Protein AF-A0A2M6WT64-F1 (afdb_monomer_lite)

pLDDT: mean 73.51, std 19.77, range [21.73, 95.94]

Secondary structure (DSSP, 8-state):
-----PPPPPHHHHHHHHHHHHHHHHHHHHHS-HHHHHHHHHHHHHHHHHHHHHHHHHHHHHHHSSPPTT--SS-EEEEPTT--HHHHHHTTPBP-HHHHGGGSS-SS----TT---SSEEEEEEEE-TT--EEEE-TT-STT---BTTSSS------TT-SSSB-SSSSBS--PPTT-EE-TTS-EESS--PPP--HHHHHHHTT-SSEEEEE-TTS-EEEEE---PPTT-EETTTSSTT-EE-----TT-SSSB-SSSSBS--PPTTEEE-TTS-EEE--SPP-TTSPTT-EETTEEEEEEEETTEEEEEEEEPPTT--S----SS---------------SS-----SS-------TT--------SS-TT-TTHHHHHHHT--BTTB---BPPPHHHHHHHHHTSTT--TT--SSSSS---GGGSSSSS-TT--SS----SSEEEEEEESSSSEEEEEETTT--EEEEETTS--B---EEE-

Radius of gyration: 34.27 Å; chains: 1; bounding box: 75×94×86 Å

Structure (mmCIF, N/CA/C/O backbone):
data_AF-A0A2M6WT64-F1
#
_entry.id   AF-A0A2M6WT64-F1
#
loop_
_atom_site.group_PDB
_atom_site.id
_atom_site.type_symbol
_atom_site.label_atom_id
_atom_site.label_alt_id
_atom_site.label_comp_id
_atom_site.label_asym_id
_atom_site.label_entity_id
_atom_site.label_seq_id
_atom_site.pdbx_PDB_ins_code
_atom_site.Cartn_x
_atom_site.Cartn_y
_atom_site.Cartn_z
_atom_site.occupancy
_atom_site.B_iso_or_equiv
_atom_site.auth_seq_id
_atom_site.auth_comp_id
_atom_site.auth_asym_id
_atom_site.auth_atom_id
_atom_site.pdbx_PDB_model_num
ATOM 1 N N . MET A 1 1 ? -11.940 56.552 -13.738 1.00 48.53 1 MET A N 1
ATOM 2 C CA . MET A 1 1 ? -11.957 55.655 -12.557 1.00 48.53 1 MET A CA 1
ATOM 3 C C . MET A 1 1 ? -11.321 56.403 -11.393 1.00 48.53 1 MET A C 1
ATOM 5 O O . MET A 1 1 ? -10.317 57.062 -11.630 1.00 48.53 1 MET A O 1
ATOM 9 N N . LYS A 1 2 ? -11.900 56.378 -10.184 1.00 53.56 2 LYS A N 1
ATOM 10 C CA . LYS A 1 2 ? -11.267 56.973 -8.988 1.00 53.56 2 LYS A CA 1
ATOM 11 C C . LYS A 1 2 ? -10.333 55.929 -8.351 1.00 53.56 2 LYS A C 1
ATOM 13 O O . LYS A 1 2 ? -10.794 54.803 -8.172 1.00 53.56 2 LYS A O 1
ATOM 18 N N . PRO A 1 3 ? -9.072 56.254 -8.014 1.00 52.47 3 PRO A N 1
ATOM 19 C CA . PRO A 1 3 ? -8.187 55.310 -7.339 1.00 52.47 3 PRO A CA 1
ATOM 20 C C . PRO A 1 3 ? -8.625 55.105 -5.882 1.00 52.47 3 PRO A C 1
ATOM 22 O O . PRO A 1 3 ? -8.807 56.066 -5.135 1.00 52.47 3 PRO A O 1
ATOM 25 N N . LEU A 1 4 ? -8.782 53.844 -5.479 1.00 51.66 4 LEU A N 1
ATOM 26 C CA . LEU A 1 4 ? -9.006 53.446 -4.090 1.00 51.66 4 LEU A CA 1
ATOM 27 C C . LEU A 1 4 ? -7.657 53.379 -3.363 1.00 51.66 4 LEU A C 1
ATOM 29 O O . LEU A 1 4 ? -6.893 52.435 -3.546 1.00 51.66 4 LEU A O 1
ATOM 33 N N . PHE A 1 5 ? -7.369 54.380 -2.530 1.00 57.47 5 PHE A N 1
ATOM 34 C CA . PHE A 1 5 ? -6.247 54.322 -1.593 1.00 57.47 5 PHE A CA 1
ATOM 35 C C . PHE A 1 5 ? -6.585 53.359 -0.449 1.00 57.47 5 PHE A C 1
ATOM 37 O O . PHE A 1 5 ? -7.358 53.693 0.451 1.00 57.47 5 PHE A O 1
ATOM 44 N N . ILE A 1 6 ? -5.984 52.170 -0.469 1.00 60.97 6 ILE A N 1
ATOM 45 C CA . ILE A 1 6 ? -5.983 51.266 0.683 1.00 60.97 6 ILE A CA 1
ATOM 46 C C . ILE A 1 6 ? -5.027 51.864 1.721 1.00 60.97 6 ILE A C 1
ATOM 48 O O . ILE A 1 6 ? -3.839 52.033 1.449 1.00 60.97 6 ILE A O 1
ATOM 52 N N . LYS A 1 7 ? -5.538 52.215 2.907 1.00 69.62 7 LYS A N 1
ATOM 53 C CA . LYS A 1 7 ? -4.689 52.639 4.028 1.00 69.62 7 LYS A CA 1
ATOM 54 C C . LYS A 1 7 ? -3.858 51.440 4.488 1.00 69.62 7 LYS A C 1
ATOM 56 O O . LYS A 1 7 ? -4.423 50.450 4.941 1.00 69.62 7 LYS A O 1
ATOM 61 N N . ALA A 1 8 ? -2.537 51.531 4.365 1.00 67.75 8 ALA A N 1
ATOM 62 C CA . ALA A 1 8 ? -1.631 50.551 4.950 1.00 67.75 8 ALA A CA 1
ATOM 63 C C . ALA A 1 8 ? -1.666 50.648 6.487 1.00 67.75 8 ALA A C 1
ATOM 65 O O . ALA A 1 8 ? -1.780 51.748 7.032 1.00 67.75 8 ALA A O 1
ATOM 66 N N . PHE A 1 9 ? -1.569 49.503 7.165 1.00 70.38 9 PHE A N 1
ATOM 67 C CA . PHE A 1 9 ? -1.545 49.424 8.627 1.00 70.38 9 PHE A CA 1
ATOM 68 C C . PHE A 1 9 ? -0.332 50.149 9.216 1.00 70.38 9 PHE A C 1
ATOM 70 O O . PHE A 1 9 ? 0.762 50.130 8.645 1.00 70.38 9 PHE A O 1
ATOM 77 N N . SER A 1 10 ? -0.514 50.766 10.381 1.00 88.94 10 SER A N 1
ATOM 78 C CA . SER A 1 10 ? 0.580 51.387 11.118 1.00 88.94 10 SER A CA 1
ATOM 79 C C . SER A 1 10 ? 1.428 50.341 11.845 1.00 88.94 10 SER A C 1
ATOM 81 O O . SER A 1 10 ? 0.944 49.301 12.296 1.00 88.94 10 SER A O 1
ATOM 83 N N . LEU A 1 11 ? 2.714 50.652 12.028 1.00 85.38 11 LEU A N 1
ATOM 84 C CA . LEU A 1 11 ? 3.635 49.812 12.799 1.00 85.38 11 LEU A CA 1
ATOM 85 C C . LEU A 1 11 ? 3.149 49.595 14.248 1.00 85.38 11 LEU A C 1
ATOM 87 O O . LEU A 1 11 ? 3.358 48.526 14.817 1.00 85.38 11 LEU A O 1
ATOM 91 N N . ALA A 1 12 ? 2.470 50.590 14.828 1.00 88.38 12 ALA A N 1
ATOM 92 C CA . ALA A 1 12 ? 1.941 50.530 16.188 1.00 88.38 12 ALA A CA 1
ATOM 93 C C . ALA A 1 12 ? 0.832 49.473 16.347 1.00 88.38 12 ALA A C 1
ATOM 95 O O . ALA A 1 12 ? 0.837 48.734 17.329 1.00 88.38 12 ALA A O 1
ATOM 96 N N . GLU A 1 13 ? -0.078 49.355 15.374 1.00 87.19 13 GLU A N 1
ATOM 97 C CA . GLU A 1 13 ? -1.158 48.357 15.404 1.00 87.19 13 GLU A CA 1
ATOM 98 C C . GLU A 1 13 ? -0.597 46.927 15.395 1.00 87.19 13 GLU A C 1
ATOM 100 O O . GLU A 1 13 ? -1.017 46.092 16.195 1.00 87.19 13 GLU A O 1
ATOM 105 N N . ILE A 1 14 ? 0.415 46.659 14.561 1.00 90.81 14 ILE A N 1
ATOM 106 C CA . ILE A 1 14 ? 1.064 45.340 14.482 1.00 90.81 14 ILE A CA 1
ATOM 107 C C . ILE A 1 14 ? 1.792 45.002 15.794 1.00 90.81 14 ILE A C 1
ATOM 109 O O . ILE A 1 14 ? 1.663 43.886 16.299 1.00 90.81 14 ILE A O 1
ATOM 113 N N . LEU A 1 15 ? 2.518 45.959 16.383 1.00 90.81 15 LEU A N 1
ATOM 114 C CA . LEU A 1 15 ? 3.238 45.744 17.645 1.00 90.81 15 LEU A CA 1
ATOM 115 C C . LEU A 1 15 ? 2.294 45.456 18.825 1.00 90.81 15 LEU A C 1
ATOM 117 O O . LEU A 1 15 ? 2.589 44.577 19.637 1.00 90.81 15 LEU A O 1
ATOM 121 N N . ILE A 1 16 ? 1.146 46.137 18.900 1.00 93.69 16 ILE A N 1
ATOM 122 C CA . ILE A 1 16 ? 0.133 45.890 19.941 1.00 93.69 16 ILE A CA 1
ATOM 123 C C . ILE A 1 16 ? -0.475 44.489 19.787 1.00 93.69 16 ILE A C 1
ATOM 125 O O . ILE A 1 16 ? -0.590 43.762 20.776 1.00 93.69 16 ILE A O 1
ATOM 129 N N . VAL A 1 17 ? -0.808 44.071 18.560 1.00 94.31 17 VAL A N 1
ATOM 130 C CA . VAL A 1 17 ? -1.350 42.725 18.294 1.00 94.31 17 VAL A CA 1
ATOM 131 C C . VAL A 1 17 ? -0.356 41.634 18.701 1.00 94.31 17 VAL A C 1
ATOM 133 O O . VAL A 1 17 ? -0.747 40.681 19.374 1.00 94.31 17 VAL A O 1
ATOM 136 N N . LEU A 1 18 ? 0.931 41.784 18.369 1.00 92.62 18 LEU A N 1
ATOM 137 C CA . LEU A 1 18 ? 1.968 40.815 18.747 1.00 92.62 18 LEU A CA 1
ATOM 138 C C . LEU A 1 18 ? 2.173 40.733 20.270 1.00 92.62 18 LEU A C 1
ATOM 140 O O . LEU A 1 18 ? 2.324 39.632 20.803 1.00 92.62 18 LEU A O 1
ATOM 144 N N . ALA A 1 19 ? 2.123 41.864 20.981 1.00 95.19 19 ALA A N 1
ATOM 145 C CA . ALA A 1 19 ? 2.227 41.889 22.440 1.00 95.19 19 ALA A CA 1
ATOM 146 C C . ALA A 1 19 ? 1.053 41.157 23.121 1.00 95.19 19 ALA A C 1
ATOM 148 O O . ALA A 1 19 ? 1.266 40.335 24.016 1.00 95.19 19 ALA A O 1
ATOM 149 N N . ILE A 1 20 ? -0.181 41.404 22.663 1.00 95.81 20 ILE A N 1
ATOM 150 C CA . ILE A 1 20 ? -1.387 40.731 23.176 1.00 95.81 20 ILE A CA 1
ATOM 151 C C . ILE A 1 20 ? -1.342 39.229 22.858 1.00 95.81 20 ILE A C 1
ATOM 153 O O . ILE A 1 20 ? -1.605 38.404 23.734 1.00 95.81 20 ILE A O 1
ATOM 157 N N . PHE A 1 21 ? -0.957 38.858 21.632 1.00 94.06 21 PHE A N 1
ATOM 158 C CA . PHE A 1 21 ? -0.863 37.458 21.211 1.00 94.06 21 PHE A CA 1
ATOM 159 C C . PHE A 1 21 ? 0.168 36.669 22.034 1.00 94.06 21 PHE A C 1
ATOM 161 O O . PHE A 1 21 ? -0.110 35.542 22.454 1.00 94.06 21 PHE A O 1
ATOM 168 N N . GLY A 1 22 ? 1.327 37.269 22.330 1.00 94.12 22 GLY A N 1
ATOM 169 C CA . GLY A 1 22 ? 2.344 36.669 23.198 1.00 94.12 22 GLY A CA 1
ATOM 170 C C . GLY A 1 22 ? 1.844 36.434 24.628 1.00 94.12 22 GLY A C 1
ATOM 171 O O . GLY A 1 22 ? 2.009 35.337 25.164 1.00 94.12 22 GLY A O 1
ATOM 172 N N . ALA A 1 23 ? 1.170 37.426 25.221 1.00 92.56 23 ALA A N 1
ATOM 173 C CA . ALA A 1 23 ? 0.621 37.319 26.574 1.00 92.56 23 ALA A CA 1
ATOM 174 C C . ALA A 1 23 ? -0.467 36.233 26.686 1.00 92.56 23 ALA A C 1
ATOM 176 O O . ALA A 1 23 ? -0.426 35.411 27.602 1.00 92.56 23 ALA A O 1
ATOM 177 N N . LEU A 1 24 ? -1.404 36.182 25.731 1.00 92.75 24 LEU A N 1
ATOM 178 C CA . LEU A 1 24 ? -2.457 35.159 25.701 1.00 92.75 24 LEU A CA 1
ATOM 179 C C . LEU A 1 24 ? -1.881 33.748 25.505 1.00 92.75 24 LEU A C 1
ATOM 181 O O . LEU A 1 24 ? -2.286 32.817 26.202 1.00 92.75 24 LEU A O 1
ATOM 185 N N . SER A 1 25 ? -0.893 33.597 24.617 1.00 87.31 25 SER A N 1
ATOM 186 C CA . SER A 1 25 ? -0.238 32.307 24.357 1.00 87.31 25 SER A CA 1
ATOM 187 C C . SER A 1 25 ? 0.428 31.732 25.612 1.00 87.31 25 SER A C 1
ATOM 189 O O . SER A 1 25 ? 0.291 30.541 25.891 1.00 87.31 25 SER A O 1
ATOM 191 N N . ALA A 1 26 ? 1.094 32.572 26.412 1.00 86.12 26 ALA A N 1
ATOM 192 C CA . ALA A 1 26 ? 1.753 32.141 27.646 1.00 86.12 26 ALA A CA 1
ATOM 193 C C . ALA A 1 26 ? 0.763 31.594 28.696 1.00 86.12 26 ALA A C 1
ATOM 195 O O . ALA A 1 26 ? 1.026 30.561 29.313 1.00 86.12 26 ALA A O 1
ATOM 196 N N . VAL A 1 27 ? -0.398 32.240 28.869 1.00 86.12 27 VAL A N 1
ATOM 197 C CA . VAL A 1 27 ? -1.430 31.813 29.837 1.00 86.12 27 VAL A CA 1
ATOM 198 C C . VAL A 1 27 ? -2.102 30.500 29.413 1.00 86.12 27 VAL A C 1
ATOM 200 O O . VAL A 1 27 ? -2.367 29.633 30.250 1.00 86.12 27 VAL A O 1
ATOM 203 N N . ILE A 1 28 ? -2.337 30.310 28.111 1.00 80.94 28 ILE A N 1
ATOM 204 C CA . ILE A 1 28 ? -2.919 29.069 27.574 1.00 80.94 28 ILE A CA 1
ATOM 205 C C . ILE A 1 28 ? -1.958 27.885 27.780 1.00 80.94 28 ILE A C 1
ATOM 207 O O . ILE A 1 28 ? -2.375 26.824 28.245 1.00 80.94 28 ILE A O 1
ATOM 211 N N . ILE A 1 29 ? -0.659 28.071 27.523 1.00 75.50 29 ILE A N 1
ATOM 212 C CA . ILE A 1 29 ? 0.357 27.026 27.742 1.00 75.50 29 ILE A CA 1
ATOM 213 C C . ILE A 1 29 ? 0.510 26.691 29.237 1.00 75.50 29 ILE A C 1
ATOM 215 O O . ILE A 1 29 ? 0.689 25.528 29.587 1.00 75.50 29 ILE A O 1
ATOM 219 N N . ALA A 1 30 ? 0.395 27.678 30.132 1.00 69.62 30 ALA A N 1
ATOM 220 C CA . ALA A 1 30 ? 0.480 27.450 31.578 1.00 69.62 30 ALA A CA 1
ATOM 221 C C . ALA A 1 30 ? -0.719 26.671 32.160 1.00 69.62 30 ALA A C 1
ATOM 223 O O . ALA A 1 30 ? -0.584 26.025 33.198 1.00 69.62 30 ALA A O 1
ATOM 224 N N . THR A 1 31 ? -1.889 26.727 31.513 1.00 67.25 31 THR A N 1
ATOM 225 C CA . THR A 1 31 ? -3.123 26.068 31.987 1.00 67.25 31 THR A CA 1
ATOM 226 C C . THR A 1 31 ? -3.356 24.694 31.355 1.00 67.25 31 THR A C 1
ATOM 228 O O . THR A 1 31 ? -3.899 23.797 32.005 1.00 67.25 31 THR A O 1
ATOM 231 N N 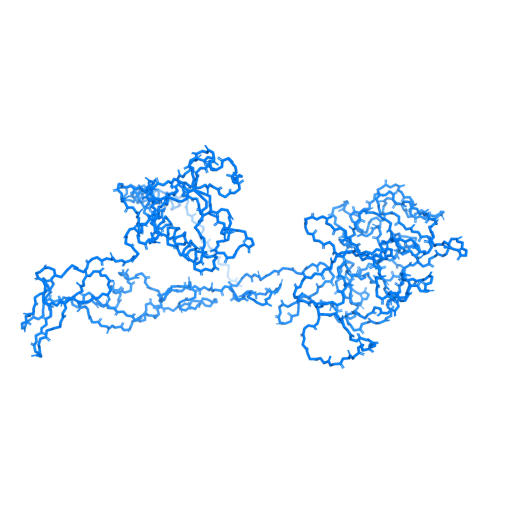. ILE A 1 32 ? -2.900 24.475 30.120 1.00 73.75 32 ILE A N 1
ATOM 232 C CA . ILE A 1 32 ? -2.914 23.159 29.474 1.00 73.75 32 ILE A CA 1
ATOM 233 C C . ILE A 1 32 ? -1.629 22.418 29.848 1.00 73.75 32 ILE A C 1
ATOM 235 O O . ILE A 1 32 ? -0.618 22.600 29.186 1.00 73.75 32 ILE A O 1
ATOM 239 N N . ASN A 1 33 ? -1.661 21.532 30.854 1.00 71.06 33 ASN A N 1
ATOM 240 C CA . ASN A 1 33 ? -0.557 20.591 31.102 1.00 71.06 33 ASN A CA 1
ATOM 241 C C . ASN A 1 33 ? -0.413 19.651 29.882 1.00 71.06 33 ASN A C 1
ATOM 243 O O . ASN A 1 33 ? -1.210 18.711 29.744 1.00 71.06 33 ASN A O 1
ATOM 247 N N . PRO A 1 34 ? 0.568 19.874 28.984 1.00 74.06 34 PRO A N 1
ATOM 248 C CA . PRO A 1 34 ? 0.582 19.203 27.691 1.00 74.06 34 PRO A CA 1
ATOM 249 C C . PRO A 1 34 ? 1.071 17.763 27.851 1.00 74.06 34 PRO A C 1
ATOM 251 O O . PRO A 1 34 ? 0.575 16.855 27.189 1.00 74.06 34 PRO A O 1
ATOM 254 N N . ASN A 1 35 ? 1.970 17.534 28.812 1.00 74.25 35 ASN A N 1
ATOM 255 C CA . ASN A 1 35 ? 2.520 16.226 29.140 1.00 74.25 35 ASN A CA 1
ATOM 256 C C . ASN A 1 35 ? 1.422 15.275 29.626 1.00 74.25 35 ASN A C 1
ATOM 258 O O . ASN A 1 35 ? 1.363 14.141 29.161 1.00 74.25 35 ASN A O 1
ATOM 262 N N . ALA A 1 36 ? 0.505 15.747 30.480 1.00 77.06 36 ALA A N 1
ATOM 263 C CA . ALA A 1 36 ? -0.637 14.948 30.923 1.00 77.06 36 ALA A CA 1
ATOM 264 C C . ALA A 1 36 ? -1.582 14.585 29.763 1.00 77.06 36 ALA A C 1
ATOM 266 O O . ALA A 1 36 ? -2.010 13.439 29.664 1.00 77.06 36 ALA A O 1
ATOM 267 N N . ARG A 1 37 ? -1.872 15.525 28.850 1.00 75.94 37 ARG A N 1
ATOM 268 C CA . ARG A 1 37 ? -2.733 15.265 27.678 1.00 75.94 37 ARG A CA 1
ATOM 269 C C . ARG A 1 37 ? -2.094 14.283 26.691 1.00 75.94 37 ARG A C 1
ATOM 271 O O . ARG A 1 37 ? -2.7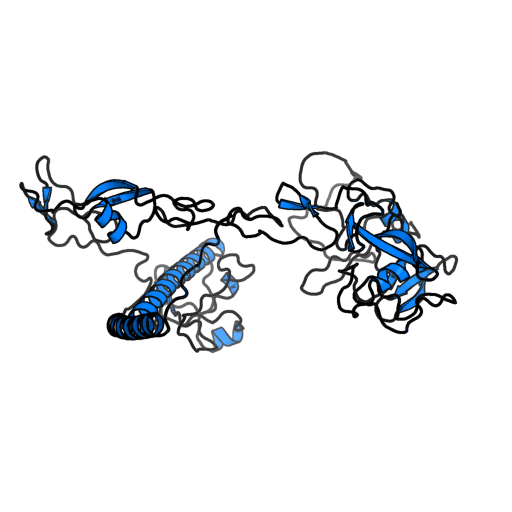68 13.367 26.226 1.00 75.94 37 ARG A O 1
ATOM 278 N N . LEU A 1 38 ? -0.795 14.424 26.427 1.00 81.25 38 LEU A N 1
ATOM 279 C CA . LEU A 1 38 ? -0.036 13.497 25.583 1.00 81.25 38 LEU A CA 1
ATOM 280 C C . LEU A 1 38 ? 0.083 12.101 26.219 1.00 81.25 38 LEU A C 1
ATOM 282 O O . LEU A 1 38 ? -0.028 11.105 25.507 1.00 81.25 38 LEU A O 1
ATOM 286 N N . ALA A 1 39 ? 0.242 12.017 27.543 1.00 79.75 39 ALA A N 1
ATOM 287 C CA . ALA A 1 39 ? 0.235 10.757 28.285 1.00 79.75 39 ALA A CA 1
ATOM 288 C C . ALA A 1 39 ? -1.127 10.044 28.201 1.00 79.75 39 ALA A C 1
ATOM 290 O O . ALA A 1 39 ? -1.174 8.842 27.946 1.00 79.75 39 ALA A O 1
ATOM 291 N N . THR A 1 40 ? -2.247 10.773 28.325 1.00 80.44 40 THR A N 1
ATOM 292 C CA . THR A 1 40 ? -3.588 10.203 28.088 1.00 80.44 40 THR A CA 1
ATOM 293 C C . THR A 1 40 ? -3.734 9.684 26.653 1.00 80.44 40 THR A C 1
ATOM 295 O O . THR A 1 40 ? -4.239 8.582 26.458 1.00 80.44 40 THR A O 1
ATOM 298 N N . GLY A 1 41 ? -3.236 10.426 25.654 1.00 78.12 41 GLY A N 1
ATOM 299 C CA . GLY A 1 41 ? -3.233 9.988 24.253 1.00 78.12 41 GLY A CA 1
ATOM 300 C C . GLY A 1 41 ? -2.435 8.698 24.024 1.00 78.12 41 GLY A C 1
ATOM 301 O O . GLY A 1 41 ? -2.944 7.761 23.413 1.00 78.12 41 GLY A O 1
ATOM 302 N N . ARG A 1 42 ? -1.217 8.595 24.578 1.00 87.75 42 ARG A N 1
ATOM 303 C CA . ARG A 1 42 ? -0.410 7.361 24.511 1.00 87.75 42 ARG A CA 1
ATOM 304 C C . ARG A 1 42 ? -1.062 6.195 25.258 1.00 87.75 42 ARG A C 1
ATOM 306 O O . ARG A 1 42 ? -1.032 5.075 24.761 1.00 87.75 42 ARG A O 1
ATOM 313 N N . ASN A 1 43 ? -1.711 6.442 26.396 1.00 84.81 43 ASN A N 1
ATOM 314 C CA . ASN A 1 43 ? -2.474 5.415 27.112 1.00 84.81 43 ASN A CA 1
ATOM 315 C C . ASN A 1 43 ? -3.690 4.903 26.313 1.00 84.81 43 ASN A C 1
ATOM 317 O O . ASN A 1 43 ? -4.004 3.718 26.398 1.00 84.81 43 ASN A O 1
ATOM 321 N N . ALA A 1 44 ? -4.331 5.741 25.489 1.00 81.31 44 ALA A N 1
ATOM 322 C CA . ALA A 1 44 ? -5.380 5.290 24.570 1.00 81.31 44 ALA A CA 1
ATOM 323 C C . ALA A 1 44 ? -4.827 4.393 23.443 1.00 81.31 44 ALA A C 1
ATOM 325 O O . ALA A 1 44 ? -5.445 3.380 23.116 1.00 81.31 44 ALA A O 1
ATOM 326 N N . VAL A 1 45 ? -3.638 4.707 22.907 1.00 87.81 45 VAL A N 1
ATOM 327 C CA . VAL A 1 45 ? -2.928 3.830 21.952 1.00 87.81 45 VAL A CA 1
ATOM 328 C C . VAL A 1 45 ? -2.599 2.484 22.601 1.00 87.81 45 VAL A C 1
ATOM 330 O O . VAL A 1 45 ? -2.957 1.451 22.046 1.00 87.81 45 VAL A O 1
ATOM 333 N N . ARG A 1 46 ? -2.034 2.484 23.820 1.00 91.75 46 ARG A N 1
ATOM 334 C CA . ARG A 1 46 ? -1.766 1.255 24.592 1.00 91.75 46 ARG A CA 1
ATOM 335 C C . ARG A 1 46 ? -3.009 0.381 24.729 1.00 91.75 46 ARG A C 1
ATOM 337 O O . ARG A 1 46 ? -2.937 -0.813 24.470 1.00 91.75 46 ARG A O 1
ATOM 344 N N . LEU A 1 47 ? -4.152 0.962 25.101 1.00 85.75 47 LEU A N 1
ATOM 345 C CA . LEU A 1 47 ? -5.409 0.220 25.244 1.00 85.75 47 LEU A CA 1
ATOM 346 C C . LEU A 1 47 ? -5.836 -0.464 23.932 1.00 85.75 47 LEU A C 1
ATOM 348 O O . LEU A 1 47 ? -6.235 -1.626 23.961 1.00 85.75 47 LEU A O 1
ATOM 352 N N . ASN A 1 48 ? -5.715 0.228 22.796 1.00 87.56 48 ASN A N 1
ATOM 353 C CA . ASN A 1 48 ? -6.001 -0.340 21.477 1.00 87.56 48 ASN A CA 1
ATOM 354 C C . ASN A 1 48 ? -4.988 -1.429 21.071 1.00 87.56 48 ASN A C 1
ATOM 356 O O . ASN A 1 48 ? -5.371 -2.462 20.530 1.00 87.56 48 ASN A O 1
ATOM 360 N N . ASP A 1 49 ? -3.702 -1.238 21.361 1.00 92.31 49 ASP A N 1
ATOM 361 C CA . ASP A 1 49 ? -2.671 -2.237 21.063 1.00 92.31 49 ASP A CA 1
ATOM 362 C C . ASP A 1 49 ? -2.905 -3.537 21.848 1.00 92.31 49 ASP A C 1
ATOM 364 O O . ASP A 1 49 ? -2.773 -4.627 21.288 1.00 92.31 49 ASP A O 1
ATOM 368 N N . LEU A 1 50 ? -3.317 -3.446 23.120 1.00 91.69 50 LEU A N 1
ATOM 369 C CA . LEU A 1 50 ? -3.641 -4.624 23.929 1.00 91.69 50 LEU A CA 1
ATOM 370 C C . LEU A 1 50 ? -4.819 -5.428 23.358 1.00 91.69 50 LEU A C 1
ATOM 372 O O . LEU A 1 50 ? -4.738 -6.657 23.320 1.00 91.69 50 LEU A O 1
ATOM 376 N N . THR A 1 51 ? -5.891 -4.771 22.897 1.00 87.25 51 THR A N 1
ATOM 377 C CA . THR A 1 51 ? -7.048 -5.475 22.311 1.00 87.25 51 THR A CA 1
ATOM 378 C C . THR A 1 51 ? -6.705 -6.105 20.961 1.00 87.25 51 THR A C 1
ATOM 380 O O . THR A 1 51 ? -7.132 -7.227 20.687 1.00 87.25 51 THR A O 1
ATOM 383 N N . VAL A 1 52 ? -5.873 -5.442 20.149 1.00 89.62 52 VAL A N 1
ATOM 384 C CA . VAL A 1 52 ? -5.347 -5.989 18.888 1.00 89.62 52 VAL A CA 1
ATOM 385 C C . VAL A 1 52 ? -4.463 -7.218 19.140 1.00 89.62 52 VAL A C 1
ATOM 387 O O . VAL A 1 52 ? -4.665 -8.249 18.496 1.00 89.62 52 VAL A O 1
ATOM 390 N N . ILE A 1 53 ? -3.532 -7.153 20.100 1.00 92.62 53 ILE A N 1
ATOM 391 C CA . ILE A 1 53 ? -2.667 -8.288 20.471 1.00 92.62 53 ILE A CA 1
ATOM 392 C C . ILE A 1 53 ? -3.509 -9.460 20.989 1.00 92.62 53 ILE A C 1
ATOM 394 O O . ILE A 1 53 ? -3.331 -10.585 20.520 1.00 92.62 53 ILE A O 1
ATOM 398 N N . GLN A 1 54 ? -4.446 -9.210 21.911 1.00 90.81 54 GLN A N 1
ATOM 399 C CA . GLN A 1 54 ? -5.317 -10.250 22.464 1.00 90.81 54 GLN A CA 1
ATOM 400 C C . GLN A 1 54 ? -6.106 -10.962 21.356 1.00 90.81 54 GLN A C 1
ATOM 402 O O . GLN A 1 54 ? -5.994 -12.180 21.203 1.00 90.81 54 GLN A O 1
ATOM 407 N N . ALA A 1 55 ? -6.853 -10.203 20.549 1.00 86.00 55 ALA A N 1
ATOM 408 C CA . ALA A 1 55 ? -7.718 -10.761 19.514 1.00 86.00 55 ALA A CA 1
ATOM 409 C C . ALA A 1 55 ? -6.929 -11.522 18.433 1.00 86.00 55 ALA A C 1
ATOM 411 O O . ALA A 1 55 ? -7.423 -12.508 17.882 1.00 86.00 55 ALA A O 1
ATOM 412 N N . ALA A 1 56 ? -5.702 -11.096 18.122 1.00 89.50 56 ALA A N 1
ATOM 413 C CA . ALA A 1 56 ? -4.838 -11.796 17.178 1.00 89.50 56 ALA A CA 1
ATOM 414 C C . ALA A 1 56 ? -4.333 -13.140 17.726 1.00 89.50 56 ALA A C 1
ATOM 416 O O . ALA A 1 56 ? -4.341 -14.132 16.995 1.00 89.50 56 ALA A O 1
ATOM 417 N N . VAL A 1 57 ? -3.946 -13.201 19.008 1.00 90.94 57 VAL A N 1
ATOM 418 C CA . VAL A 1 57 ? -3.524 -14.454 19.659 1.00 90.94 57 VAL A CA 1
ATOM 419 C C . VAL A 1 57 ? -4.699 -15.424 19.788 1.00 90.94 57 VAL A C 1
ATOM 421 O O . VAL A 1 57 ? -4.550 -16.598 19.458 1.00 90.94 57 VAL A O 1
ATOM 424 N N . GLU A 1 58 ? -5.884 -14.947 20.172 1.00 89.00 58 GLU A N 1
ATOM 425 C CA . GLU A 1 58 ? -7.101 -15.770 20.222 1.00 89.00 58 GLU A CA 1
ATOM 426 C C . GLU A 1 58 ? -7.441 -16.368 18.846 1.00 89.00 58 GLU A C 1
ATOM 428 O O . GLU A 1 58 ? -7.688 -17.570 18.730 1.00 89.00 58 GLU A O 1
ATOM 433 N N . ARG A 1 59 ? -7.386 -15.568 17.770 1.00 84.62 59 ARG A N 1
ATOM 434 C CA . ARG A 1 59 ? -7.597 -16.054 16.390 1.00 84.62 59 ARG A CA 1
ATOM 435 C C . ARG A 1 59 ? -6.535 -17.060 15.949 1.00 84.62 59 ARG A C 1
ATOM 437 O O . ARG A 1 59 ? -6.881 -18.045 15.298 1.00 84.62 59 ARG A O 1
ATOM 444 N N . PHE A 1 60 ? -5.269 -16.825 16.293 1.00 87.88 60 PHE A N 1
ATOM 445 C CA . PHE A 1 60 ? -4.174 -17.748 15.995 1.00 87.88 60 PHE A CA 1
ATOM 446 C C . PHE A 1 60 ? -4.408 -19.109 16.657 1.00 87.88 60 PHE A C 1
ATOM 448 O O . PHE A 1 60 ? -4.417 -20.122 15.961 1.00 87.88 60 PHE A O 1
ATOM 455 N N . VAL A 1 61 ? -4.693 -19.129 17.963 1.00 88.25 61 VAL A N 1
ATOM 456 C CA . VAL A 1 61 ? -4.949 -20.364 18.725 1.00 88.25 61 VAL A CA 1
ATOM 457 C C . VAL A 1 61 ? -6.170 -21.105 18.176 1.00 88.25 61 VAL A C 1
ATOM 459 O O . VAL A 1 61 ? -6.097 -22.310 17.946 1.00 88.25 61 VAL A O 1
ATOM 462 N N . ASN A 1 62 ? -7.259 -20.391 17.872 1.00 86.69 62 ASN A N 1
ATOM 463 C CA . ASN A 1 62 ? -8.478 -20.988 17.315 1.00 86.69 62 ASN A CA 1
ATOM 464 C C . ASN A 1 62 ? -8.283 -21.590 15.908 1.00 86.69 62 ASN A C 1
ATOM 466 O O . ASN A 1 62 ? -8.930 -22.582 15.582 1.00 86.69 62 ASN A O 1
ATOM 470 N N . ASN A 1 63 ? -7.406 -21.026 15.067 1.00 84.56 63 ASN A N 1
ATOM 471 C CA . ASN A 1 63 ? -7.123 -21.565 13.728 1.00 84.56 63 ASN A CA 1
ATOM 472 C C . ASN A 1 63 ? -6.029 -22.647 13.742 1.00 84.56 63 ASN A C 1
ATOM 474 O O . ASN A 1 63 ? -6.067 -23.556 12.918 1.00 84.56 63 ASN A O 1
ATOM 478 N N . ALA A 1 64 ? -4.994 -22.503 14.571 1.00 82.12 64 ALA A N 1
ATOM 479 C CA . ALA A 1 64 ? -3.798 -23.350 14.532 1.00 82.12 64 ALA A CA 1
ATOM 480 C C . ALA A 1 64 ? -3.811 -24.480 15.577 1.00 82.12 64 ALA A C 1
ATOM 482 O O . ALA A 1 64 ? -3.032 -25.421 15.459 1.00 82.12 64 ALA A O 1
ATOM 483 N N . GLY A 1 65 ? -4.664 -24.395 16.604 1.00 85.56 65 GLY A N 1
ATOM 484 C CA . GLY A 1 65 ? -4.735 -25.370 17.700 1.00 85.56 65 GLY A CA 1
ATOM 485 C C . GLY A 1 65 ? -3.521 -25.367 18.639 1.00 85.56 65 GLY A C 1
ATOM 486 O O . GLY A 1 65 ? -3.427 -26.222 19.518 1.00 85.56 65 GLY A O 1
ATOM 487 N N . VAL A 1 66 ? -2.593 -24.420 18.467 1.00 88.38 66 VAL A N 1
ATOM 488 C CA . VAL A 1 66 ? -1.332 -24.310 19.214 1.00 88.38 66 VAL A CA 1
ATOM 489 C C . VAL A 1 66 ? -1.177 -22.924 19.838 1.00 88.38 66 VAL A C 1
ATOM 491 O O . VAL A 1 66 ? -1.727 -21.940 19.347 1.00 88.38 66 VAL A O 1
ATOM 494 N N . TRP A 1 67 ? -0.421 -22.846 20.934 1.00 91.19 67 TRP A N 1
ATOM 495 C CA . TRP A 1 67 ? -0.099 -21.587 21.613 1.00 91.19 67 TRP A CA 1
ATOM 496 C C . TRP A 1 67 ? 1.217 -21.000 21.080 1.00 91.19 67 TRP A C 1
ATOM 498 O O . TRP A 1 67 ? 2.126 -21.778 20.785 1.00 91.19 67 TRP A O 1
ATOM 508 N N . PRO A 1 68 ? 1.366 -19.662 21.019 1.00 91.31 68 PRO A N 1
ATOM 509 C CA . PRO A 1 68 ? 2.625 -19.026 20.634 1.00 91.31 68 PRO A CA 1
ATOM 510 C C . PRO A 1 68 ? 3.803 -19.426 21.532 1.00 91.31 68 PRO A C 1
ATOM 512 O O . PRO A 1 68 ? 3.646 -19.649 22.740 1.00 91.31 68 PRO A O 1
ATOM 515 N N . ALA A 1 69 ? 5.000 -19.490 20.950 1.00 87.94 69 ALA A N 1
ATOM 516 C CA . ALA A 1 69 ? 6.189 -19.973 21.638 1.00 87.94 69 ALA A CA 1
ATOM 517 C C . ALA A 1 69 ? 6.573 -19.090 22.844 1.00 87.94 69 ALA A C 1
ATOM 519 O O . ALA A 1 69 ? 6.617 -17.862 22.775 1.00 87.94 69 ALA A O 1
ATOM 520 N N . GLY A 1 70 ? 6.861 -19.736 23.977 1.00 86.69 70 GLY A N 1
ATOM 521 C CA . GLY A 1 70 ? 7.244 -19.076 25.232 1.00 86.69 70 GLY A CA 1
ATOM 522 C C . GLY A 1 70 ? 6.080 -18.606 26.120 1.00 86.69 70 GLY A C 1
ATOM 523 O O . GLY A 1 70 ? 6.325 -18.302 27.296 1.00 86.69 70 GLY A O 1
ATOM 524 N N . LEU A 1 71 ? 4.838 -18.596 25.611 1.00 92.81 71 LEU A N 1
ATOM 525 C CA . LEU A 1 71 ? 3.645 -18.154 26.343 1.00 92.81 71 LEU A CA 1
ATOM 526 C C . LEU A 1 71 ? 3.372 -19.035 27.575 1.00 92.81 71 LEU A C 1
ATOM 528 O O . LEU A 1 71 ? 3.221 -20.253 27.477 1.00 92.81 71 LEU A O 1
ATOM 532 N N . ALA A 1 72 ? 3.275 -18.400 28.743 1.00 91.44 72 ALA A N 1
ATOM 533 C CA . ALA A 1 72 ? 3.133 -19.054 30.042 1.00 91.44 72 ALA A CA 1
ATOM 534 C C . ALA A 1 72 ? 1.925 -18.514 30.827 1.00 91.44 72 ALA A C 1
ATOM 536 O O . ALA A 1 72 ? 1.212 -17.621 30.368 1.00 91.44 72 ALA A O 1
ATOM 537 N N . THR A 1 73 ? 1.689 -19.064 32.019 1.00 88.12 73 THR A N 1
ATOM 538 C CA . THR A 1 73 ? 0.672 -18.562 32.961 1.00 88.12 73 THR A CA 1
ATOM 539 C C . THR A 1 73 ? 1.106 -17.320 33.738 1.00 88.12 73 THR A C 1
ATOM 541 O O . THR A 1 73 ? 0.278 -16.661 34.358 1.00 88.12 73 THR A O 1
ATOM 544 N N . GLU A 1 74 ? 2.394 -16.989 33.689 1.00 90.25 74 GLU A N 1
ATOM 545 C CA . GLU A 1 74 ? 2.967 -15.759 34.231 1.00 90.25 74 GLU A CA 1
ATOM 546 C C . GLU A 1 74 ? 3.163 -14.731 33.113 1.00 90.25 74 GLU A C 1
ATOM 548 O O . GLU A 1 74 ? 3.419 -15.098 31.963 1.00 90.25 74 GLU A O 1
ATOM 553 N N . TYR A 1 75 ? 3.066 -13.443 33.456 1.00 92.88 75 TYR A N 1
ATOM 554 C CA . TYR A 1 75 ? 3.319 -12.355 32.513 1.00 92.88 75 TYR A CA 1
ATOM 555 C C . TYR A 1 75 ? 4.775 -12.341 32.065 1.00 92.88 75 TYR A C 1
ATOM 557 O O . TYR A 1 75 ? 5.692 -12.246 32.879 1.00 92.88 75 TYR A O 1
ATOM 565 N N . LYS A 1 76 ? 4.963 -12.378 30.748 1.00 94.19 76 LYS A N 1
ATOM 566 C CA . LYS A 1 76 ? 6.257 -12.260 30.082 1.00 94.19 76 LYS A CA 1
ATOM 567 C C . LYS A 1 76 ? 6.190 -11.183 29.012 1.00 94.19 76 LYS A C 1
ATOM 569 O O . LYS A 1 76 ? 5.177 -11.047 28.327 1.00 94.19 76 LYS A O 1
ATOM 574 N N . ALA A 1 77 ? 7.275 -10.440 28.836 1.00 95.25 77 ALA A N 1
ATOM 575 C CA . ALA A 1 77 ? 7.370 -9.444 27.777 1.00 95.25 77 ALA A CA 1
ATOM 576 C C . ALA A 1 77 ? 7.267 -10.080 26.378 1.00 95.25 77 ALA A C 1
ATOM 578 O O . ALA A 1 77 ? 7.818 -11.152 26.119 1.00 95.25 77 ALA A O 1
ATOM 579 N N . ILE A 1 78 ? 6.552 -9.405 25.480 1.00 95.94 78 ILE A N 1
ATOM 580 C CA . ILE A 1 78 ? 6.394 -9.787 24.074 1.00 95.94 78 ILE A CA 1
ATOM 581 C C . ILE A 1 78 ? 7.600 -9.267 23.288 1.00 95.94 78 ILE A C 1
ATOM 583 O O . ILE A 1 78 ? 7.952 -8.088 23.411 1.00 95.94 78 ILE A O 1
ATOM 587 N N . CYS A 1 79 ? 8.198 -10.104 22.443 1.00 95.44 79 CYS A N 1
ATOM 588 C CA . CYS A 1 79 ? 9.299 -9.691 21.575 1.00 95.44 79 CYS A CA 1
ATOM 589 C C . CYS A 1 79 ? 8.903 -8.631 20.547 1.00 95.44 79 CYS A C 1
ATOM 591 O O . CYS A 1 79 ? 7.817 -8.648 19.971 1.00 95.44 79 CYS A O 1
ATOM 593 N N . LYS A 1 80 ? 9.827 -7.705 20.298 1.00 93.75 80 LYS A N 1
ATOM 594 C CA . LYS A 1 80 ? 9.679 -6.654 19.293 1.00 93.75 80 LYS A CA 1
ATOM 595 C C . LYS A 1 80 ? 9.688 -7.254 17.883 1.00 93.75 80 LYS A C 1
ATOM 597 O O . LYS A 1 80 ? 10.456 -8.173 17.597 1.00 93.75 80 LYS A O 1
ATOM 602 N N . GLY A 1 81 ? 8.866 -6.706 16.987 1.00 89.19 81 GLY A N 1
ATOM 603 C CA . GLY A 1 81 ? 8.859 -7.110 15.579 1.00 89.19 81 GLY A CA 1
ATOM 604 C C . GLY A 1 81 ? 10.253 -6.999 14.948 1.00 89.19 81 GLY A C 1
ATOM 605 O O . GLY A 1 81 ? 10.936 -5.992 15.124 1.00 89.19 81 GLY A O 1
ATOM 606 N N . GLY A 1 82 ? 10.676 -8.044 14.231 1.00 84.94 82 GLY A N 1
ATOM 607 C CA . GLY A 1 82 ? 12.002 -8.137 13.607 1.00 84.94 82 GLY A CA 1
ATOM 608 C C . GLY A 1 82 ? 13.101 -8.774 14.472 1.00 84.94 82 GLY A C 1
ATOM 609 O O . GLY A 1 82 ? 14.186 -9.035 13.956 1.00 84.94 82 GLY A O 1
ATOM 610 N N . VAL A 1 83 ? 12.845 -9.077 15.750 1.00 90.25 83 VAL A N 1
ATOM 611 C CA . VAL A 1 83 ? 13.761 -9.883 16.580 1.00 90.25 83 VAL A CA 1
ATOM 612 C C . VAL A 1 83 ? 13.667 -11.357 16.170 1.00 90.25 83 VAL A C 1
ATOM 614 O O . VAL A 1 83 ? 12.575 -11.896 16.008 1.00 90.25 83 VAL A O 1
ATOM 617 N N . ALA A 1 84 ? 14.809 -12.030 16.012 1.00 89.94 84 ALA A N 1
ATOM 618 C CA . ALA A 1 84 ? 14.846 -13.449 15.660 1.00 89.94 84 ALA A CA 1
ATOM 619 C C . ALA A 1 84 ? 14.321 -14.341 16.804 1.00 89.94 84 ALA A C 1
ATOM 621 O O . ALA A 1 84 ? 14.721 -14.172 17.958 1.00 89.94 84 ALA A O 1
ATOM 622 N N . SER A 1 85 ? 13.500 -15.341 16.465 1.00 89.94 85 SER A N 1
ATOM 623 C CA . SER A 1 85 ? 12.847 -16.263 17.414 1.00 89.94 85 SER A CA 1
ATOM 624 C C . SER A 1 85 ? 13.807 -16.895 18.437 1.00 89.94 85 SER A C 1
ATOM 626 O O . SER A 1 85 ? 13.542 -16.912 19.638 1.00 89.94 85 SER A O 1
ATOM 628 N N . SER A 1 86 ? 14.995 -17.323 17.998 1.00 90.31 86 SER A N 1
ATOM 629 C CA . SER A 1 86 ? 16.023 -17.899 18.875 1.00 90.31 86 SER A CA 1
ATOM 630 C C . SER A 1 86 ? 16.539 -16.918 19.937 1.00 90.31 86 SER A C 1
ATOM 632 O O . SER A 1 86 ? 16.747 -17.306 21.087 1.00 90.31 86 SER A O 1
ATOM 634 N N . VAL A 1 87 ? 16.710 -15.639 19.587 1.00 92.50 87 VAL A N 1
ATOM 635 C CA . VAL A 1 87 ? 17.116 -14.570 20.519 1.00 92.50 87 VAL A CA 1
ATOM 636 C C . VAL A 1 87 ? 15.964 -14.224 21.462 1.00 92.50 87 VAL A C 1
ATOM 638 O O . VAL A 1 87 ? 16.171 -14.067 22.664 1.00 92.50 87 VAL A O 1
ATOM 641 N N . CYS A 1 88 ? 14.745 -14.165 20.924 1.00 93.12 88 CYS A N 1
ATOM 642 C CA . CYS A 1 88 ? 13.526 -13.911 21.681 1.00 93.12 88 CYS A CA 1
ATOM 643 C C . CYS A 1 88 ? 13.334 -14.926 22.824 1.00 93.12 88 CYS A C 1
ATOM 645 O O . CYS A 1 88 ? 13.289 -14.556 24.001 1.00 93.12 88 CYS A O 1
ATOM 647 N N . LEU A 1 89 ? 13.305 -16.217 22.479 1.00 92.62 89 LEU A N 1
ATOM 648 C CA . LEU A 1 89 ? 13.031 -17.303 23.418 1.00 92.62 89 LEU A CA 1
ATOM 649 C C . LEU A 1 89 ? 14.183 -17.526 24.409 1.00 92.62 89 LEU A C 1
ATOM 651 O O . LEU A 1 89 ? 13.930 -17.765 25.589 1.00 92.62 89 LEU A O 1
ATOM 655 N N . SER A 1 90 ? 15.444 -17.381 23.976 1.00 92.56 90 SER A N 1
ATOM 656 C CA . SER A 1 90 ? 16.606 -17.459 24.883 1.00 92.56 90 SER A CA 1
ATOM 657 C C . SER A 1 90 ? 16.667 -16.312 25.897 1.00 92.56 90 SER A C 1
ATOM 659 O O . SER A 1 90 ? 17.228 -16.488 26.976 1.00 92.56 90 SER A O 1
ATOM 661 N N . SER A 1 91 ? 16.035 -15.173 25.595 1.00 91.12 91 SER A N 1
ATOM 662 C CA . SER A 1 91 ? 15.887 -14.042 26.522 1.00 91.12 91 SER A CA 1
ATOM 663 C C . SER A 1 91 ? 14.691 -14.186 27.479 1.00 91.12 91 SER A C 1
ATOM 665 O O . SER A 1 91 ? 14.461 -13.303 28.303 1.00 91.12 91 SER A O 1
ATOM 667 N N . GLY A 1 92 ? 13.914 -15.274 27.384 1.00 90.69 92 GLY A N 1
ATOM 668 C CA . GLY A 1 92 ? 12.755 -15.543 28.245 1.00 90.69 92 GLY A CA 1
ATOM 669 C C . GLY A 1 92 ? 11.462 -14.812 27.859 1.00 90.69 92 GLY A C 1
ATOM 670 O O . GLY A 1 92 ? 10.488 -14.876 28.612 1.00 90.69 92 GLY A O 1
ATOM 671 N N . LEU A 1 93 ? 11.437 -14.138 26.705 1.00 94.50 93 LEU A N 1
ATOM 672 C CA . LEU A 1 93 ? 10.274 -13.418 26.181 1.00 94.50 93 LEU A CA 1
ATOM 673 C C . LEU A 1 93 ? 9.329 -14.351 25.395 1.00 94.50 93 LEU A C 1
ATOM 675 O O . LEU A 1 93 ? 9.660 -15.501 25.102 1.00 94.50 93 LEU A O 1
ATOM 679 N N . VAL A 1 94 ? 8.135 -13.849 25.064 1.00 95.44 94 VAL A N 1
ATOM 680 C CA . VAL A 1 94 ? 7.149 -14.541 24.213 1.00 95.44 94 VAL A CA 1
ATOM 681 C C . VAL A 1 94 ? 7.327 -14.117 22.762 1.00 95.44 94 VAL A C 1
ATOM 683 O O . VAL A 1 94 ? 7.340 -12.921 22.454 1.00 95.44 94 VAL A O 1
ATOM 686 N N . ASP A 1 95 ? 7.421 -15.102 21.872 1.00 93.88 95 ASP A N 1
ATOM 687 C CA . ASP A 1 95 ? 7.523 -14.877 20.436 1.00 93.88 95 ASP A CA 1
ATOM 688 C C . ASP A 1 95 ? 6.133 -14.887 19.789 1.00 93.88 95 ASP A C 1
ATOM 690 O O . ASP A 1 95 ? 5.421 -15.890 19.828 1.00 93.88 95 ASP A O 1
ATOM 694 N N . LEU A 1 96 ? 5.754 -13.757 19.187 1.00 93.12 96 LEU A N 1
ATOM 695 C CA . LEU A 1 96 ? 4.526 -13.604 18.400 1.00 93.12 96 LEU A CA 1
ATOM 696 C C . LEU A 1 96 ? 4.813 -13.399 16.899 1.00 93.12 96 LEU A C 1
ATOM 698 O O . LEU A 1 96 ? 3.917 -13.004 16.152 1.00 93.12 96 LEU A O 1
ATOM 702 N N . SER A 1 97 ? 6.043 -13.646 16.433 1.00 88.12 97 SER A N 1
ATOM 703 C CA . SER A 1 97 ? 6.434 -13.432 15.031 1.00 88.12 97 SER A CA 1
ATOM 704 C C . SER A 1 97 ? 5.579 -14.236 14.042 1.00 88.12 97 SER A C 1
ATOM 706 O O . SER A 1 97 ? 5.198 -13.699 12.998 1.00 88.12 97 SER A O 1
ATOM 708 N N . GLU A 1 98 ? 5.161 -15.451 14.412 1.00 86.00 98 GLU A N 1
ATOM 709 C CA . GLU A 1 98 ? 4.235 -16.293 13.637 1.00 86.00 98 GLU A CA 1
ATOM 710 C C . GLU A 1 98 ? 2.886 -15.611 13.348 1.00 86.00 98 GLU A C 1
ATOM 712 O O . GLU A 1 98 ? 2.306 -15.820 12.283 1.00 86.00 98 GLU A O 1
ATOM 717 N N . LEU A 1 99 ? 2.396 -14.744 14.242 1.00 86.06 99 LEU A N 1
ATOM 718 C CA . LEU A 1 99 ? 1.128 -14.031 14.045 1.00 86.06 99 LEU A CA 1
ATOM 719 C C . LEU A 1 99 ? 1.252 -12.918 12.994 1.00 86.06 99 LEU A C 1
ATOM 721 O O . LEU A 1 99 ? 0.264 -12.568 12.341 1.00 86.06 99 LEU A O 1
ATOM 725 N N . SER A 1 100 ? 2.466 -12.380 12.835 1.00 81.44 100 SER A N 1
ATOM 726 C CA . SER A 1 100 ? 2.814 -11.388 11.812 1.00 81.44 100 SER A CA 1
ATOM 727 C C . SER A 1 100 ? 3.250 -11.997 10.474 1.00 81.44 100 SER A C 1
ATOM 729 O O . SER A 1 100 ? 3.369 -11.284 9.475 1.00 81.44 100 SER A O 1
ATOM 731 N N . PHE A 1 101 ? 3.456 -13.317 10.414 1.00 77.75 101 PHE A N 1
ATOM 732 C CA . PHE A 1 101 ? 3.833 -14.006 9.183 1.00 77.75 101 PHE A CA 1
ATOM 733 C C . PHE A 1 101 ? 2.703 -13.920 8.144 1.00 77.75 101 PHE A C 1
ATOM 735 O O . PHE A 1 101 ? 1.539 -14.204 8.436 1.00 77.75 101 PHE A O 1
ATOM 742 N N . ASN A 1 102 ? 3.041 -13.475 6.928 1.00 68.12 102 ASN A N 1
ATOM 743 C CA . ASN A 1 102 ? 2.090 -13.150 5.853 1.00 68.12 102 ASN A CA 1
ATOM 744 C C . ASN A 1 102 ? 0.933 -12.213 6.275 1.00 68.12 102 ASN A C 1
ATOM 746 O O . ASN A 1 102 ? -0.118 -12.217 5.640 1.00 68.12 102 ASN A O 1
ATOM 750 N N . GLN A 1 103 ? 1.111 -11.430 7.347 1.00 75.38 103 GLN A N 1
ATOM 751 C CA . GLN A 1 103 ? 0.119 -10.500 7.902 1.00 75.38 103 GLN A CA 1
ATOM 752 C C . GLN A 1 103 ? -1.250 -11.126 8.255 1.00 75.38 103 GLN A C 1
ATOM 754 O O . GLN A 1 103 ? -2.260 -10.425 8.310 1.00 75.38 103 GLN A O 1
ATOM 759 N N . LYS A 1 104 ? -1.311 -12.447 8.507 1.00 76.00 104 LYS A N 1
ATOM 760 C CA . LYS A 1 104 ? -2.587 -13.180 8.648 1.00 76.00 104 LYS A CA 1
ATOM 761 C C . LYS A 1 104 ? -3.394 -12.797 9.898 1.00 76.00 104 LYS A C 1
ATOM 763 O O . LYS A 1 104 ? -4.623 -12.768 9.831 1.00 76.00 104 LYS A O 1
ATOM 768 N N . TYR A 1 105 ? -2.732 -12.542 11.030 1.00 79.38 105 TYR A N 1
ATOM 769 C CA . TYR A 1 105 ? -3.402 -12.205 12.299 1.00 79.38 105 TYR A CA 1
ATOM 770 C C . TYR A 1 105 ? -3.014 -10.819 12.830 1.00 79.38 105 TYR A C 1
ATOM 772 O O . TYR A 1 105 ? -3.832 -10.165 13.472 1.00 79.38 105 TYR A O 1
ATOM 780 N N . LEU A 1 106 ? -1.796 -10.361 12.529 1.00 86.88 106 LEU A N 1
ATOM 781 C CA . LEU A 1 106 ? -1.258 -9.031 12.827 1.00 86.88 106 LEU A CA 1
ATOM 782 C C . LEU A 1 106 ? -0.485 -8.516 11.606 1.00 86.88 106 LEU A C 1
ATOM 784 O O . LEU A 1 106 ? 0.269 -9.272 11.003 1.00 86.88 106 LEU A O 1
ATOM 788 N N . ALA A 1 107 ? -0.599 -7.229 11.269 1.00 85.56 107 ALA A N 1
ATOM 789 C CA . ALA A 1 107 ? 0.237 -6.625 10.222 1.00 85.56 107 ALA A CA 1
ATOM 790 C C . ALA A 1 107 ? 1.706 -6.464 10.671 1.00 85.56 107 ALA A C 1
ATOM 792 O O . ALA A 1 107 ? 2.632 -6.615 9.873 1.00 85.56 107 ALA A O 1
ATOM 793 N N . SER A 1 108 ? 1.902 -6.173 11.958 1.00 89.62 108 SER A N 1
ATOM 794 C CA . SER A 1 108 ? 3.173 -6.121 12.685 1.00 89.62 108 SER A CA 1
ATOM 795 C C . SER A 1 108 ? 2.885 -6.228 14.189 1.00 89.62 108 SER A C 1
ATOM 797 O O . SER A 1 108 ? 1.750 -6.018 14.613 1.00 89.62 108 SER A O 1
ATOM 799 N N . ILE A 1 109 ? 3.887 -6.569 15.007 1.00 92.12 109 ILE A N 1
ATOM 800 C CA . ILE A 1 109 ? 3.744 -6.569 16.474 1.00 92.12 109 ILE A CA 1
ATOM 801 C C . ILE A 1 109 ? 3.777 -5.107 16.967 1.00 92.12 109 ILE A C 1
ATOM 803 O O . ILE A 1 109 ? 4.787 -4.438 16.716 1.00 92.12 109 ILE A O 1
ATOM 807 N N . PRO A 1 110 ? 2.738 -4.598 17.666 1.00 94.00 110 PRO A N 1
ATOM 808 C CA . PRO A 1 110 ? 2.747 -3.249 18.226 1.00 94.00 110 PRO A CA 1
ATOM 809 C C . PRO A 1 11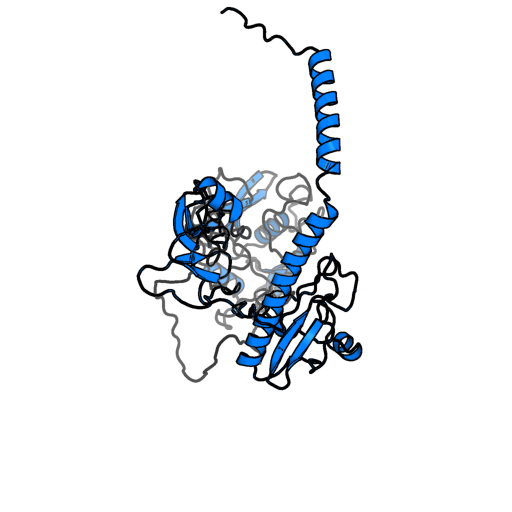0 ? 3.898 -3.053 19.216 1.00 94.00 110 PRO A C 1
ATOM 811 O O . PRO A 1 110 ? 4.310 -3.987 19.902 1.00 94.00 110 PRO A O 1
ATOM 814 N N . SER A 1 111 ? 4.406 -1.827 19.312 1.00 93.44 111 SER A N 1
ATOM 815 C CA . SER A 1 111 ? 5.422 -1.439 20.293 1.00 93.44 111 SER A CA 1
ATOM 816 C C . SER A 1 111 ? 4.905 -0.251 21.084 1.00 93.44 111 SER A C 1
ATOM 818 O O . SER A 1 111 ? 4.437 0.719 20.494 1.00 93.44 111 SER A O 1
ATOM 820 N N . ASP A 1 112 ? 5.041 -0.311 22.406 1.00 95.38 112 ASP A N 1
ATOM 821 C CA . ASP A 1 112 ? 4.600 0.744 23.310 1.00 95.38 112 ASP A CA 1
ATOM 822 C C . ASP A 1 112 ? 5.251 2.094 22.928 1.00 95.38 112 ASP A C 1
ATOM 824 O O . ASP A 1 112 ? 6.470 2.135 22.713 1.00 95.38 112 ASP A O 1
ATOM 828 N N . PRO A 1 113 ? 4.488 3.206 22.852 1.00 91.31 113 PRO A N 1
ATOM 829 C CA . PRO A 1 113 ? 5.003 4.513 22.428 1.00 91.31 113 PRO A CA 1
ATOM 830 C C . PRO A 1 113 ? 6.141 5.099 23.281 1.00 91.31 113 PRO A C 1
ATOM 832 O O . PRO A 1 113 ? 6.776 6.068 22.865 1.00 91.31 113 PRO A O 1
ATOM 835 N N . SER A 1 114 ? 6.384 4.563 24.479 1.00 90.12 114 SER A N 1
ATOM 836 C CA . SER A 1 114 ? 7.463 4.970 25.391 1.00 90.12 114 SER A CA 1
ATOM 837 C C . SER A 1 114 ? 8.542 3.893 25.567 1.00 90.12 114 SER A C 1
ATOM 839 O O . SER A 1 114 ? 9.462 4.072 26.366 1.00 90.12 114 SER A O 1
ATOM 841 N N . ASN A 1 115 ? 8.469 2.782 24.828 1.00 90.88 115 ASN A N 1
ATOM 842 C CA . ASN A 1 115 ? 9.441 1.697 24.913 1.00 90.88 115 ASN A CA 1
ATOM 843 C C . ASN A 1 115 ? 10.752 2.010 24.170 1.00 90.88 115 ASN A C 1
ATOM 845 O O . ASN A 1 115 ? 10.791 2.144 22.947 1.00 90.88 115 ASN A O 1
ATOM 849 N N . SER A 1 116 ? 11.855 2.019 24.921 1.00 86.88 116 SER A N 1
ATOM 850 C CA . SER A 1 116 ? 13.227 2.158 24.417 1.00 86.88 116 SER A CA 1
ATOM 851 C C . SER A 1 116 ? 13.957 0.822 24.202 1.00 86.88 116 SER A C 1
ATOM 853 O O . SER A 1 116 ? 15.099 0.816 23.743 1.00 86.88 116 SER A O 1
ATOM 855 N N . SER A 1 117 ? 13.331 -0.320 24.511 1.00 88.75 117 SER A N 1
ATOM 856 C CA . SER A 1 117 ? 13.955 -1.639 24.373 1.00 88.75 117 SER A CA 1
ATOM 857 C C . SER A 1 117 ? 14.189 -2.025 22.910 1.00 88.75 117 SER A C 1
ATOM 859 O O . SER A 1 117 ? 13.355 -1.795 22.025 1.00 88.75 117 SER A O 1
ATOM 861 N N . ALA A 1 118 ? 15.328 -2.673 22.665 1.00 87.88 118 ALA A N 1
ATOM 862 C CA . ALA A 1 118 ? 15.641 -3.319 21.394 1.00 87.88 118 ALA A CA 1
ATOM 863 C C . ALA A 1 118 ? 15.009 -4.720 21.265 1.00 87.88 118 ALA A C 1
ATOM 865 O O . ALA A 1 118 ? 14.790 -5.176 20.148 1.00 87.88 118 ALA A O 1
ATOM 866 N N . LEU A 1 119 ? 14.713 -5.391 22.388 1.00 91.00 119 LEU A N 1
ATOM 867 C CA . LEU A 1 119 ? 14.239 -6.784 22.417 1.00 91.00 119 LEU A CA 1
ATOM 868 C C . LEU A 1 119 ? 12.745 -6.903 22.737 1.00 91.00 119 LEU A C 1
ATOM 870 O O . LEU A 1 119 ? 12.047 -7.699 22.115 1.00 91.00 119 LEU A O 1
ATOM 874 N N . SER A 1 120 ? 12.251 -6.107 23.687 1.00 93.06 120 SER A N 1
ATOM 875 C CA . SER A 1 120 ? 10.838 -6.087 24.073 1.00 93.06 120 SER A CA 1
ATOM 876 C C . SER A 1 120 ? 10.049 -5.091 23.225 1.00 93.06 120 SER A C 1
ATOM 878 O O . SER A 1 120 ? 10.562 -4.036 22.848 1.00 93.06 120 SER A O 1
ATOM 880 N N . SER A 1 121 ? 8.782 -5.402 22.967 1.00 94.06 121 SER A N 1
ATOM 881 C CA . SER A 1 121 ? 7.768 -4.465 22.465 1.00 94.06 121 SER A CA 1
ATOM 882 C C . SER A 1 121 ? 7.347 -3.416 23.505 1.00 94.06 121 SER A C 1
ATOM 884 O O . SER A 1 121 ? 6.839 -2.363 23.133 1.00 94.06 121 SER A O 1
ATOM 886 N N . GLY A 1 122 ? 7.570 -3.672 24.797 1.00 93.62 122 GLY A N 1
ATOM 887 C CA . GLY A 1 122 ? 7.040 -2.878 25.911 1.00 93.62 122 GLY A CA 1
ATOM 888 C C . GLY A 1 122 ? 5.700 -3.383 26.459 1.00 93.62 122 GLY A C 1
ATOM 889 O O . GLY A 1 122 ? 5.285 -2.928 27.520 1.00 93.62 122 GLY A O 1
ATOM 890 N N . TYR A 1 123 ? 5.068 -4.353 25.789 1.00 95.38 123 TYR A N 1
ATOM 891 C CA . TYR A 1 123 ? 3.865 -5.049 26.249 1.00 95.38 123 TYR A CA 1
ATOM 892 C C . TYR A 1 123 ? 4.207 -6.428 26.828 1.00 95.38 123 TYR A C 1
ATOM 894 O O . TYR A 1 123 ? 5.203 -7.051 26.450 1.00 95.38 123 TYR A O 1
ATOM 902 N N . GLU A 1 124 ? 3.368 -6.927 27.735 1.00 95.06 124 GLU A N 1
ATOM 903 C CA . GLU A 1 124 ? 3.517 -8.248 28.358 1.00 95.06 124 GLU A CA 1
ATOM 904 C C . GLU A 1 124 ? 2.265 -9.100 28.156 1.00 95.06 124 GLU A C 1
ATOM 906 O O . GLU A 1 124 ? 1.154 -8.575 28.160 1.00 95.06 124 GLU A O 1
ATOM 911 N N . ILE A 1 125 ? 2.440 -10.416 28.023 1.00 95.50 125 ILE A N 1
ATOM 912 C CA . ILE A 1 125 ? 1.370 -11.389 27.786 1.00 95.50 125 ILE A CA 1
ATOM 913 C C . ILE A 1 125 ? 1.484 -12.603 28.721 1.00 95.50 125 ILE A C 1
ATOM 915 O O . ILE A 1 125 ? 2.581 -13.019 29.098 1.00 95.50 125 ILE A O 1
ATOM 919 N N . ALA A 1 126 ? 0.337 -13.173 29.078 1.00 92.69 126 ALA A N 1
ATOM 920 C CA . ALA A 1 126 ? 0.158 -14.435 29.789 1.00 92.69 126 ALA A CA 1
ATOM 921 C C . ALA A 1 126 ? -1.107 -15.149 29.277 1.00 92.69 126 ALA A C 1
ATOM 923 O O . ALA A 1 126 ? -1.882 -14.596 28.491 1.00 92.69 126 ALA A O 1
ATOM 924 N N . LYS A 1 127 ? -1.356 -16.368 29.759 1.00 90.25 127 LYS A N 1
ATOM 925 C CA . LYS A 1 127 ? -2.647 -17.059 29.607 1.00 90.25 127 LYS A CA 1
ATOM 926 C C . LYS A 1 127 ? -3.151 -17.600 30.941 1.00 90.25 127 LYS A C 1
ATOM 928 O O . LYS A 1 127 ? -2.356 -18.048 31.762 1.00 90.25 127 LYS A O 1
ATOM 933 N N . THR A 1 128 ? -4.460 -17.625 31.173 1.00 87.31 128 THR A N 1
ATOM 934 C CA . THR A 1 128 ? -5.006 -18.299 32.364 1.00 87.31 128 THR A CA 1
ATOM 935 C C . THR A 1 128 ? -4.851 -19.822 32.254 1.00 87.31 128 THR A C 1
ATOM 937 O O . THR A 1 128 ? -4.618 -20.371 31.173 1.00 87.31 128 THR A O 1
ATOM 940 N N . ALA A 1 129 ? -5.041 -20.538 33.367 1.00 82.00 129 ALA A N 1
ATOM 941 C CA . ALA A 1 129 ? -5.165 -21.999 33.342 1.00 82.00 129 ALA A CA 1
ATOM 942 C C . ALA A 1 129 ? -6.334 -22.474 32.448 1.00 82.00 129 ALA A C 1
ATOM 944 O O . ALA A 1 129 ? -6.244 -23.538 31.845 1.00 82.00 129 ALA A O 1
ATOM 945 N N . GLY A 1 130 ? -7.388 -21.657 32.313 1.00 78.75 130 GLY A N 1
ATOM 946 C CA . GLY A 1 130 ? -8.520 -21.887 31.408 1.00 78.75 130 GLY A CA 1
ATOM 947 C C . GLY A 1 130 ? -8.288 -21.472 29.948 1.00 78.75 130 GLY A C 1
ATOM 948 O O . GLY A 1 130 ? -9.200 -21.611 29.145 1.00 78.75 130 GLY A O 1
ATOM 949 N N . GLY A 1 131 ? -7.101 -20.964 29.590 1.00 78.94 131 GLY A N 1
ATOM 950 C CA . GLY A 1 131 ? -6.751 -20.597 28.211 1.00 78.94 131 GLY A CA 1
ATOM 951 C C . GLY A 1 131 ? -7.092 -19.163 27.782 1.00 78.94 131 GLY A C 1
ATOM 952 O O . GLY A 1 131 ? -6.793 -18.796 26.653 1.00 78.94 131 GLY A O 1
ATOM 953 N N . ASN A 1 132 ? -7.648 -18.318 28.652 1.00 83.38 132 ASN A N 1
ATOM 954 C CA . ASN A 1 132 ? -7.931 -16.922 28.291 1.00 83.38 132 ASN A CA 1
ATOM 955 C C . ASN A 1 132 ? -6.622 -16.129 28.157 1.00 83.38 132 ASN A C 1
ATOM 957 O O . ASN A 1 132 ? -5.746 -16.251 29.018 1.00 83.38 132 ASN A O 1
ATOM 961 N N . ILE A 1 133 ? -6.497 -15.306 27.113 1.00 90.00 133 ILE A N 1
ATOM 962 C CA . ILE A 1 133 ? -5.311 -14.474 26.869 1.00 90.00 133 ILE A CA 1
ATOM 963 C C . ILE A 1 133 ? -5.350 -13.203 27.716 1.00 90.00 133 ILE A C 1
ATOM 965 O O . ILE A 1 133 ? -6.350 -12.491 27.762 1.00 90.00 133 ILE A O 1
ATOM 969 N N . LEU A 1 134 ? -4.224 -12.913 28.365 1.00 88.94 134 LEU A N 1
ATOM 970 C CA . LEU A 1 134 ? -4.023 -11.760 29.231 1.00 88.94 134 LEU A CA 1
ATOM 971 C C . LEU A 1 134 ? -2.880 -10.912 28.676 1.00 88.94 134 LEU A C 1
ATOM 973 O O . LEU A 1 134 ? -1.766 -11.410 28.568 1.00 88.94 134 LEU A O 1
ATOM 977 N N . VAL A 1 135 ? -3.113 -9.642 28.366 1.00 93.31 135 VAL A N 1
ATOM 978 C CA . VAL A 1 135 ? -2.093 -8.706 27.864 1.00 93.31 135 VAL A CA 1
ATOM 979 C C . VAL A 1 135 ? -2.067 -7.467 28.760 1.00 93.31 135 VAL A C 1
ATOM 981 O O . VAL A 1 135 ? -3.114 -7.058 29.258 1.00 93.31 135 VAL A O 1
ATOM 984 N N . ARG A 1 136 ? -0.908 -6.847 29.002 1.00 92.88 136 ARG A N 1
ATOM 985 C CA . ARG A 1 136 ? -0.805 -5.604 29.793 1.00 92.88 136 ARG A CA 1
ATOM 986 C C . ARG A 1 136 ? 0.283 -4.655 29.299 1.00 92.88 136 ARG A C 1
ATOM 988 O O . ARG A 1 136 ? 1.268 -5.083 28.699 1.00 92.88 136 ARG A O 1
ATOM 995 N N . ALA A 1 137 ? 0.105 -3.368 29.595 1.00 94.44 137 ALA A N 1
ATOM 996 C CA . ALA A 1 137 ? 1.047 -2.297 29.280 1.00 94.44 137 ALA A CA 1
ATOM 997 C C . ALA A 1 137 ? 1.727 -1.784 30.571 1.00 94.44 137 ALA A C 1
ATOM 999 O O . ALA A 1 137 ? 1.195 -0.881 31.219 1.00 94.44 137 ALA A O 1
ATOM 1000 N N . PRO A 1 138 ? 2.882 -2.344 30.984 1.00 91.19 138 PRO A N 1
ATOM 1001 C CA . PRO A 1 138 ? 3.587 -1.919 32.200 1.00 91.19 138 PRO A CA 1
ATOM 1002 C C . PRO A 1 138 ? 4.148 -0.489 32.129 1.00 91.19 138 PRO A C 1
ATOM 1004 O O . PRO A 1 138 ? 4.421 0.104 33.168 1.00 91.19 138 PRO A O 1
ATOM 1007 N N . LEU A 1 139 ? 4.307 0.078 30.926 1.00 90.75 139 LEU A N 1
ATOM 1008 C CA . LEU A 1 139 ? 4.777 1.453 30.702 1.00 90.75 139 LEU A CA 1
ATOM 1009 C C . LEU A 1 139 ? 3.633 2.487 30.647 1.00 90.75 139 LEU A C 1
ATOM 1011 O O . LEU A 1 139 ? 3.829 3.606 30.173 1.00 90.75 139 LEU A O 1
ATOM 1015 N N . ALA A 1 140 ? 2.432 2.124 31.106 1.00 87.62 140 ALA A N 1
ATOM 1016 C CA . ALA A 1 140 ? 1.298 3.034 31.175 1.00 87.62 140 ALA A CA 1
ATOM 1017 C C . ALA A 1 140 ? 1.587 4.240 32.090 1.00 87.62 140 ALA A C 1
ATOM 1019 O O . ALA A 1 140 ? 2.075 4.123 33.214 1.00 87.62 140 ALA A O 1
ATOM 1020 N N . GLU A 1 141 ? 1.290 5.434 31.583 1.00 87.00 141 GLU A N 1
ATOM 1021 C CA . GLU A 1 141 ? 1.651 6.692 32.236 1.00 87.00 141 GLU A CA 1
ATOM 1022 C C . GLU A 1 141 ? 0.578 7.150 33.236 1.00 87.00 141 GLU A C 1
ATOM 1024 O O . GLU A 1 141 ? -0.554 6.664 33.227 1.00 87.00 141 GLU A O 1
ATOM 1029 N N . LEU A 1 142 ? 0.921 8.135 34.076 1.00 84.06 142 LEU A N 1
ATOM 1030 C CA . LEU A 1 142 ? 0.038 8.722 35.099 1.00 84.06 142 LEU A CA 1
ATOM 1031 C C . LEU A 1 142 ? -0.412 7.733 36.199 1.00 84.06 142 LEU A C 1
ATOM 1033 O O . LEU A 1 142 ? -1.435 7.956 36.839 1.00 84.06 142 LEU A O 1
ATOM 1037 N N . ASN A 1 143 ? 0.365 6.669 36.442 1.00 80.00 143 ASN A N 1
ATOM 1038 C CA . ASN A 1 143 ? 0.071 5.590 37.402 1.00 80.00 143 ASN A CA 1
ATOM 1039 C C . ASN A 1 143 ? -1.228 4.809 37.104 1.00 80.00 143 ASN A C 1
ATOM 1041 O O . ASN A 1 143 ? -1.826 4.227 38.007 1.00 80.00 143 ASN A O 1
ATOM 1045 N N . VAL A 1 144 ? -1.670 4.790 35.843 1.00 76.19 144 VAL A N 1
ATOM 1046 C CA . VAL A 1 144 ? -2.817 3.990 35.390 1.00 76.19 144 VAL A CA 1
ATOM 1047 C C . VAL A 1 144 ? -2.352 2.567 35.076 1.00 76.19 144 VAL A C 1
ATOM 1049 O O . VAL A 1 144 ? -1.349 2.391 34.393 1.00 76.19 144 VAL A O 1
ATOM 1052 N N . SER A 1 145 ? -3.087 1.545 35.515 1.00 79.75 145 SER A N 1
ATOM 1053 C CA . SER A 1 145 ? -2.891 0.164 35.057 1.00 79.75 145 SER A CA 1
ATOM 1054 C C . SER A 1 145 ? -3.768 -0.128 33.835 1.00 79.75 145 SER A C 1
ATOM 1056 O O . SER A 1 145 ? -4.957 0.181 33.823 1.00 79.75 145 SER A O 1
ATOM 1058 N N . ILE A 1 146 ? -3.183 -0.725 32.793 1.00 82.75 146 ILE A N 1
ATOM 1059 C CA . ILE A 1 146 ? -3.892 -1.094 31.558 1.00 82.75 146 ILE A CA 1
ATOM 1060 C C . ILE A 1 146 ? -3.603 -2.572 31.264 1.00 82.75 146 ILE A C 1
ATOM 1062 O O . ILE A 1 146 ? -2.454 -2.941 31.001 1.00 82.75 146 ILE A O 1
ATOM 1066 N N . SER A 1 147 ? -4.629 -3.424 31.342 1.00 84.25 147 SER A N 1
ATOM 1067 C CA . SER A 1 147 ? -4.522 -4.873 31.122 1.00 84.25 147 SER A CA 1
ATOM 1068 C C . SER A 1 147 ? -5.840 -5.516 30.683 1.00 84.25 147 SER A C 1
ATOM 1070 O O . SER A 1 147 ? -6.912 -5.050 31.060 1.00 84.25 147 SER A O 1
ATOM 1072 N N . THR A 1 148 ? -5.764 -6.636 29.961 1.00 74.31 148 THR A N 1
ATOM 1073 C CA . THR A 1 148 ? -6.914 -7.385 29.421 1.00 74.31 148 THR A CA 1
ATOM 1074 C C . THR A 1 1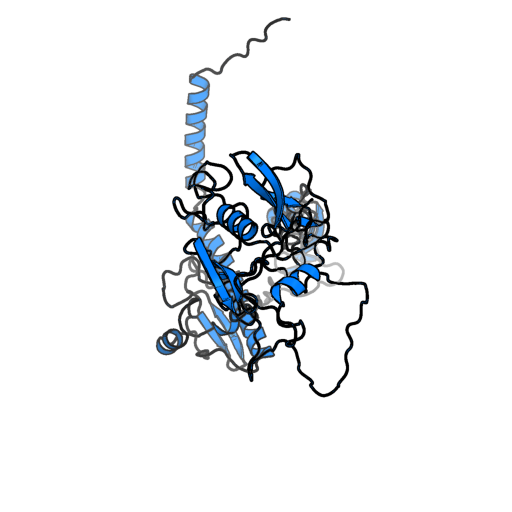48 ? -7.375 -8.555 30.297 1.00 74.31 148 THR A C 1
ATOM 1076 O O . THR A 1 148 ? -8.119 -9.419 29.842 1.00 74.31 148 THR A O 1
ATOM 1079 N N . THR A 1 149 ? -6.989 -8.587 31.579 1.00 55.59 149 THR A N 1
ATOM 1080 C CA . THR A 1 149 ? -7.581 -9.508 32.576 1.00 55.59 149 THR A CA 1
ATOM 1081 C C . THR A 1 149 ? -9.089 -9.401 32.686 1.00 55.59 149 THR A C 1
ATOM 1083 O O . THR A 1 149 ? -9.722 -10.383 33.054 1.00 55.59 149 THR A O 1
ATOM 1086 N N . ASN A 1 150 ? -9.642 -8.267 32.260 1.00 43.78 150 ASN A N 1
ATOM 1087 C CA . ASN A 1 150 ? -10.999 -8.195 31.764 1.00 43.78 150 ASN A CA 1
ATOM 1088 C C . ASN A 1 150 ? -10.936 -7.923 30.259 1.00 43.78 150 ASN A C 1
ATOM 1090 O O . ASN A 1 150 ? -10.556 -6.830 29.836 1.00 43.78 150 ASN A O 1
ATOM 1094 N N . GLY A 1 151 ? -11.365 -8.892 29.450 1.00 40.91 151 GLY A N 1
ATOM 1095 C CA . GLY A 1 151 ? -11.844 -8.599 28.105 1.00 40.91 151 GLY A CA 1
ATOM 1096 C C . GLY A 1 151 ? -13.131 -7.796 28.249 1.00 40.91 151 GLY A C 1
ATOM 1097 O O . GLY A 1 151 ? -14.198 -8.379 28.382 1.00 40.91 151 GLY A O 1
ATOM 1098 N N . GLY A 1 152 ? -13.017 -6.471 28.344 1.00 43.75 152 GLY A N 1
ATOM 1099 C CA . GLY A 1 152 ? -14.145 -5.541 28.384 1.00 43.75 152 GLY A CA 1
ATOM 1100 C C . GLY A 1 152 ? -15.204 -5.737 29.476 1.00 43.75 152 GLY A C 1
ATOM 1101 O O . GLY A 1 152 ? -16.215 -5.046 29.410 1.00 43.75 152 GLY A O 1
ATOM 1102 N N . SER A 1 153 ? -15.022 -6.593 30.490 1.00 45.16 153 SER A N 1
ATOM 1103 C CA . SER A 1 153 ? -15.894 -6.558 31.667 1.00 45.16 153 SER A CA 1
ATOM 1104 C C . SER A 1 153 ? -15.481 -5.385 32.548 1.00 45.16 153 SER A C 1
ATOM 1106 O O . SER A 1 153 ? -14.690 -5.505 33.485 1.00 45.16 153 SER A O 1
ATOM 1108 N N . CYS A 1 154 ? -16.058 -4.223 32.265 1.00 50.03 154 CYS A N 1
ATOM 1109 C CA . CYS A 1 154 ? -16.466 -3.398 33.387 1.00 50.03 154 CYS A CA 1
ATOM 1110 C C . CYS A 1 154 ? -17.347 -4.281 34.290 1.00 50.03 154 CYS A C 1
ATOM 1112 O O . CYS A 1 154 ? -18.178 -5.049 33.801 1.00 50.03 154 CYS A O 1
ATOM 1114 N N . GLU A 1 155 ? -17.082 -4.258 35.591 1.00 47.97 155 GLU A N 1
ATOM 1115 C CA . GLU A 1 155 ? -17.845 -5.048 36.548 1.00 47.97 155 GLU A CA 1
ATOM 1116 C C . GLU A 1 155 ? -19.119 -4.276 36.905 1.00 47.97 155 GLU A C 1
ATOM 1118 O O . GLU A 1 155 ? -18.985 -3.149 37.389 1.00 47.97 155 GLU A O 1
ATOM 1123 N N . PRO A 1 156 ? -20.329 -4.827 36.675 1.00 59.19 156 PRO A N 1
ATOM 1124 C CA . PRO A 1 156 ? -21.577 -4.095 36.852 1.00 59.19 156 PRO A CA 1
ATOM 1125 C C . PRO A 1 156 ? -21.695 -3.440 38.232 1.00 59.19 156 PRO A C 1
ATOM 1127 O O . PRO A 1 156 ? -21.898 -4.114 39.244 1.00 59.19 156 PRO A O 1
ATOM 1130 N N . GLN A 1 157 ? -21.584 -2.107 38.288 1.00 72.00 157 GLN A N 1
ATOM 1131 C CA . GLN A 1 157 ? -21.592 -1.324 39.530 1.00 72.00 157 GLN A CA 1
ATOM 1132 C C . GLN A 1 157 ? -23.024 -1.152 40.059 1.00 72.00 157 GLN A C 1
ATOM 1134 O O . GLN A 1 157 ? -23.555 -0.040 40.147 1.00 72.00 157 GLN A O 1
ATOM 1139 N N . CYS A 1 158 ? -23.653 -2.283 40.376 1.00 75.50 158 CYS A N 1
ATOM 1140 C CA . CYS A 1 158 ? -25.056 -2.419 40.760 1.00 75.50 158 CYS A CA 1
ATOM 1141 C C . CYS A 1 158 ? -25.264 -2.670 42.256 1.00 75.50 158 CYS A C 1
ATOM 1143 O O . CYS A 1 158 ? -26.400 -2.713 42.721 1.00 75.50 158 CYS A O 1
ATOM 1145 N N . SER A 1 159 ? -24.185 -2.805 43.030 1.00 82.19 159 SER A N 1
ATOM 1146 C CA . SER A 1 159 ? -24.273 -2.948 44.483 1.00 82.19 159 SER A CA 1
ATOM 1147 C C . SER A 1 159 ? -24.910 -1.692 45.094 1.00 82.19 159 SER A C 1
ATOM 1149 O O . SER A 1 159 ? -24.331 -0.608 45.048 1.00 82.19 159 SER A O 1
ATOM 1151 N N . GLY A 1 160 ? -26.137 -1.828 45.608 1.00 74.75 160 GLY A N 1
ATOM 1152 C CA . GLY A 1 160 ? -26.946 -0.718 46.129 1.00 74.75 160 GLY A CA 1
ATOM 1153 C C . GLY A 1 160 ? -27.829 0.016 45.106 1.00 74.75 160 GLY A C 1
ATOM 1154 O O . GLY A 1 160 ? -28.479 0.990 45.486 1.00 74.75 160 GLY A O 1
ATOM 1155 N N . LYS A 1 161 ? -27.895 -0.433 43.843 1.00 74.62 161 LYS A N 1
ATOM 1156 C CA . LYS A 1 161 ? -28.779 0.132 42.806 1.00 74.62 161 LYS A CA 1
ATOM 1157 C C . LYS A 1 161 ? -29.911 -0.833 42.440 1.00 74.62 161 LYS A C 1
ATOM 1159 O O . LYS A 1 161 ? -29.680 -2.022 42.255 1.00 74.62 161 LYS A O 1
ATOM 1164 N N . ASN A 1 162 ? -31.109 -0.291 42.231 1.00 82.00 162 ASN A N 1
ATOM 1165 C CA . ASN A 1 162 ? -32.277 -1.003 41.695 1.00 82.00 162 ASN A CA 1
ATOM 1166 C C . ASN A 1 162 ? -32.489 -0.732 40.190 1.00 82.00 162 ASN A C 1
ATOM 1168 O O . ASN A 1 162 ? -33.352 -1.347 39.566 1.00 82.00 162 ASN A O 1
ATOM 1172 N N . CYS A 1 163 ? -31.777 0.248 39.628 1.00 75.75 163 CYS A N 1
ATOM 1173 C CA . CYS A 1 163 ? -31.933 0.724 38.257 1.00 75.75 163 CYS A CA 1
ATOM 1174 C C . CYS A 1 163 ? -30.715 1.549 37.807 1.00 75.75 163 CYS A C 1
ATOM 1176 O O . CYS A 1 163 ? -29.850 1.891 38.618 1.00 75.75 163 CYS A O 1
ATOM 1178 N N . GLY A 1 164 ? -30.693 1.922 36.524 1.00 72.94 164 GLY A N 1
ATOM 1179 C CA . GLY A 1 164 ? -29.667 2.791 35.935 1.00 72.94 164 GLY A CA 1
ATOM 1180 C C . GLY A 1 164 ? -28.448 2.018 35.438 1.00 72.94 164 GLY A C 1
ATOM 1181 O O . GLY A 1 164 ? -28.388 0.795 35.574 1.00 72.94 164 GLY A O 1
ATOM 1182 N N . ASP A 1 165 ? -27.492 2.724 34.837 1.00 69.19 165 ASP A N 1
ATOM 1183 C CA . ASP A 1 165 ? -26.363 2.068 34.177 1.00 69.19 165 ASP A CA 1
ATOM 1184 C C . ASP A 1 165 ? -25.419 1.392 35.170 1.00 69.19 165 ASP A C 1
ATOM 1186 O O . ASP A 1 165 ? -25.148 1.873 36.284 1.00 69.19 165 ASP A O 1
ATOM 1190 N N . ASP A 1 166 ? -24.868 0.278 34.707 1.00 67.56 166 ASP A N 1
ATOM 1191 C CA . ASP A 1 166 ? -23.878 -0.508 35.428 1.00 67.56 166 ASP A CA 1
ATOM 1192 C C . ASP A 1 166 ? -22.434 0.002 35.239 1.00 67.56 166 ASP A C 1
ATOM 1194 O O . ASP A 1 166 ? -21.532 -0.429 35.953 1.00 67.56 166 ASP A O 1
ATOM 1198 N N . GLY A 1 167 ? -22.240 0.978 34.342 1.00 60.19 167 GLY A N 1
ATOM 1199 C CA . GLY A 1 167 ? -20.945 1.545 33.940 1.00 60.19 167 GLY A CA 1
ATOM 1200 C C . GLY A 1 167 ? -20.303 0.844 32.736 1.00 60.19 167 GLY A C 1
ATOM 1201 O O . GLY A 1 167 ? -19.254 1.278 32.261 1.00 60.19 167 GLY A O 1
ATOM 1202 N N . CYS A 1 168 ? -20.931 -0.224 32.245 1.00 59.69 168 CYS A N 1
ATOM 1203 C CA . CYS A 1 168 ? -20.336 -1.256 31.399 1.00 59.69 168 CYS A CA 1
ATOM 1204 C C . CYS A 1 168 ? -21.043 -1.418 30.045 1.00 59.69 168 CYS A C 1
ATOM 1206 O O . CYS A 1 168 ? -20.624 -2.230 29.222 1.00 59.69 168 CYS A O 1
ATOM 1208 N N . GLY A 1 169 ? -22.115 -0.653 29.817 1.00 57.25 169 GLY A N 1
ATOM 1209 C CA . GLY A 1 169 ? -23.022 -0.805 28.677 1.00 57.25 169 GLY A CA 1
ATOM 1210 C C . GLY A 1 169 ? -24.262 -1.656 28.978 1.00 57.25 169 GLY A C 1
ATOM 1211 O O . GLY A 1 169 ? -25.051 -1.896 28.066 1.00 57.25 169 GLY A O 1
ATOM 1212 N N . GLY A 1 170 ? -24.448 -2.095 30.228 1.00 61.72 170 GLY A N 1
ATOM 1213 C CA . GLY A 1 170 ? -25.658 -2.745 30.727 1.00 61.72 170 GLY A CA 1
ATOM 1214 C C . GLY A 1 170 ? -26.403 -1.887 31.758 1.00 61.72 170 GLY A C 1
ATOM 1215 O O . GLY A 1 170 ? -26.099 -0.713 31.981 1.00 61.72 170 GLY A O 1
ATOM 1216 N N . SER A 1 171 ? -27.408 -2.479 32.407 1.00 75.06 171 SER A N 1
ATOM 1217 C CA . SER A 1 171 ? -28.265 -1.791 33.382 1.00 75.06 171 SER A CA 1
ATOM 1218 C C . SER A 1 171 ? -28.515 -2.634 34.628 1.00 75.06 171 SER A C 1
ATOM 1220 O O . SER A 1 171 ? -28.832 -3.818 34.520 1.00 75.06 171 SER A O 1
ATOM 1222 N N . CYS A 1 172 ? -28.499 -1.998 35.796 1.00 75.56 172 CYS A N 1
ATOM 1223 C CA . CYS A 1 172 ? -28.691 -2.623 37.107 1.00 75.56 172 CYS A CA 1
ATOM 1224 C C . CYS A 1 172 ? -30.140 -3.014 37.445 1.00 75.56 172 CYS A C 1
ATOM 1226 O O . CYS A 1 172 ? -30.393 -3.535 38.528 1.00 75.56 172 CYS A O 1
ATOM 1228 N N . GLY A 1 173 ? -31.095 -2.751 36.550 1.00 81.12 173 GLY A N 1
ATOM 1229 C CA . GLY A 1 173 ? -32.505 -3.097 36.722 1.00 81.12 173 GLY A CA 1
ATOM 1230 C C . GLY A 1 173 ? -33.449 -2.091 36.065 1.00 81.12 173 GLY A C 1
ATOM 1231 O O . GLY A 1 173 ? -33.023 -1.064 35.530 1.00 81.12 173 GLY A O 1
ATOM 1232 N N . THR A 1 174 ? -34.747 -2.384 36.119 1.00 76.06 174 THR A N 1
ATOM 1233 C CA . THR A 1 174 ? -35.823 -1.532 35.598 1.00 76.06 174 THR A CA 1
ATOM 1234 C C . THR A 1 174 ? -36.823 -1.199 36.702 1.00 76.06 174 THR A C 1
ATOM 1236 O O . THR A 1 174 ? -37.199 -2.050 37.508 1.00 76.06 174 THR A O 1
ATOM 1239 N N . CYS A 1 175 ? -37.265 0.057 36.757 1.00 81.25 175 CYS A N 1
ATOM 1240 C CA . CYS A 1 175 ? -38.270 0.480 37.726 1.00 81.25 175 CYS A CA 1
ATOM 1241 C C . CYS A 1 175 ? -39.679 0.021 37.320 1.00 81.25 175 CYS A C 1
ATOM 1243 O O . CYS A 1 175 ? -39.998 -0.080 36.135 1.00 81.25 175 CYS A O 1
ATOM 1245 N N . ALA A 1 176 ? -40.542 -0.221 38.312 1.00 83.00 176 ALA A N 1
ATOM 1246 C CA . ALA A 1 176 ? -41.955 -0.500 38.069 1.00 83.00 176 ALA A CA 1
ATOM 1247 C C . ALA A 1 176 ? -42.671 0.709 37.432 1.00 83.00 176 ALA A C 1
ATOM 1249 O O . ALA A 1 176 ? -42.226 1.853 37.553 1.00 83.00 176 ALA A O 1
ATOM 1250 N N . VAL A 1 177 ? -43.797 0.451 36.761 1.00 72.81 177 VAL A N 1
ATOM 1251 C CA . VAL A 1 177 ? -44.561 1.462 36.011 1.00 72.81 177 VAL A CA 1
ATOM 1252 C C . VAL A 1 177 ? -44.902 2.665 36.903 1.00 72.81 177 VAL A C 1
ATOM 1254 O O . VAL A 1 177 ? -45.557 2.510 37.931 1.00 72.81 177 VAL A O 1
ATOM 1257 N N . GLY A 1 178 ? -44.463 3.862 36.498 1.00 73.44 178 GLY A N 1
ATOM 1258 C CA . GLY A 1 178 ? -44.665 5.116 37.240 1.00 73.44 178 GLY A CA 1
ATOM 1259 C C . GLY A 1 178 ? -43.490 5.572 38.119 1.00 73.44 178 GLY A C 1
ATOM 1260 O O . GLY A 1 178 ? -43.611 6.598 38.785 1.00 73.44 178 GLY A O 1
ATOM 1261 N N . LEU A 1 179 ? -42.362 4.852 38.122 1.00 79.50 179 LEU A N 1
ATOM 1262 C CA . LEU A 1 179 ? -41.136 5.223 38.841 1.00 79.50 179 LEU A CA 1
ATOM 1263 C C . LEU A 1 179 ? -39.979 5.542 37.877 1.00 79.50 179 LEU A C 1
ATOM 1265 O O . LEU A 1 179 ? -39.806 4.885 36.852 1.00 79.50 179 LEU A O 1
ATOM 1269 N N . PHE A 1 180 ? -39.150 6.515 38.253 1.00 72.88 180 PHE A N 1
ATOM 1270 C CA . PHE A 1 180 ? -37.964 6.980 37.527 1.00 72.88 180 PHE A CA 1
ATOM 1271 C C . PHE A 1 180 ? -36.688 6.614 38.286 1.00 72.88 180 PHE A C 1
ATOM 1273 O O . PHE A 1 180 ? -36.678 6.612 39.518 1.00 72.88 180 PHE A O 1
ATOM 1280 N N . CYS A 1 181 ? -35.592 6.352 37.575 1.00 72.38 181 CYS A N 1
ATOM 1281 C CA . CYS A 1 181 ? -34.310 6.099 38.225 1.00 72.38 181 CYS A CA 1
ATOM 1282 C C . CYS A 1 181 ? -33.624 7.410 38.640 1.00 72.38 181 CYS A C 1
ATOM 1284 O O . CYS A 1 181 ? -33.473 8.315 37.822 1.00 72.38 181 CYS A O 1
ATOM 1286 N N . SER A 1 182 ? -33.208 7.522 39.902 1.00 77.12 182 SER A N 1
ATOM 1287 C CA . SER A 1 182 ? -32.403 8.643 40.394 1.00 77.12 182 SER A CA 1
ATOM 1288 C C . SER A 1 182 ? -30.918 8.471 40.060 1.00 77.12 182 SER A C 1
ATOM 1290 O O . SER A 1 182 ? -30.435 7.361 39.843 1.00 77.12 182 SER A O 1
ATOM 1292 N N . ASN A 1 183 ? -30.145 9.557 40.168 1.00 66.50 183 ASN A N 1
ATOM 1293 C CA . ASN A 1 183 ? -28.680 9.531 40.046 1.00 66.50 183 ASN A CA 1
ATOM 1294 C C . ASN A 1 183 ? -27.981 8.632 41.097 1.00 66.50 183 ASN A C 1
ATOM 1296 O O . ASN A 1 183 ? -26.796 8.343 40.957 1.00 66.50 183 ASN A O 1
ATOM 1300 N N . SER A 1 184 ? -28.689 8.189 42.146 1.00 76.19 184 SER A N 1
ATOM 1301 C CA . SER A 1 184 ? -28.208 7.204 43.128 1.00 76.19 184 SER A CA 1
ATOM 1302 C C . SER A 1 184 ? -28.550 5.751 42.761 1.00 76.19 184 SER A C 1
ATOM 1304 O O . SER A 1 184 ? -28.282 4.852 43.552 1.00 76.19 184 SER A O 1
ATOM 1306 N N . GLY A 1 185 ? -29.165 5.506 41.598 1.00 75.00 185 GLY A N 1
ATOM 1307 C CA . GLY A 1 185 ? -29.626 4.184 41.165 1.00 75.00 185 GLY A CA 1
ATOM 1308 C C . GLY A 1 185 ? -30.864 3.678 41.910 1.00 75.00 185 GLY A C 1
ATOM 1309 O O . GLY A 1 185 ? -31.101 2.473 41.964 1.00 75.00 185 GLY A O 1
ATOM 1310 N N . SER A 1 186 ? -31.650 4.568 42.521 1.00 83.81 186 SER A N 1
ATOM 1311 C CA . SER A 1 186 ? -32.868 4.218 43.263 1.00 83.81 186 SER A CA 1
ATOM 1312 C C . SER A 1 186 ? -34.113 4.558 42.441 1.00 83.81 186 SER A C 1
ATOM 1314 O O . SER A 1 186 ? -34.170 5.607 41.804 1.00 83.81 186 SER A O 1
ATOM 1316 N N . CYS A 1 187 ? -35.145 3.713 42.474 1.00 84.31 187 CYS A N 1
ATOM 1317 C CA . CYS A 1 187 ? -36.427 4.038 41.844 1.00 84.31 187 CYS A CA 1
ATOM 1318 C C . CYS A 1 187 ? -37.206 5.042 42.710 1.00 84.31 187 CYS A C 1
ATOM 1320 O O . CYS A 1 187 ? -37.496 4.764 43.872 1.00 84.31 187 CYS A O 1
ATOM 1322 N N . THR A 1 188 ? -37.555 6.198 42.147 1.00 78.31 188 THR A N 1
ATOM 1323 C CA . THR A 1 188 ? -38.236 7.312 42.830 1.00 78.31 188 THR A CA 1
ATOM 1324 C C . THR A 1 188 ? -39.448 7.794 42.030 1.00 78.31 188 THR A C 1
ATOM 1326 O O . THR A 1 188 ? -39.554 7.546 40.831 1.00 78.31 188 THR A O 1
ATOM 1329 N N . THR A 1 189 ? -40.373 8.503 42.673 1.00 77.75 189 THR A N 1
ATOM 1330 C CA . THR A 1 189 ? -41.565 9.081 42.026 1.00 77.75 189 THR A CA 1
ATOM 1331 C C . THR A 1 189 ? -41.327 10.470 41.417 1.00 77.75 189 THR A C 1
ATOM 1333 O O . THR A 1 189 ? -42.259 11.061 40.874 1.00 77.75 189 THR A O 1
ATOM 1336 N N . THR A 1 190 ? -40.105 11.006 41.488 1.00 60.53 190 THR A N 1
ATOM 1337 C CA . THR A 1 190 ? -39.782 12.389 41.100 1.00 60.53 190 THR A CA 1
ATOM 1338 C C . THR A 1 190 ? -38.423 12.465 40.392 1.00 60.53 190 THR A C 1
ATOM 1340 O O . THR A 1 190 ? -37.392 12.269 41.037 1.00 60.53 190 THR A O 1
ATOM 1343 N N . PRO A 1 191 ? -38.375 12.777 39.082 1.00 55.62 191 PRO A N 1
ATOM 1344 C CA . PRO A 1 191 ? -37.114 12.869 38.356 1.00 55.62 191 PRO A CA 1
ATOM 1345 C C . PRO A 1 191 ? -36.333 14.124 38.771 1.00 55.62 191 PRO A C 1
ATOM 1347 O O . PRO A 1 191 ? -36.825 15.244 38.653 1.00 55.62 191 PRO A O 1
ATOM 1350 N N . THR A 1 192 ? -35.093 13.937 39.226 1.00 57.88 192 THR A N 1
ATOM 1351 C CA . THR A 1 192 ? -34.147 15.024 39.546 1.00 57.88 192 THR A CA 1
ATOM 1352 C C . THR A 1 192 ? -33.075 15.232 38.474 1.00 57.88 192 THR A C 1
ATOM 1354 O O . THR A 1 192 ? -32.198 16.079 38.645 1.00 57.88 192 THR A O 1
ATOM 1357 N N . CYS A 1 193 ? -33.127 14.491 37.362 1.00 66.12 193 CYS A N 1
ATOM 1358 C CA . CYS A 1 193 ? -32.178 14.683 36.274 1.00 66.12 193 CYS A CA 1
ATOM 1359 C C . CYS A 1 193 ? -32.465 15.984 35.510 1.00 66.12 193 CYS A C 1
ATOM 1361 O O . CYS A 1 193 ? -33.568 16.202 35.006 1.00 66.12 193 CYS A O 1
ATOM 1363 N N . LEU A 1 194 ? -31.456 16.853 35.435 1.00 68.62 194 LEU A N 1
ATOM 1364 C CA . LEU A 1 194 ? -31.513 18.101 34.683 1.00 68.62 194 LEU A CA 1
ATOM 1365 C C . LEU A 1 194 ? -31.286 17.822 33.194 1.00 68.62 194 LEU A C 1
ATOM 1367 O O . LEU A 1 194 ? -30.238 17.300 32.812 1.00 68.62 194 LEU A O 1
ATOM 1371 N N . TYR A 1 195 ? -32.265 18.221 32.380 1.00 77.56 195 TYR A N 1
ATOM 1372 C CA . TYR A 1 195 ? -32.291 18.062 30.926 1.00 77.56 195 TYR A CA 1
ATOM 1373 C C . TYR A 1 195 ? -30.994 18.524 30.238 1.00 77.56 195 TYR A C 1
ATOM 1375 O O . TYR A 1 195 ? -30.603 19.691 30.325 1.00 77.56 195 TYR A O 1
ATOM 1383 N N . GLU A 1 196 ? -30.358 17.620 29.491 1.00 81.25 196 GLU A N 1
ATOM 1384 C CA . GLU A 1 196 ? -29.230 17.936 28.616 1.00 81.25 196 GLU A CA 1
ATOM 1385 C C . GLU A 1 196 ? -29.716 18.357 27.224 1.00 81.25 196 GLU A C 1
ATOM 1387 O O . GLU A 1 196 ? -30.168 17.535 26.427 1.00 81.25 196 GLU A O 1
ATOM 1392 N N . GLY A 1 197 ? -29.551 19.638 26.893 1.00 84.81 197 GLY A N 1
ATOM 1393 C CA . GLY A 1 197 ? -29.754 20.125 25.529 1.00 84.81 197 GLY A CA 1
ATOM 1394 C C . GLY A 1 197 ? -28.727 19.573 24.529 1.00 84.81 197 GLY A C 1
ATOM 1395 O O . GLY A 1 197 ? -27.603 19.218 24.889 1.00 84.81 197 GLY A O 1
ATOM 1396 N N . ASP A 1 198 ? -29.114 19.555 23.257 1.00 88.94 198 ASP A N 1
ATOM 1397 C CA . ASP A 1 198 ? -28.380 18.960 22.131 1.00 88.94 198 ASP A CA 1
ATOM 1398 C C . ASP A 1 198 ? -26.896 19.358 22.051 1.00 88.94 198 ASP A C 1
ATOM 1400 O O . ASP A 1 198 ? -26.029 18.493 21.932 1.00 88.94 198 ASP A O 1
ATOM 1404 N N . THR A 1 199 ? -26.571 20.645 22.217 1.00 86.44 199 THR A N 1
ATOM 1405 C CA . THR A 1 199 ? -25.182 21.143 22.208 1.00 86.44 199 THR A CA 1
ATOM 1406 C C . THR A 1 199 ? -24.307 20.479 23.273 1.00 86.44 199 THR A C 1
ATOM 1408 O O . THR A 1 199 ? -23.146 20.156 23.016 1.00 86.44 199 THR A O 1
ATOM 1411 N N . ASN A 1 200 ? -24.859 20.250 24.468 1.00 86.44 200 ASN A N 1
ATOM 1412 C CA . ASN A 1 200 ? -24.134 19.632 25.576 1.00 86.44 200 ASN A CA 1
ATOM 1413 C C . ASN A 1 200 ? -23.948 18.128 25.338 1.00 86.44 200 ASN A C 1
ATOM 1415 O O . ASN A 1 200 ? -22.857 17.621 25.573 1.00 86.44 200 ASN A O 1
ATOM 1419 N N . PHE A 1 201 ? -24.956 17.449 24.779 1.00 89.81 201 PHE A N 1
ATOM 1420 C CA . PHE A 1 201 ? -24.862 16.045 24.361 1.00 89.81 201 PHE A CA 1
ATOM 1421 C C . PHE A 1 201 ? -23.758 15.830 23.319 1.00 89.81 201 PHE A C 1
ATOM 1423 O O . PHE A 1 201 ? -22.880 14.988 23.509 1.00 89.81 201 PHE A O 1
ATOM 1430 N N . CYS A 1 202 ? -23.752 16.639 22.257 1.00 91.88 202 CYS A N 1
ATOM 1431 C CA . CYS A 1 202 ? -22.746 16.573 21.197 1.00 91.88 202 CYS A CA 1
ATOM 1432 C C . CYS A 1 202 ? -21.333 16.870 21.718 1.00 91.88 202 CYS A C 1
ATOM 1434 O O . CYS A 1 202 ? -20.388 16.153 21.388 1.00 91.88 202 CYS A O 1
ATOM 1436 N N . SER A 1 203 ? -21.197 17.874 22.592 1.00 90.94 203 SER A N 1
ATOM 1437 C CA . SER A 1 203 ? -19.911 18.252 23.193 1.00 90.94 203 SER A CA 1
ATOM 1438 C C . SER A 1 203 ? -19.393 17.199 24.182 1.00 90.94 203 SER A C 1
ATOM 1440 O O . SER A 1 203 ? -18.207 16.882 24.175 1.00 90.94 203 SER A O 1
ATOM 1442 N N . ARG A 1 204 ? -20.272 16.616 25.012 1.00 91.62 204 ARG A N 1
ATOM 1443 C CA . ARG A 1 204 ? -19.936 15.555 25.981 1.00 91.62 204 ARG A CA 1
ATOM 1444 C C . ARG A 1 204 ? -19.514 14.261 25.293 1.00 91.62 204 ARG A C 1
ATOM 1446 O O . ARG A 1 204 ? -18.584 13.604 25.750 1.00 91.62 204 ARG A O 1
ATOM 1453 N N . LEU A 1 205 ? -20.210 13.883 24.222 1.00 89.81 205 LEU A N 1
ATOM 1454 C CA . LEU A 1 205 ? -19.957 12.645 23.480 1.00 89.81 205 LEU A CA 1
ATOM 1455 C C . LEU A 1 205 ? -18.924 12.809 22.355 1.00 89.81 205 LEU A C 1
ATOM 1457 O O . LEU A 1 205 ? -18.615 11.826 21.679 1.00 89.81 205 LEU A O 1
ATOM 1461 N N . ASN A 1 206 ? -18.397 14.026 22.172 1.00 92.56 206 ASN A N 1
ATOM 1462 C CA . ASN A 1 206 ? -17.472 14.413 21.109 1.00 92.56 206 ASN A CA 1
ATOM 1463 C C . ASN A 1 206 ? -17.965 13.945 19.728 1.00 92.56 206 ASN A C 1
ATOM 1465 O O . ASN A 1 206 ? -17.355 13.080 19.095 1.00 92.56 206 ASN A O 1
ATOM 1469 N N . LYS A 1 207 ? -19.126 14.468 19.316 1.00 94.38 207 LYS A N 1
ATOM 1470 C CA . LYS A 1 207 ? -19.804 14.169 18.047 1.00 94.38 207 LYS A CA 1
ATOM 1471 C C . LYS A 1 207 ? -19.970 15.445 17.231 1.00 94.38 207 LYS A C 1
ATOM 1473 O O . LYS A 1 207 ? -20.293 16.489 17.789 1.00 94.38 207 LYS A O 1
ATOM 1478 N N . ASP A 1 208 ? -19.777 15.339 15.921 1.00 93.94 208 ASP A N 1
ATOM 1479 C CA . ASP A 1 208 ? -19.788 16.450 14.954 1.00 93.94 208 ASP A CA 1
ATOM 1480 C C . ASP A 1 208 ? -20.784 16.227 13.796 1.00 93.94 208 ASP A C 1
ATOM 1482 O O . ASP A 1 208 ? -20.929 17.073 12.914 1.00 93.94 208 ASP A O 1
ATOM 1486 N N . CYS A 1 209 ? -21.507 15.104 13.814 1.00 94.19 209 CYS A N 1
ATOM 1487 C CA . CYS A 1 209 ? -22.581 14.787 12.881 1.00 94.19 209 CYS A CA 1
ATOM 1488 C C . CYS A 1 209 ? -23.727 14.018 13.556 1.00 94.19 209 CYS A C 1
ATOM 1490 O O . CYS A 1 209 ? -23.765 13.887 14.780 1.00 94.19 209 CYS A O 1
ATOM 1492 N N . GLN A 1 210 ? -24.707 13.549 12.778 1.00 95.00 210 GLN A N 1
ATOM 1493 C CA . GLN A 1 210 ? -25.861 12.820 13.306 1.00 95.00 210 GLN A CA 1
ATOM 1494 C C . GLN A 1 210 ? -25.440 11.628 14.180 1.00 95.00 210 GLN A C 1
ATOM 1496 O O . GLN A 1 210 ? -24.764 10.705 13.724 1.00 95.00 210 GLN A O 1
ATOM 1501 N N . PHE A 1 211 ? -25.877 11.633 15.439 1.00 94.31 211 PHE A N 1
ATOM 1502 C CA . PHE A 1 211 ? -25.571 10.583 16.403 1.00 94.31 211 PHE A CA 1
ATOM 1503 C C . PHE A 1 211 ? -26.796 10.227 17.248 1.00 94.31 211 PHE A C 1
ATOM 1505 O O . PHE A 1 211 ? -27.561 11.102 17.661 1.00 94.31 211 PHE A O 1
ATOM 1512 N N . SER A 1 212 ? -26.955 8.935 17.531 1.00 93.12 212 SER A N 1
ATOM 1513 C CA . SER A 1 212 ? -27.999 8.399 18.404 1.00 93.12 212 SER A CA 1
ATOM 1514 C C . SER A 1 212 ? -27.363 7.756 19.632 1.00 93.12 212 SER A C 1
ATOM 1516 O O . SER A 1 212 ? -26.486 6.904 19.501 1.00 93.12 212 SER A O 1
ATOM 1518 N N . GLY A 1 213 ? -27.805 8.142 20.826 1.00 88.94 213 GLY A N 1
ATOM 1519 C CA . GLY A 1 213 ? -27.249 7.638 22.080 1.00 88.94 213 GLY A CA 1
ATOM 1520 C C . GLY A 1 213 ? -27.991 8.144 23.313 1.00 88.94 213 GLY A C 1
ATOM 1521 O O . GLY A 1 213 ? -28.974 8.875 23.201 1.00 88.94 213 GLY A O 1
ATOM 1522 N N . LEU A 1 214 ? -27.508 7.737 24.486 1.00 86.75 214 LEU A N 1
ATOM 1523 C CA . LEU A 1 214 ? -28.069 8.120 25.779 1.00 86.75 214 LEU A CA 1
ATOM 1524 C C . LEU A 1 214 ? -27.604 9.519 26.202 1.00 86.75 214 LEU A C 1
ATOM 1526 O O . LEU A 1 214 ? -26.408 9.847 26.180 1.00 86.75 214 LEU A O 1
ATOM 1530 N N . ASP A 1 215 ? -28.561 10.349 26.603 1.00 83.06 215 ASP A N 1
ATOM 1531 C CA . ASP A 1 215 ? -28.272 11.591 27.306 1.00 83.06 215 ASP A CA 1
ATOM 1532 C C . ASP A 1 215 ? -27.855 11.355 28.767 1.00 83.06 215 ASP A C 1
ATOM 1534 O O . ASP A 1 215 ? -27.774 10.221 29.234 1.00 83.06 215 ASP A O 1
ATOM 1538 N N . ASN A 1 216 ? -27.545 12.429 29.494 1.00 79.06 216 ASN A N 1
ATOM 1539 C CA . ASN A 1 216 ? -27.193 12.365 30.918 1.00 79.06 216 ASN A CA 1
ATOM 1540 C C . ASN A 1 216 ? -28.333 11.881 31.845 1.00 79.06 216 ASN A C 1
ATOM 1542 O O . ASN A 1 216 ? -28.087 11.694 33.036 1.00 79.06 216 ASN A O 1
ATOM 1546 N N . CYS A 1 217 ? -29.553 11.720 31.324 1.00 81.81 217 CYS A N 1
ATOM 1547 C CA . CYS A 1 217 ? -30.735 11.205 32.013 1.00 81.81 217 CYS A CA 1
ATOM 1548 C C . CYS A 1 217 ? -31.116 9.793 31.539 1.00 81.81 217 CYS A C 1
ATOM 1550 O O . CYS A 1 217 ? -32.196 9.301 31.871 1.00 81.81 217 CYS A O 1
ATOM 1552 N N . ASN A 1 218 ? -30.240 9.151 30.762 1.00 74.94 218 ASN A N 1
ATOM 1553 C CA . ASN A 1 218 ? -30.423 7.840 30.147 1.00 74.94 218 ASN A CA 1
ATOM 1554 C C . ASN A 1 218 ? -31.662 7.766 29.238 1.00 74.94 218 ASN A C 1
ATOM 1556 O O . ASN A 1 218 ? -32.259 6.704 29.048 1.00 74.94 218 ASN A O 1
ATOM 1560 N N . VAL A 1 219 ? -32.021 8.894 28.621 1.00 80.94 219 VAL A N 1
ATOM 1561 C CA . VAL A 1 219 ? -33.006 8.954 27.542 1.00 80.94 219 VAL A CA 1
ATOM 1562 C C . VAL A 1 219 ? -32.272 8.800 26.212 1.00 80.94 219 VAL A C 1
ATOM 1564 O O . VAL A 1 219 ? -31.330 9.534 25.907 1.00 80.94 219 VAL A O 1
ATOM 1567 N N . TYR A 1 220 ? -32.704 7.837 25.396 1.00 82.12 220 TYR A N 1
ATOM 1568 C CA . TYR A 1 220 ? -32.213 7.703 24.025 1.00 82.12 220 TYR A CA 1
ATOM 1569 C C . TYR A 1 220 ? -32.678 8.891 23.184 1.00 82.12 220 TYR A C 1
ATOM 1571 O O . TYR A 1 220 ? -33.880 9.097 23.004 1.00 82.12 220 TYR A O 1
ATOM 1579 N N . LYS A 1 221 ? -31.729 9.626 22.600 1.00 84.25 221 LYS A N 1
ATOM 1580 C CA . LYS A 1 221 ? -32.013 10.690 21.634 1.00 84.25 221 LYS A CA 1
ATOM 1581 C C . LYS A 1 221 ? -31.143 10.585 20.391 1.00 84.25 221 LYS A C 1
ATOM 1583 O O . LYS A 1 221 ? -30.029 10.066 20.425 1.00 84.25 221 LYS A O 1
ATOM 1588 N N . THR A 1 222 ? -31.689 11.080 19.284 1.00 91.94 222 THR A N 1
ATOM 1589 C CA . THR A 1 222 ? -30.983 11.254 18.012 1.00 91.94 222 THR A CA 1
ATOM 1590 C C . THR A 1 222 ? -30.806 12.743 17.790 1.00 91.94 222 THR A C 1
ATOM 1592 O O . THR A 1 222 ? -31.796 13.454 17.638 1.00 91.94 222 THR A O 1
ATOM 1595 N N . VAL A 1 223 ? -29.561 13.206 17.785 1.00 92.19 223 VAL A N 1
ATOM 1596 C CA . VAL A 1 223 ? -29.215 14.625 17.674 1.00 92.19 223 VAL A CA 1
ATOM 1597 C C . VAL A 1 223 ? -28.348 14.827 16.441 1.00 92.19 223 VAL A C 1
ATOM 1599 O O . VAL A 1 223 ? -27.473 14.014 16.138 1.00 92.19 223 VAL A O 1
ATOM 1602 N N . ASN A 1 224 ? -28.591 15.917 15.717 1.00 93.62 224 ASN A N 1
ATOM 1603 C CA . ASN A 1 224 ? -27.716 16.331 14.633 1.00 93.62 224 ASN A CA 1
ATOM 1604 C C . ASN A 1 224 ? -26.609 17.244 15.177 1.00 93.62 224 ASN A C 1
ATOM 1606 O O . ASN A 1 224 ? -26.833 18.439 15.355 1.00 93.62 224 ASN A O 1
ATOM 1610 N N . CYS A 1 225 ? -25.427 16.685 15.439 1.00 92.44 225 CYS A N 1
ATOM 1611 C CA . CYS A 1 225 ? -24.302 17.444 15.986 1.00 92.44 225 CYS A CA 1
ATOM 1612 C C . CYS A 1 225 ? -23.546 18.298 14.954 1.00 92.44 225 CYS A C 1
ATOM 1614 O O . CYS A 1 225 ? -22.641 19.040 15.331 1.00 92.44 225 CYS A O 1
ATOM 1616 N N . GLY A 1 226 ? -23.919 18.221 13.672 1.00 92.31 226 GLY A N 1
ATOM 1617 C CA . GLY A 1 226 ? -23.313 18.994 12.591 1.00 92.31 226 GLY A CA 1
ATOM 1618 C C . GLY A 1 226 ? -23.412 18.293 11.235 1.00 92.31 226 GLY A C 1
ATOM 1619 O O . GLY A 1 226 ? -24.020 17.234 11.084 1.00 92.31 226 GLY A O 1
ATOM 1620 N N . THR A 1 227 ? -22.829 18.895 10.203 1.00 91.62 227 THR A N 1
ATOM 1621 C CA . THR A 1 227 ? -22.848 18.346 8.840 1.00 91.62 227 THR A CA 1
ATOM 1622 C C . THR A 1 227 ? -21.430 18.162 8.331 1.00 91.62 227 THR A C 1
ATOM 1624 O O . THR A 1 227 ? -20.692 19.141 8.215 1.00 91.62 227 THR A O 1
ATOM 1627 N N . CYS A 1 228 ? -21.069 16.928 7.976 1.00 91.38 228 CYS A N 1
ATOM 1628 C CA . CYS A 1 228 ? -19.770 16.635 7.379 1.00 91.38 228 CYS A CA 1
ATOM 1629 C C . CYS A 1 228 ? -19.603 17.347 6.031 1.00 91.38 228 CYS A C 1
ATOM 1631 O O . CYS A 1 228 ? -20.540 17.421 5.232 1.00 91.38 228 CYS A O 1
ATOM 1633 N N . VAL A 1 229 ? -18.397 17.851 5.772 1.00 90.31 229 VAL A N 1
ATOM 1634 C CA . VAL A 1 229 ? -18.048 18.498 4.502 1.00 90.31 229 VAL A CA 1
ATOM 1635 C C . VAL A 1 229 ? -17.501 17.442 3.545 1.00 90.31 229 VAL A C 1
ATOM 1637 O O . VAL A 1 229 ? -16.583 16.707 3.902 1.00 90.31 229 VAL A O 1
ATOM 1640 N N . SER A 1 230 ? -18.042 17.375 2.325 1.00 83.75 230 SER A N 1
ATOM 1641 C CA . SER A 1 230 ? -17.566 16.461 1.273 1.00 83.75 230 SER A CA 1
ATOM 1642 C C . SER A 1 230 ? -16.035 16.553 1.103 1.00 83.75 230 SER A C 1
ATOM 1644 O O . SER A 1 230 ? -15.523 17.673 1.024 1.00 83.75 230 SER A O 1
ATOM 1646 N N . PRO A 1 231 ? -15.291 15.428 1.054 1.00 85.44 231 PRO A N 1
ATOM 1647 C CA . PRO A 1 231 ? -15.759 14.044 0.880 1.00 85.44 231 PRO A CA 1
ATOM 1648 C C . PRO A 1 231 ? -16.138 13.297 2.174 1.00 85.44 231 PRO A C 1
ATOM 1650 O O . PRO A 1 231 ? -16.428 12.103 2.130 1.00 85.44 231 PRO A O 1
ATOM 1653 N N . GLN A 1 232 ? -16.121 13.950 3.338 1.00 88.69 232 GLN A N 1
ATOM 1654 C CA . GLN A 1 232 ? -16.394 13.276 4.606 1.00 88.69 232 GLN A CA 1
ATOM 1655 C C . GLN A 1 232 ? -17.860 12.843 4.732 1.00 88.69 232 GLN A C 1
ATOM 1657 O O . GLN A 1 232 ? -18.786 13.566 4.362 1.00 88.69 232 GLN A O 1
ATOM 1662 N N . THR A 1 233 ? -18.066 11.679 5.340 1.00 89.69 233 THR A N 1
ATOM 1663 C CA . THR A 1 233 ? -19.378 11.119 5.678 1.00 89.69 233 THR A CA 1
ATOM 1664 C C . THR A 1 233 ? -19.487 10.903 7.185 1.00 89.69 233 THR A C 1
ATOM 1666 O O . THR A 1 233 ? -18.482 10.736 7.884 1.00 89.69 233 THR A O 1
ATOM 1669 N N . CYS A 1 234 ? -20.713 10.915 7.711 1.00 91.00 234 CYS A N 1
ATOM 1670 C CA . CYS A 1 234 ? -20.940 10.683 9.133 1.00 91.00 234 CYS A CA 1
ATOM 1671 C C . CYS A 1 234 ? -20.662 9.213 9.472 1.00 91.00 234 CYS A C 1
ATOM 1673 O O . CYS A 1 234 ? -21.285 8.320 8.901 1.00 91.00 234 CYS A O 1
ATOM 1675 N N . GLY A 1 235 ? -19.704 8.956 10.365 1.00 87.62 235 GLY A N 1
ATOM 1676 C CA . GLY A 1 235 ? -19.180 7.610 10.614 1.00 87.62 235 GLY A CA 1
ATOM 1677 C C . GLY A 1 235 ? -18.003 7.204 9.717 1.00 87.62 235 GLY A C 1
ATOM 1678 O O . GLY A 1 235 ? -17.365 6.189 9.989 1.00 87.62 235 GLY A O 1
ATOM 1679 N N . GLY A 1 236 ? -17.650 8.001 8.701 1.00 85.00 236 GLY A N 1
ATOM 1680 C CA . GLY A 1 236 ? -16.548 7.716 7.770 1.00 85.00 236 GLY A CA 1
ATOM 1681 C C . GLY A 1 236 ? -15.147 7.780 8.393 1.00 85.00 236 GLY A C 1
ATOM 1682 O O . GLY A 1 236 ? -14.162 7.527 7.717 1.00 85.00 236 GLY A O 1
ATOM 1683 N N . SER A 1 237 ? -15.039 8.120 9.678 1.00 83.94 237 SER A N 1
ATOM 1684 C CA . SER A 1 237 ? -13.823 7.987 10.495 1.00 83.94 237 SER A CA 1
ATOM 1685 C C . SER A 1 237 ? -13.619 6.571 11.063 1.00 83.94 237 SER A C 1
ATOM 1687 O O . SER A 1 237 ? -12.653 6.327 11.782 1.00 83.94 237 SER A O 1
ATOM 1689 N N . GLY A 1 238 ? -14.565 5.655 10.825 1.00 83.44 238 GLY A N 1
ATOM 1690 C CA . GLY A 1 238 ? -14.670 4.374 11.530 1.00 83.44 238 GLY A CA 1
ATOM 1691 C C . GLY A 1 238 ? -15.378 4.469 12.889 1.00 83.44 238 GLY A C 1
ATOM 1692 O O . GLY A 1 238 ? -15.621 3.441 13.515 1.00 83.44 238 GLY A O 1
ATOM 1693 N N . THR A 1 239 ? -15.754 5.673 13.343 1.00 88.44 239 THR A N 1
ATOM 1694 C CA . THR A 1 239 ? -16.473 5.898 14.609 1.00 88.44 239 THR A CA 1
ATOM 1695 C C . THR A 1 239 ? -17.824 6.567 14.362 1.00 88.44 239 THR A C 1
ATOM 1697 O O . THR A 1 239 ? -17.894 7.653 13.793 1.00 88.44 239 THR A O 1
ATOM 1700 N N . ALA A 1 240 ? -18.916 5.958 14.836 1.00 88.88 240 ALA A N 1
ATOM 1701 C CA . ALA A 1 240 ? -20.268 6.495 14.666 1.00 88.88 240 ALA A CA 1
ATOM 1702 C C . ALA A 1 240 ? -20.417 7.923 15.235 1.00 88.88 240 ALA A C 1
ATOM 1704 O O . ALA A 1 240 ? -19.984 8.206 16.359 1.00 88.88 240 ALA A O 1
ATOM 1705 N N . GLY A 1 241 ? -21.052 8.811 14.463 1.00 89.31 241 GLY A N 1
ATOM 1706 C CA . GLY A 1 241 ? -21.252 10.223 14.813 1.00 89.31 241 GLY A CA 1
ATOM 1707 C C . GLY A 1 241 ? -19.987 11.092 14.785 1.00 89.31 241 GLY A C 1
ATOM 1708 O O . GLY A 1 241 ? -20.014 12.185 15.346 1.00 89.31 241 GLY A O 1
ATOM 1709 N N . LEU A 1 242 ? -18.897 10.602 14.179 1.00 92.50 242 LEU A N 1
ATOM 1710 C CA . LEU A 1 242 ? -17.717 11.394 13.829 1.00 92.50 242 LEU A CA 1
ATOM 1711 C C . LEU A 1 242 ? -17.529 11.460 12.309 1.00 92.50 242 LEU A C 1
ATOM 1713 O O . LEU A 1 242 ? -17.481 10.419 11.638 1.00 92.50 242 LEU A O 1
ATOM 1717 N N . CYS A 1 243 ? -17.373 12.665 11.772 1.00 92.69 243 CYS A N 1
ATOM 1718 C CA . CYS A 1 243 ? -17.040 12.904 10.377 1.00 92.69 243 CYS A CA 1
ATOM 1719 C C . CYS A 1 243 ? -15.658 12.339 10.033 1.00 92.69 243 CYS A C 1
ATOM 1721 O O . CYS A 1 243 ? -14.686 12.455 10.779 1.00 92.69 243 CYS A O 1
ATOM 1723 N N . GLY A 1 244 ? -15.561 11.721 8.863 1.00 90.25 244 GLY A N 1
ATOM 1724 C CA . GLY A 1 244 ? -14.299 11.251 8.305 1.00 90.25 244 GLY A CA 1
ATOM 1725 C C . GLY A 1 244 ? -14.508 10.666 6.919 1.00 90.25 244 GLY A C 1
ATOM 1726 O O . GLY A 1 244 ? -15.618 10.698 6.387 1.00 90.25 244 GLY A O 1
ATOM 1727 N N . CYS A 1 245 ? -13.451 10.129 6.326 1.00 88.62 245 CYS A N 1
ATOM 1728 C CA . CYS A 1 245 ? -13.541 9.418 5.061 1.00 88.62 245 CYS A CA 1
ATOM 1729 C C . CYS A 1 245 ? -12.659 8.167 5.110 1.00 88.62 245 CYS A C 1
ATOM 1731 O O . CYS A 1 245 ? -11.490 8.256 5.484 1.00 88.62 245 CYS A O 1
ATOM 1733 N N . THR A 1 246 ? -13.228 7.021 4.732 1.00 85.44 246 THR A N 1
ATOM 1734 C CA . THR A 1 246 ? -12.526 5.736 4.644 1.00 85.44 246 THR A CA 1
ATOM 1735 C C . THR A 1 246 ? -12.085 5.517 3.193 1.00 85.44 246 THR A C 1
ATOM 1737 O O . THR A 1 246 ? -12.962 5.343 2.342 1.00 85.44 246 THR A O 1
ATOM 1740 N N . PRO A 1 247 ? -10.772 5.498 2.887 1.00 83.50 247 PRO A N 1
ATOM 1741 C CA . PRO A 1 247 ? -10.259 5.287 1.531 1.00 83.50 247 PRO A CA 1
ATOM 1742 C C . PRO A 1 247 ? -10.785 3.990 0.898 1.00 83.50 247 PRO A C 1
ATOM 1744 O O . PRO A 1 247 ? -10.572 2.896 1.425 1.00 83.50 247 PRO A O 1
ATOM 1747 N N . ASN A 1 248 ? -11.465 4.089 -0.248 1.00 80.94 248 ASN A N 1
ATOM 1748 C CA . ASN A 1 248 ? -12.060 2.935 -0.925 1.00 80.94 248 ASN A CA 1
ATOM 1749 C C . ASN A 1 248 ? -11.107 2.344 -1.975 1.00 80.94 248 ASN A C 1
ATOM 1751 O O . ASN A 1 248 ? -11.238 2.583 -3.180 1.00 80.94 248 ASN A O 1
ATOM 1755 N N . CYS A 1 249 ? -10.150 1.556 -1.481 1.00 82.44 249 CYS A N 1
ATOM 1756 C CA . CYS A 1 249 ? -9.083 0.952 -2.281 1.00 82.44 249 CYS A CA 1
ATOM 1757 C C . CYS A 1 249 ? -9.101 -0.581 -2.328 1.00 82.44 249 CYS A C 1
ATOM 1759 O O . CYS A 1 249 ? -8.245 -1.171 -2.977 1.00 82.44 249 CYS A O 1
ATOM 1761 N N . SER A 1 250 ? -10.080 -1.243 -1.701 1.00 78.38 250 SER A N 1
ATOM 1762 C CA . SER A 1 250 ? -10.104 -2.706 -1.504 1.00 78.38 250 SER A CA 1
ATOM 1763 C C . SER A 1 250 ? -10.038 -3.553 -2.785 1.00 78.38 250 SER A C 1
ATOM 1765 O O . SER A 1 250 ? -9.768 -4.747 -2.704 1.00 78.38 250 SER A O 1
ATOM 1767 N N . ILE A 1 251 ? -10.301 -2.953 -3.951 1.00 67.75 251 ILE A N 1
ATOM 1768 C CA . ILE A 1 251 ? -10.176 -3.576 -5.279 1.00 67.75 251 ILE A CA 1
ATOM 1769 C C . ILE A 1 251 ? -9.454 -2.680 -6.304 1.00 67.75 251 ILE A C 1
ATOM 1771 O O . ILE A 1 251 ? -9.495 -2.975 -7.492 1.00 67.75 251 ILE A O 1
ATOM 1775 N N . LYS A 1 252 ? -8.835 -1.567 -5.885 1.00 67.62 252 LYS A N 1
ATOM 1776 C CA . LYS A 1 252 ? -8.181 -0.614 -6.798 1.00 67.62 252 LYS A CA 1
ATOM 1777 C C . LYS A 1 252 ? -6.666 -0.683 -6.661 1.00 67.62 252 LYS A C 1
ATOM 1779 O O . LYS A 1 252 ? -6.136 -0.595 -5.560 1.00 67.62 252 LYS A O 1
ATOM 1784 N N . ASN A 1 253 ? -5.982 -0.715 -7.799 1.00 74.12 253 ASN A N 1
ATOM 1785 C CA . ASN A 1 253 ? -4.522 -0.648 -7.887 1.00 74.12 253 ASN A CA 1
ATOM 1786 C C . ASN A 1 253 ? -4.036 0.789 -8.164 1.00 74.12 253 ASN A C 1
ATOM 1788 O O . ASN A 1 253 ? -2.841 1.068 -8.089 1.00 74.12 253 ASN A O 1
ATOM 1792 N N . CYS A 1 254 ? -4.947 1.686 -8.553 1.00 75.69 254 CYS A N 1
ATOM 1793 C CA . CYS A 1 254 ? -4.653 3.062 -8.932 1.00 75.69 254 CYS A CA 1
ATOM 1794 C C . CYS A 1 254 ? -5.888 3.972 -8.861 1.00 75.69 254 CYS A C 1
ATOM 1796 O O . CYS A 1 254 ? -7.022 3.502 -8.741 1.00 75.69 254 CYS A O 1
ATOM 1798 N N . GLY A 1 255 ? -5.655 5.279 -9.010 1.00 84.12 255 GLY A N 1
ATOM 1799 C CA . GLY A 1 255 ? -6.709 6.295 -9.096 1.00 84.12 255 GLY A CA 1
ATOM 1800 C C . GLY A 1 255 ? -7.260 6.705 -7.731 1.00 84.12 255 GLY A C 1
ATOM 1801 O O . GLY A 1 255 ? -6.767 6.260 -6.696 1.00 84.12 255 GLY A O 1
ATOM 1802 N N . ASP A 1 256 ? -8.263 7.581 -7.733 1.00 87.19 256 ASP A N 1
ATOM 1803 C CA . ASP A 1 256 ? -8.727 8.262 -6.521 1.00 87.19 256 ASP A CA 1
ATOM 1804 C C . ASP A 1 256 ? -9.330 7.302 -5.484 1.00 87.19 256 ASP A C 1
ATOM 1806 O O . ASP A 1 256 ? -10.098 6.387 -5.811 1.00 87.19 256 ASP A O 1
ATOM 1810 N N . ASP A 1 257 ? -9.031 7.555 -4.210 1.00 85.00 257 ASP A N 1
ATOM 1811 C CA . ASP A 1 257 ? -9.540 6.779 -3.073 1.00 85.00 257 ASP A CA 1
ATOM 1812 C C . ASP A 1 257 ? -10.929 7.221 -2.575 1.00 85.00 257 ASP A C 1
ATOM 1814 O O . ASP A 1 257 ? -11.519 6.571 -1.711 1.00 85.00 257 ASP A O 1
ATOM 1818 N N . GLY A 1 258 ? -11.469 8.303 -3.143 1.00 83.00 258 GLY A N 1
ATOM 1819 C CA . GLY A 1 258 ? -12.734 8.925 -2.739 1.00 83.00 258 GLY A CA 1
ATOM 1820 C C . GLY A 1 258 ? -12.617 9.918 -1.575 1.00 83.00 258 GLY A C 1
ATOM 1821 O O . GLY A 1 258 ? -13.593 10.595 -1.272 1.00 83.00 258 GLY A O 1
ATOM 1822 N N . CYS A 1 259 ? -11.436 10.051 -0.970 1.00 86.38 259 CYS A N 1
ATOM 1823 C CA . CYS A 1 259 ? -11.140 10.889 0.194 1.00 86.38 259 CYS A CA 1
ATOM 1824 C C . CYS A 1 259 ? -10.159 12.037 -0.103 1.00 86.38 259 CYS A C 1
ATOM 1826 O O . CYS A 1 259 ? -9.775 12.769 0.809 1.00 86.38 259 CYS A O 1
ATOM 1828 N N . GLY A 1 260 ? -9.774 12.219 -1.371 1.00 78.25 260 GLY A N 1
ATOM 1829 C CA . GLY A 1 260 ? -8.781 13.207 -1.810 1.00 78.25 260 GLY A CA 1
ATOM 1830 C C . GLY A 1 260 ? -7.346 12.669 -1.869 1.00 78.25 260 GLY A C 1
ATOM 1831 O O . GLY A 1 260 ? -6.428 13.438 -2.146 1.00 78.25 260 GLY A O 1
ATOM 1832 N N . GLY A 1 261 ? -7.153 11.371 -1.622 1.00 81.75 261 GLY A N 1
ATOM 1833 C CA . GLY A 1 261 ? -5.921 10.637 -1.889 1.00 81.75 261 GLY A CA 1
ATOM 1834 C C . GLY A 1 261 ? -6.065 9.708 -3.099 1.00 81.75 261 GLY A C 1
ATOM 1835 O O . GLY A 1 261 ? -7.011 9.796 -3.886 1.00 81.75 261 GLY A O 1
ATOM 1836 N N . SER A 1 262 ? -5.118 8.783 -3.247 1.00 87.94 262 SER A N 1
ATOM 1837 C CA . SER A 1 262 ? -5.088 7.813 -4.346 1.00 87.94 262 SER A CA 1
ATOM 1838 C C . SER A 1 262 ? -4.776 6.408 -3.844 1.00 87.94 262 SER A C 1
ATOM 1840 O O . SER A 1 262 ? -3.841 6.232 -3.064 1.00 87.94 262 SER A O 1
ATOM 1842 N N . CYS A 1 263 ? -5.461 5.404 -4.385 1.00 83.00 263 CYS A N 1
ATOM 1843 C CA . CYS A 1 263 ? -5.236 3.987 -4.090 1.00 83.00 263 CYS A CA 1
ATOM 1844 C C . CYS A 1 263 ? -3.918 3.424 -4.638 1.00 83.00 263 CYS A C 1
ATOM 1846 O O . CYS A 1 263 ? -3.544 2.301 -4.313 1.00 83.00 263 CYS A O 1
ATOM 1848 N N . GLY A 1 264 ? -3.218 4.190 -5.472 1.00 83.19 264 GLY A N 1
ATOM 1849 C CA . GLY A 1 264 ? -1.918 3.832 -6.020 1.00 83.19 264 GLY A CA 1
ATOM 1850 C C . GLY A 1 264 ? -1.614 4.593 -7.305 1.00 83.19 264 GLY A C 1
ATOM 1851 O O . GLY A 1 264 ? -2.455 5.319 -7.846 1.00 83.19 264 GLY A O 1
ATOM 1852 N N . THR A 1 265 ? -0.407 4.387 -7.816 1.00 78.62 265 THR A N 1
ATOM 1853 C CA . THR A 1 265 ? 0.020 4.838 -9.141 1.00 78.62 265 THR A CA 1
ATOM 1854 C C . THR A 1 265 ? 0.356 3.627 -9.999 1.00 78.62 265 THR A C 1
ATOM 1856 O O . THR A 1 265 ? 0.852 2.613 -9.509 1.00 78.62 265 THR A O 1
ATOM 1859 N N . CYS A 1 266 ? 0.077 3.715 -11.297 1.00 68.81 266 CYS A N 1
ATOM 1860 C CA . CYS A 1 266 ? 0.437 2.643 -12.211 1.00 68.81 266 CYS A CA 1
ATOM 1861 C C . CYS A 1 266 ? 1.932 2.646 -12.509 1.00 68.81 266 CYS A C 1
ATOM 1863 O O . CYS A 1 266 ? 2.519 3.696 -12.769 1.00 68.81 266 CYS A O 1
ATOM 1865 N N . SER A 1 267 ? 2.523 1.451 -12.543 1.00 69.75 267 SER A N 1
ATOM 1866 C CA . SER A 1 267 ? 3.830 1.242 -13.160 1.00 69.75 267 SER A CA 1
ATOM 1867 C C . SER A 1 267 ? 3.811 1.754 -14.602 1.00 69.75 267 SER A C 1
ATOM 1869 O O . SER A 1 267 ? 2.818 1.628 -15.323 1.00 69.75 267 SER A O 1
ATOM 1871 N N . ASN A 1 268 ? 4.925 2.347 -15.011 1.00 64.25 268 ASN A N 1
ATOM 1872 C CA . ASN A 1 268 ? 5.078 2.998 -16.306 1.00 64.25 268 ASN A CA 1
ATOM 1873 C C . ASN A 1 268 ? 4.719 2.066 -17.481 1.00 64.25 268 ASN A C 1
ATOM 1875 O O . ASN A 1 268 ? 5.066 0.886 -17.492 1.00 64.25 268 ASN A O 1
ATOM 1879 N N . GLY A 1 269 ? 4.046 2.612 -18.495 1.00 61.09 269 GLY A N 1
ATOM 1880 C CA . GLY A 1 269 ? 3.474 1.839 -19.606 1.00 61.09 269 GLY A CA 1
ATOM 1881 C C . GLY A 1 269 ? 2.026 1.384 -19.386 1.00 61.09 269 GLY A C 1
ATOM 1882 O O . GLY A 1 269 ? 1.383 0.952 -20.340 1.00 61.09 269 GLY A O 1
ATOM 1883 N N . LEU A 1 270 ? 1.487 1.529 -18.170 1.00 69.69 270 LEU A N 1
ATOM 1884 C CA . LEU A 1 270 ? 0.084 1.262 -17.850 1.00 69.69 270 LEU A CA 1
ATOM 1885 C C . LEU A 1 270 ? -0.669 2.561 -17.528 1.00 69.69 270 LEU A C 1
ATOM 1887 O O . LEU A 1 270 ? -0.118 3.512 -16.977 1.00 69.69 270 LEU A O 1
ATOM 1891 N N . THR A 1 271 ? -1.956 2.580 -17.855 1.00 74.75 271 THR A N 1
ATOM 1892 C CA . THR A 1 271 ? -2.906 3.664 -17.578 1.00 74.75 271 THR A CA 1
ATOM 1893 C C . THR A 1 271 ? -3.968 3.183 -16.599 1.00 74.75 271 THR A C 1
ATOM 1895 O O . THR A 1 271 ? -4.431 2.047 -16.703 1.00 74.75 271 THR A O 1
ATOM 1898 N N . CYS A 1 272 ? -4.386 4.035 -15.664 1.00 77.12 272 CYS A N 1
ATOM 1899 C CA . CYS A 1 272 ? -5.484 3.697 -14.765 1.00 77.12 272 CYS A CA 1
ATOM 1900 C C . CYS A 1 272 ? -6.823 3.790 -15.510 1.00 77.12 272 CYS A C 1
ATOM 1902 O O . CYS A 1 272 ? -7.152 4.851 -16.041 1.00 77.12 272 CYS A O 1
ATOM 1904 N N . ASN A 1 273 ? -7.590 2.700 -15.566 1.00 73.12 273 ASN A N 1
ATOM 1905 C CA . ASN A 1 273 ? -8.946 2.737 -16.113 1.00 73.12 273 ASN A CA 1
ATOM 1906 C C . ASN A 1 273 ? -9.956 3.301 -15.096 1.00 73.12 273 ASN A C 1
ATOM 1908 O O . ASN A 1 273 ? -9.666 3.447 -13.909 1.00 73.12 273 ASN A O 1
ATOM 1912 N N . SER A 1 274 ? -11.178 3.578 -15.557 1.00 77.75 274 SER A N 1
ATOM 1913 C CA . SER A 1 274 ? -12.278 4.097 -14.728 1.00 77.75 274 SER A CA 1
ATOM 1914 C C . SER A 1 274 ? -12.681 3.188 -13.558 1.00 77.75 274 SER A C 1
ATOM 1916 O O . SER A 1 274 ? -13.323 3.651 -12.619 1.00 77.75 274 SER A O 1
ATOM 1918 N N . SER A 1 275 ? -12.299 1.910 -13.588 1.00 75.56 275 SER A N 1
ATOM 1919 C CA . SER A 1 275 ? -12.533 0.944 -12.511 1.00 75.56 275 SER A CA 1
ATOM 1920 C C . SER A 1 275 ? -11.401 0.890 -11.474 1.00 75.56 275 SER A C 1
ATOM 1922 O O . SER A 1 275 ? -11.529 0.161 -10.494 1.00 75.56 275 SER A O 1
ATOM 1924 N N . GLY A 1 276 ? -10.319 1.661 -11.646 1.00 70.38 276 GLY A N 1
ATOM 1925 C CA . GLY A 1 276 ? -9.182 1.703 -10.718 1.00 70.38 276 GLY A CA 1
ATOM 1926 C C . GLY A 1 276 ? -8.133 0.609 -10.939 1.00 70.38 276 GLY A C 1
ATOM 1927 O O . GLY A 1 276 ? -7.357 0.316 -10.028 1.00 70.38 276 GLY A O 1
ATOM 1928 N N . TYR A 1 277 ? -8.089 -0.001 -12.128 1.00 71.94 277 TYR A N 1
ATOM 1929 C CA . TYR A 1 277 ? -7.075 -0.990 -12.505 1.00 71.94 277 TYR A CA 1
ATOM 1930 C C . TYR A 1 277 ? -6.059 -0.408 -13.488 1.00 71.94 277 TYR A C 1
ATOM 1932 O O . TYR A 1 277 ? -6.417 0.282 -14.444 1.00 71.94 277 TYR A O 1
ATOM 1940 N N . CYS A 1 278 ? -4.786 -0.746 -13.287 1.00 70.19 278 CYS A N 1
ATOM 1941 C CA . CYS A 1 278 ? -3.723 -0.442 -14.236 1.00 70.19 278 CYS A CA 1
ATOM 1942 C C . CYS A 1 278 ? -3.813 -1.383 -15.434 1.00 70.19 278 CYS A C 1
ATOM 1944 O O . CYS A 1 278 ? -3.534 -2.575 -15.312 1.00 70.19 278 CYS A O 1
ATOM 1946 N N . VAL A 1 279 ? -4.190 -0.835 -16.585 1.00 66.94 279 VAL A N 1
ATOM 1947 C CA . VAL A 1 279 ? -4.334 -1.569 -17.844 1.00 66.94 279 VAL A CA 1
ATOM 1948 C C . VAL A 1 279 ? -3.414 -0.986 -18.920 1.00 66.94 279 VAL A C 1
ATOM 1950 O O . VAL A 1 279 ? -3.053 0.190 -18.849 1.00 66.94 279 VAL A O 1
ATOM 1953 N N . PRO A 1 280 ? -3.023 -1.774 -19.931 1.00 67.25 280 PRO A N 1
ATOM 1954 C CA . PRO A 1 280 ? -2.322 -1.265 -21.106 1.00 67.25 280 PRO A CA 1
ATOM 1955 C C . PRO A 1 280 ? -3.167 -0.207 -21.825 1.00 67.25 280 PRO A C 1
ATOM 1957 O O . PRO A 1 280 ? -4.376 -0.385 -21.976 1.00 67.25 280 PRO A O 1
ATOM 1960 N N . SER A 1 281 ? -2.537 0.875 -22.289 1.00 72.75 281 SER A N 1
ATOM 1961 C CA . SER A 1 281 ? -3.252 1.950 -22.989 1.00 72.75 281 SER A CA 1
ATOM 1962 C C . SER A 1 281 ? -3.853 1.447 -24.304 1.00 72.75 281 SER A C 1
ATOM 1964 O O . SER A 1 281 ? -3.127 0.948 -25.163 1.00 72.75 281 SER A O 1
ATOM 1966 N N . THR A 1 282 ? -5.169 1.594 -24.472 1.00 79.62 282 THR A N 1
ATOM 1967 C CA . THR A 1 282 ? -5.895 1.287 -25.720 1.00 79.62 282 THR A CA 1
ATOM 1968 C C . THR A 1 282 ? -5.936 2.467 -26.694 1.00 79.62 282 THR A C 1
ATOM 1970 O O . THR A 1 282 ? -6.424 2.338 -27.815 1.00 79.62 282 THR A O 1
ATOM 1973 N N . GLN A 1 283 ? -5.434 3.632 -26.280 1.00 86.75 283 GLN A N 1
ATOM 1974 C CA . GLN A 1 283 ? -5.342 4.818 -27.120 1.00 86.75 283 GLN A CA 1
ATOM 1975 C C . GLN A 1 283 ? -4.088 4.735 -27.992 1.00 86.75 283 GLN A C 1
ATOM 1977 O O . GLN A 1 283 ? -2.982 4.619 -27.464 1.00 86.75 283 GLN A O 1
ATOM 1982 N N . GLU A 1 284 ? -4.241 4.855 -29.312 1.00 88.62 284 GLU A N 1
ATOM 1983 C CA . GLU A 1 284 ? -3.091 4.957 -30.215 1.00 88.62 284 GLU A CA 1
ATOM 1984 C C . GLU A 1 284 ? -2.245 6.205 -29.952 1.00 88.62 284 GLU A C 1
ATOM 1986 O O . GLU A 1 284 ? -2.746 7.266 -29.565 1.00 88.62 284 GLU A O 1
ATOM 1991 N N . CYS A 1 285 ? -0.942 6.076 -30.184 1.00 87.31 285 CYS A N 1
ATOM 1992 C CA . CYS A 1 285 ? -0.021 7.199 -30.074 1.00 87.31 285 CYS A CA 1
ATOM 1993 C C . CYS A 1 285 ? -0.241 8.225 -31.199 1.00 87.31 285 CYS A C 1
ATOM 1995 O O . CYS A 1 285 ? -0.602 7.880 -32.323 1.00 87.31 285 CYS A O 1
ATOM 1997 N N . THR A 1 286 ? 0.044 9.502 -30.928 1.00 87.44 286 THR A N 1
ATOM 1998 C CA . THR A 1 286 ? 0.056 10.559 -31.954 1.00 87.44 286 THR A CA 1
ATOM 1999 C C . THR A 1 286 ? 1.414 11.251 -32.006 1.00 87.44 286 THR A C 1
ATOM 2001 O O . THR A 1 286 ? 2.115 11.357 -31.002 1.00 87.44 286 THR A O 1
ATOM 2004 N N . ALA A 1 287 ? 1.778 11.798 -33.170 1.00 79.06 287 ALA A N 1
ATOM 2005 C CA . ALA A 1 287 ? 3.042 12.522 -33.361 1.00 79.06 287 ALA A CA 1
ATOM 2006 C C . ALA A 1 287 ? 3.178 13.812 -32.516 1.00 79.06 287 ALA A C 1
ATOM 2008 O O . ALA A 1 287 ? 4.246 14.417 -32.486 1.00 79.06 287 ALA A O 1
ATOM 2009 N N . SER A 1 288 ? 2.105 14.243 -31.843 1.00 82.81 288 SER A N 1
ATOM 2010 C CA . SER A 1 288 ? 2.083 15.372 -30.908 1.00 82.81 288 SER A CA 1
ATOM 2011 C C . SER A 1 288 ? 2.321 14.981 -29.442 1.00 82.81 288 SER A C 1
ATOM 2013 O O . SER A 1 288 ? 2.446 15.871 -28.601 1.00 82.81 288 SER A O 1
ATOM 2015 N N . MET A 1 289 ? 2.365 13.685 -29.108 1.00 84.31 289 MET A N 1
ATOM 2016 C CA . MET A 1 289 ? 2.597 13.224 -27.736 1.00 84.31 289 MET A CA 1
ATOM 2017 C C . MET A 1 289 ? 4.081 13.340 -27.340 1.00 84.31 289 MET A C 1
ATOM 2019 O O . MET A 1 289 ? 4.956 12.998 -28.139 1.00 84.31 289 MET A O 1
ATOM 2023 N N . PRO A 1 290 ? 4.399 13.762 -26.101 1.00 82.12 290 PRO A N 1
ATOM 2024 C CA . PRO A 1 290 ? 5.764 13.713 -25.581 1.00 82.12 290 PRO A CA 1
ATOM 2025 C C . PRO A 1 290 ? 6.313 12.279 -25.507 1.00 82.12 290 PRO A C 1
ATOM 2027 O O . PRO A 1 290 ? 5.603 11.357 -25.102 1.00 82.12 290 PRO A O 1
ATOM 2030 N N . TYR A 1 291 ? 7.599 12.085 -25.802 1.00 81.38 291 TYR A N 1
ATOM 2031 C CA . TYR A 1 291 ? 8.278 10.811 -25.530 1.00 81.38 291 TYR A CA 1
ATOM 2032 C C . TYR A 1 291 ? 8.250 10.482 -24.026 1.00 81.38 291 TYR A C 1
ATOM 2034 O O . TYR A 1 291 ? 8.390 11.373 -23.190 1.00 81.38 291 TYR A O 1
ATOM 2042 N N . GLY A 1 292 ? 8.047 9.207 -23.694 1.00 76.56 292 GLY A N 1
ATOM 2043 C CA . GLY A 1 292 ? 7.703 8.721 -22.352 1.00 76.56 292 GLY A CA 1
ATOM 2044 C C . GLY A 1 292 ? 6.192 8.593 -22.096 1.00 76.56 292 GLY A C 1
ATOM 2045 O O . GLY A 1 292 ? 5.802 7.947 -21.128 1.00 76.56 292 GLY A O 1
ATOM 2046 N N . THR A 1 293 ? 5.331 9.149 -22.960 1.00 81.81 293 THR A N 1
ATOM 2047 C CA . THR A 1 293 ? 3.865 8.996 -22.850 1.00 81.81 293 THR A CA 1
ATOM 2048 C C . THR A 1 293 ? 3.431 7.543 -23.057 1.00 81.81 293 THR A C 1
ATOM 2050 O O . THR A 1 293 ? 4.012 6.819 -23.870 1.00 81.81 293 THR A O 1
ATOM 2053 N N . THR A 1 294 ? 2.390 7.118 -22.335 1.00 81.94 294 THR A N 1
ATOM 2054 C CA . THR A 1 294 ? 1.820 5.769 -22.413 1.00 81.94 294 THR A CA 1
ATOM 2055 C C . THR A 1 294 ? 0.674 5.690 -23.432 1.00 81.94 294 THR A C 1
ATOM 2057 O O . THR A 1 294 ? -0.424 6.204 -23.224 1.00 81.94 294 THR A O 1
ATOM 2060 N N . CYS A 1 295 ? 0.927 5.046 -24.567 1.00 85.00 295 CYS A N 1
ATOM 2061 C CA . CYS A 1 295 ? 0.002 4.937 -25.699 1.00 85.00 295 CYS A CA 1
ATOM 2062 C C . CYS A 1 295 ? 0.371 3.732 -26.579 1.00 85.00 295 CYS A C 1
ATOM 2064 O O . CYS A 1 295 ? 1.437 3.137 -26.414 1.00 85.00 295 CYS A O 1
ATOM 2066 N N . GLY A 1 296 ? -0.522 3.323 -27.481 1.00 83.12 296 GLY A N 1
ATOM 2067 C CA . GLY A 1 296 ? -0.304 2.197 -28.393 1.00 83.12 296 GLY A CA 1
ATOM 2068 C C . GLY A 1 296 ? -0.026 0.868 -27.676 1.00 83.12 296 GLY A C 1
ATOM 2069 O O . GLY A 1 296 ? 0.702 0.037 -28.207 1.00 83.12 296 GLY A O 1
ATOM 2070 N N . GLY A 1 297 ? -0.533 0.685 -26.451 1.00 77.25 297 GLY A N 1
ATOM 2071 C CA . GLY A 1 297 ? -0.258 -0.471 -25.591 1.00 77.25 297 GLY A CA 1
ATOM 2072 C C . GLY A 1 297 ? 1.082 -0.440 -24.839 1.00 77.25 297 GLY A C 1
ATOM 2073 O O . GLY A 1 297 ? 1.379 -1.394 -24.123 1.00 77.25 297 GLY A O 1
ATOM 2074 N N . GLY A 1 298 ? 1.888 0.621 -24.955 1.00 78.44 298 GLY A N 1
ATOM 2075 C CA . GLY A 1 298 ? 3.198 0.704 -24.303 1.00 78.44 298 GLY A CA 1
ATOM 2076 C C . GLY A 1 298 ? 3.718 2.127 -24.102 1.00 78.44 298 GLY A C 1
ATOM 2077 O O . GLY A 1 298 ? 2.950 3.040 -23.811 1.00 78.44 298 GLY A O 1
ATOM 2078 N N . ILE A 1 299 ? 5.038 2.305 -24.194 1.00 81.44 299 ILE A N 1
ATOM 2079 C CA . ILE A 1 299 ? 5.725 3.585 -23.961 1.00 81.44 299 ILE A CA 1
ATOM 2080 C C . ILE A 1 299 ? 6.271 4.138 -25.277 1.00 81.44 299 ILE A C 1
ATOM 2082 O O . ILE A 1 299 ? 7.063 3.472 -25.948 1.00 81.44 299 ILE A O 1
ATOM 2086 N N . LEU A 1 300 ? 5.890 5.372 -25.609 1.00 85.62 300 LEU A N 1
ATOM 2087 C CA . LEU A 1 300 ? 6.348 6.089 -26.796 1.00 85.62 300 LEU A CA 1
ATOM 2088 C C . LEU A 1 300 ? 7.805 6.554 -26.660 1.00 85.62 300 LEU A C 1
ATOM 2090 O O . LEU A 1 300 ? 8.126 7.383 -25.808 1.00 85.62 300 LEU A O 1
ATOM 2094 N N . ILE A 1 301 ? 8.675 6.095 -27.555 1.00 83.69 301 ILE A N 1
ATOM 2095 C CA . ILE A 1 301 ? 10.068 6.537 -27.678 1.00 83.69 301 ILE A CA 1
ATOM 2096 C C . ILE A 1 301 ? 10.402 6.917 -29.127 1.00 83.69 301 ILE A C 1
ATOM 2098 O O . ILE A 1 301 ? 9.699 6.537 -30.063 1.00 83.69 301 ILE A O 1
ATOM 2102 N N . CYS A 1 302 ? 11.496 7.654 -29.332 1.00 78.81 302 CYS A N 1
ATOM 2103 C CA . CYS A 1 302 ? 11.955 8.049 -30.664 1.00 78.81 302 CYS A CA 1
ATOM 2104 C C . CYS A 1 302 ? 13.233 7.312 -31.086 1.00 78.81 302 CYS A C 1
ATOM 2106 O O . CYS A 1 302 ? 14.259 7.331 -30.405 1.00 78.81 302 CYS A O 1
ATOM 2108 N N . LYS A 1 303 ? 13.207 6.722 -32.282 1.00 74.19 303 LYS A N 1
ATOM 2109 C CA . LYS A 1 303 ? 14.410 6.249 -32.967 1.00 74.19 303 LYS A CA 1
ATOM 2110 C C . LYS A 1 303 ? 15.103 7.442 -33.623 1.00 74.19 303 LYS A C 1
ATOM 2112 O O . LYS A 1 303 ? 14.642 7.967 -34.645 1.00 74.19 303 LYS A O 1
ATOM 2117 N N . ARG A 1 304 ? 16.233 7.860 -33.051 1.00 64.81 304 ARG A N 1
ATOM 2118 C CA . ARG A 1 304 ? 17.070 8.922 -33.621 1.00 64.81 304 ARG A CA 1
ATOM 2119 C C . ARG A 1 304 ? 17.896 8.458 -34.818 1.00 64.81 304 ARG A C 1
ATOM 2121 O O . ARG A 1 304 ? 18.340 7.317 -34.902 1.00 64.81 304 ARG A O 1
ATOM 2128 N N . GLY A 1 305 ? 18.170 9.400 -35.711 1.00 56.50 305 GLY A N 1
ATOM 2129 C CA . GLY A 1 305 ? 19.227 9.324 -36.719 1.00 56.50 305 GLY A CA 1
ATOM 2130 C C . GLY A 1 305 ? 19.552 10.731 -37.216 1.00 56.50 305 GLY A C 1
ATOM 2131 O O . GLY A 1 305 ? 18.648 11.542 -37.404 1.00 56.50 305 GLY A O 1
ATOM 2132 N N . ASN A 1 306 ? 20.839 11.049 -37.368 1.00 55.12 306 ASN A N 1
ATOM 2133 C CA . ASN A 1 306 ? 21.328 12.403 -37.674 1.00 55.12 306 ASN A CA 1
ATOM 2134 C C . ASN A 1 306 ? 20.776 13.499 -36.727 1.00 55.12 306 ASN A C 1
ATOM 2136 O O . ASN A 1 306 ? 20.560 14.633 -37.140 1.00 55.12 306 ASN A O 1
ATOM 2140 N N . GLY A 1 307 ? 20.536 13.159 -35.453 1.00 54.19 307 GLY A N 1
ATOM 2141 C CA . GLY A 1 307 ? 20.039 14.074 -34.415 1.00 54.19 307 GLY A CA 1
ATOM 2142 C C . GLY A 1 307 ? 18.516 14.256 -34.350 1.00 54.19 307 GLY A C 1
ATOM 2143 O O . GLY A 1 307 ? 18.016 14.686 -33.312 1.00 54.19 307 GLY A O 1
ATOM 2144 N N . ASN A 1 308 ? 17.775 13.864 -35.391 1.00 57.81 308 ASN A N 1
ATOM 2145 C CA . ASN A 1 308 ? 16.315 13.981 -35.452 1.00 57.81 308 ASN A CA 1
ATOM 2146 C C . ASN A 1 308 ? 15.616 12.640 -35.188 1.00 57.81 308 ASN A C 1
ATOM 2148 O O . ASN A 1 308 ? 16.197 11.568 -35.375 1.00 57.81 308 ASN A O 1
ATOM 2152 N N . CYS A 1 309 ? 14.351 12.703 -34.769 1.00 66.62 309 CYS A N 1
ATOM 2153 C CA . CYS A 1 309 ? 13.480 11.537 -34.641 1.00 66.62 309 CYS A CA 1
ATOM 2154 C C . CYS A 1 309 ? 12.972 11.117 -36.022 1.00 66.62 309 CYS A C 1
ATOM 2156 O O . CYS A 1 309 ? 12.276 11.887 -36.677 1.00 66.62 309 CYS A O 1
ATOM 2158 N N . ASN A 1 310 ? 13.351 9.915 -36.466 1.00 68.62 310 ASN A N 1
ATOM 2159 C CA . ASN A 1 310 ? 13.019 9.413 -37.805 1.00 68.62 310 ASN A CA 1
ATOM 2160 C C . ASN A 1 310 ? 11.891 8.377 -37.798 1.00 68.62 310 ASN A C 1
ATOM 2162 O O . ASN A 1 310 ? 11.251 8.178 -38.823 1.00 68.62 310 ASN A O 1
ATOM 2166 N N . VAL A 1 311 ? 11.676 7.695 -36.669 1.00 75.56 311 VAL A N 1
ATOM 2167 C CA . VAL A 1 311 ? 10.590 6.725 -36.471 1.00 75.56 311 VAL A CA 1
ATOM 2168 C C . VAL A 1 311 ? 10.130 6.808 -35.017 1.00 75.56 311 VAL A C 1
ATOM 2170 O O . VAL A 1 311 ? 10.970 6.844 -34.110 1.00 75.56 311 VAL A O 1
ATOM 2173 N N . ASN A 1 312 ? 8.817 6.815 -34.800 1.00 82.94 312 ASN A N 1
ATOM 2174 C CA . ASN A 1 312 ? 8.230 6.638 -33.477 1.00 82.94 312 ASN A CA 1
ATOM 2175 C C . ASN A 1 312 ? 8.087 5.143 -33.187 1.00 82.94 312 ASN A C 1
ATOM 2177 O O . ASN A 1 312 ? 7.640 4.378 -34.040 1.00 82.94 312 ASN A O 1
ATOM 2181 N N . LEU A 1 313 ? 8.481 4.729 -31.989 1.00 85.75 313 LEU A N 1
ATOM 2182 C CA . LEU A 1 313 ? 8.458 3.334 -31.572 1.00 85.75 313 LEU A CA 1
ATOM 2183 C C . LEU A 1 313 ? 7.725 3.232 -30.239 1.00 85.75 313 LEU A C 1
ATOM 2185 O O . LEU A 1 313 ? 8.005 4.001 -29.320 1.00 85.75 313 LEU A O 1
ATOM 2189 N N . VAL A 1 314 ? 6.813 2.276 -30.118 1.00 86.50 314 VAL A N 1
ATOM 2190 C CA . VAL A 1 314 ? 6.160 1.949 -28.850 1.00 86.50 314 VAL A CA 1
ATOM 2191 C C . VAL A 1 314 ? 6.822 0.704 -28.287 1.00 86.50 314 VAL A C 1
ATOM 2193 O O . VAL A 1 314 ? 6.845 -0.344 -28.932 1.00 86.50 314 VAL A O 1
ATOM 2196 N N . VAL A 1 315 ? 7.377 0.813 -27.082 1.00 85.25 315 VAL A N 1
ATOM 2197 C CA . VAL A 1 315 ? 7.997 -0.310 -26.370 1.00 85.25 315 VAL A CA 1
ATOM 2198 C C . VAL A 1 315 ? 6.967 -0.946 -25.451 1.00 85.25 315 VAL A C 1
ATOM 2200 O O . VAL A 1 315 ? 6.344 -0.248 -24.650 1.00 85.25 315 VAL A O 1
ATOM 2203 N N . ALA A 1 316 ? 6.805 -2.267 -25.533 1.00 75.00 316 ALA A N 1
ATOM 2204 C CA . ALA A 1 316 ? 5.938 -2.996 -24.617 1.00 75.00 316 ALA A CA 1
ATOM 2205 C C . ALA A 1 316 ? 6.444 -2.831 -23.166 1.00 75.00 316 ALA A C 1
ATOM 2207 O O . ALA A 1 316 ? 7.657 -2.929 -22.929 1.00 75.00 316 ALA A O 1
ATOM 2208 N N . PRO A 1 317 ? 5.546 -2.613 -22.188 1.00 67.62 317 PRO A N 1
ATOM 2209 C CA . PRO A 1 317 ? 5.910 -2.500 -20.785 1.00 67.62 317 PRO A CA 1
ATOM 2210 C C . PRO A 1 317 ? 6.584 -3.780 -20.281 1.00 67.62 317 PRO A C 1
ATOM 2212 O O . PRO A 1 317 ? 6.398 -4.884 -20.810 1.00 67.62 317 PRO A O 1
ATOM 2215 N N . ALA A 1 318 ? 7.354 -3.647 -19.204 1.00 56.41 318 ALA A N 1
ATOM 2216 C CA . ALA A 1 318 ? 7.772 -4.812 -18.441 1.00 56.41 318 ALA A CA 1
ATOM 2217 C C . ALA A 1 318 ? 6.561 -5.540 -17.838 1.00 56.41 318 ALA A C 1
ATOM 2219 O O . ALA A 1 318 ? 5.465 -4.999 -17.736 1.00 56.41 318 ALA A O 1
ATOM 2220 N N . GLY A 1 319 ? 6.755 -6.797 -17.440 1.00 46.00 319 GLY A N 1
ATOM 2221 C CA . GLY A 1 319 ? 5.713 -7.549 -16.741 1.00 46.00 319 GLY A CA 1
ATOM 2222 C C . GLY A 1 319 ? 4.541 -8.032 -17.607 1.00 46.00 319 GLY A C 1
ATOM 2223 O O . GLY A 1 319 ? 3.659 -8.697 -17.073 1.00 46.00 319 GLY A O 1
ATOM 2224 N N . CYS A 1 320 ? 4.515 -7.775 -18.922 1.00 39.62 320 CYS A N 1
ATOM 2225 C CA . CYS A 1 320 ? 3.427 -8.256 -19.776 1.00 39.62 320 CYS A CA 1
ATOM 2226 C C . CYS A 1 320 ? 3.517 -9.771 -20.057 1.00 39.62 320 CYS A C 1
ATOM 2228 O O . CYS A 1 320 ? 3.969 -10.212 -21.114 1.00 39.62 320 CYS A O 1
ATOM 2230 N N . ILE A 1 321 ? 3.077 -10.572 -19.082 1.00 37.25 321 ILE A N 1
ATOM 2231 C CA . ILE A 1 321 ? 2.762 -11.993 -19.237 1.00 37.25 321 ILE A CA 1
ATOM 2232 C C . ILE A 1 321 ? 1.321 -12.234 -18.774 1.00 37.25 321 ILE A C 1
ATOM 2234 O O . ILE A 1 321 ? 1.041 -12.452 -17.599 1.00 37.25 321 ILE A O 1
ATOM 2238 N N . ILE A 1 322 ? 0.426 -12.238 -19.764 1.00 33.41 322 ILE A N 1
ATOM 2239 C CA . ILE A 1 322 ? -0.716 -13.160 -19.911 1.00 33.41 322 ILE A CA 1
ATOM 2240 C C . ILE A 1 322 ? -1.888 -13.047 -18.903 1.00 33.41 322 ILE A C 1
ATOM 2242 O O . ILE A 1 322 ? -2.968 -13.513 -19.246 1.00 33.41 322 ILE A O 1
ATOM 2246 N N . ASN A 1 323 ? -1.766 -12.418 -17.724 1.00 29.22 323 ASN A N 1
ATOM 2247 C CA . ASN A 1 323 ? -2.697 -12.716 -16.615 1.00 29.22 323 ASN A CA 1
ATOM 2248 C C . ASN A 1 323 ? -3.422 -11.546 -15.902 1.00 29.22 323 ASN A C 1
ATOM 2250 O O . ASN A 1 323 ? -3.728 -11.668 -14.719 1.00 29.22 323 ASN A O 1
ATOM 2254 N N . PHE A 1 324 ? -3.761 -10.446 -16.594 1.00 25.53 324 PHE A N 1
ATOM 2255 C CA . PHE A 1 324 ? -4.650 -9.397 -16.043 1.00 25.53 324 PHE A CA 1
ATOM 2256 C C . PHE A 1 324 ? -5.697 -8.854 -17.039 1.00 25.53 324 PHE A C 1
ATOM 2258 O O . PHE A 1 324 ? -5.724 -7.670 -17.366 1.00 25.53 324 PHE A O 1
ATOM 2265 N N . CYS A 1 325 ? -6.627 -9.722 -17.443 1.00 30.33 325 CYS A N 1
ATOM 2266 C CA . CYS A 1 325 ? -7.989 -9.327 -17.824 1.00 30.33 325 CYS A CA 1
ATOM 2267 C C . CYS A 1 325 ? -8.977 -10.239 -17.084 1.00 30.33 325 CYS A C 1
ATOM 2269 O O . CYS A 1 325 ? -9.343 -11.305 -17.577 1.00 30.33 325 CYS A O 1
ATOM 2271 N N . SER A 1 326 ? -9.373 -9.860 -15.868 1.00 30.00 326 SER A N 1
ATOM 2272 C CA . SER A 1 326 ? -10.379 -10.606 -15.116 1.00 30.00 326 SER A CA 1
ATOM 2273 C C . SER A 1 326 ? -11.796 -10.296 -15.616 1.00 30.00 326 SER A C 1
ATOM 2275 O O . SER A 1 326 ? -12.271 -9.166 -15.535 1.00 30.00 326 SER A O 1
ATOM 2277 N N . SER A 1 327 ? -12.488 -11.372 -16.006 1.00 30.47 327 SER A N 1
ATOM 2278 C CA . SER A 1 327 ? -13.932 -11.522 -16.258 1.00 30.47 327 SER A CA 1
ATOM 2279 C C . SER A 1 327 ? -14.486 -11.237 -17.671 1.00 30.47 327 SER A C 1
ATOM 2281 O O . SER A 1 327 ? -14.284 -10.178 -18.249 1.00 30.47 327 SER A O 1
ATOM 2283 N N . GLN A 1 328 ? -15.266 -12.222 -18.147 1.00 30.19 328 GLN A N 1
ATOM 2284 C CA . GLN A 1 328 ? -16.196 -12.203 -19.291 1.00 30.19 328 GLN A CA 1
ATOM 2285 C C . GLN A 1 328 ? -15.602 -12.003 -20.706 1.00 30.19 328 GLN A C 1
ATOM 2287 O O . GLN A 1 328 ? -15.866 -10.997 -21.349 1.00 30.19 328 GLN A O 1
ATOM 2292 N N . ASP A 1 329 ? -14.871 -12.993 -21.238 1.00 25.47 329 ASP A N 1
ATOM 2293 C CA . ASP A 1 329 ? -15.448 -13.879 -22.273 1.00 25.47 329 ASP A CA 1
ATOM 2294 C C . ASP A 1 329 ? -14.508 -15.025 -22.702 1.00 25.47 329 ASP A C 1
ATOM 2296 O O . ASP A 1 329 ? -13.287 -14.973 -22.550 1.00 25.47 329 ASP A O 1
ATOM 2300 N N . SER A 1 330 ? -15.088 -16.120 -23.199 1.00 29.34 330 SER A N 1
ATOM 2301 C CA . SER A 1 330 ? -14.371 -17.382 -23.415 1.00 29.34 330 SER A CA 1
ATOM 2302 C C . SER A 1 330 ? -13.591 -17.459 -24.736 1.00 29.34 330 SER A C 1
ATOM 2304 O O . SER A 1 330 ? -14.203 -17.531 -25.802 1.00 29.34 330 SER A O 1
ATOM 2306 N N . ILE A 1 331 ? -12.267 -17.651 -24.674 1.00 23.11 331 ILE A N 1
ATOM 2307 C CA . ILE A 1 331 ? -11.498 -18.287 -25.760 1.00 23.11 331 ILE A CA 1
ATOM 2308 C C . ILE A 1 331 ? -10.720 -19.484 -25.203 1.00 23.11 331 ILE A C 1
ATOM 2310 O O . ILE A 1 331 ? -9.908 -19.374 -24.289 1.00 23.11 331 ILE A O 1
ATOM 2314 N N . LYS A 1 332 ? -11.020 -20.661 -25.756 1.00 26.88 332 LYS A N 1
ATOM 2315 C CA . LYS A 1 332 ? -10.485 -21.956 -25.328 1.00 26.88 332 LYS A CA 1
ATOM 2316 C C . LYS A 1 332 ? -9.089 -22.179 -25.912 1.00 26.88 332 LYS A C 1
ATOM 2318 O O . LYS A 1 332 ? -8.953 -22.195 -27.130 1.00 26.88 332 LYS A O 1
ATOM 2323 N N . TYR A 1 333 ? -8.130 -22.557 -25.071 1.00 24.09 333 TYR A N 1
ATOM 2324 C CA . TYR A 1 333 ? -7.024 -23.425 -25.486 1.00 24.09 333 TYR A CA 1
ATOM 2325 C C . TYR A 1 333 ? -7.069 -24.719 -24.679 1.00 24.09 333 TYR A C 1
ATOM 2327 O O . TYR A 1 333 ? -6.377 -24.905 -23.685 1.00 24.09 333 TYR A O 1
ATOM 2335 N N . LYS A 1 334 ? -7.947 -25.616 -25.131 1.00 22.69 334 LYS A N 1
ATOM 2336 C CA . LYS A 1 334 ? -7.930 -27.027 -24.755 1.00 22.69 334 LYS A CA 1
ATOM 2337 C C . LYS A 1 334 ? -6.943 -27.725 -25.695 1.00 22.69 334 LYS A C 1
ATOM 2339 O O . LYS A 1 334 ? -7.157 -27.676 -26.903 1.00 22.69 334 LYS A O 1
ATOM 2344 N N . TRP A 1 335 ? -5.932 -28.399 -25.162 1.00 21.73 335 TRP A N 1
ATOM 2345 C CA . TRP A 1 335 ? -5.372 -29.605 -25.781 1.00 21.73 335 TRP A CA 1
ATOM 2346 C C . TRP A 1 335 ? -5.239 -30.662 -24.688 1.00 21.73 335 TRP A C 1
ATOM 2348 O O . TRP A 1 335 ? -5.055 -30.335 -23.517 1.00 21.73 335 TRP A O 1
ATOM 2358 N N . GLU A 1 336 ? -5.496 -31.913 -25.047 1.00 29.59 336 GLU A N 1
ATOM 2359 C CA . GLU A 1 336 ? -6.059 -32.879 -24.107 1.00 29.59 336 GLU A CA 1
ATOM 2360 C C . GLU A 1 336 ? -5.016 -33.872 -23.591 1.00 29.59 336 GLU A C 1
ATOM 2362 O O . GLU A 1 336 ? -4.448 -34.639 -24.364 1.00 29.59 336 GLU A O 1
ATOM 2367 N N . ASN A 1 337 ? -4.846 -33.931 -22.268 1.00 26.11 337 ASN A N 1
ATOM 2368 C CA . ASN A 1 337 ? -4.974 -35.201 -21.550 1.00 26.11 337 ASN A CA 1
ATOM 2369 C C . ASN A 1 337 ? -5.235 -34.972 -20.046 1.00 26.11 337 ASN A C 1
ATOM 2371 O O . ASN A 1 337 ? -4.640 -34.065 -19.463 1.00 26.11 337 ASN A O 1
ATOM 2375 N N . PRO A 1 338 ? -6.123 -35.756 -19.408 1.00 32.41 338 PRO A N 1
ATOM 2376 C CA . PRO A 1 338 ? -6.372 -35.683 -17.974 1.00 32.41 338 PRO A CA 1
ATOM 2377 C C . PRO A 1 338 ? -5.443 -36.641 -17.214 1.00 32.41 338 PRO A C 1
ATOM 2379 O O . PRO A 1 338 ? -5.334 -37.795 -17.619 1.00 32.41 338 PRO A O 1
ATOM 2382 N N . ASN A 1 339 ? -4.808 -36.170 -16.129 1.00 29.36 339 ASN A N 1
ATOM 2383 C CA . ASN A 1 339 ? -4.466 -36.919 -14.896 1.00 29.36 339 ASN A CA 1
ATOM 2384 C C . ASN A 1 339 ? -3.379 -36.226 -14.042 1.00 29.36 339 ASN A C 1
ATOM 2386 O O . ASN A 1 339 ? -2.490 -36.896 -13.535 1.00 29.36 339 ASN A O 1
ATOM 2390 N N . ASP A 1 340 ? -3.467 -34.912 -13.814 1.00 26.83 340 ASP A N 1
ATOM 2391 C CA . ASP A 1 340 ? -2.765 -34.301 -12.676 1.00 26.83 340 ASP A CA 1
ATOM 2392 C C . ASP A 1 340 ? -3.669 -33.289 -11.966 1.00 26.83 340 ASP A C 1
ATOM 2394 O O . ASP A 1 340 ? -4.024 -32.235 -12.496 1.00 26.83 340 ASP A O 1
ATOM 2398 N N . TYR A 1 341 ? -4.070 -33.656 -10.749 1.00 24.84 341 TYR A N 1
ATOM 2399 C CA . TYR A 1 341 ? -4.674 -32.757 -9.775 1.00 24.84 341 TYR A CA 1
ATOM 2400 C C . TYR A 1 341 ? -3.546 -31.994 -9.081 1.00 24.84 341 TYR A C 1
ATOM 2402 O O . TYR A 1 341 ? -2.718 -32.611 -8.412 1.00 24.84 341 TYR A O 1
ATOM 2410 N N . VAL A 1 342 ? -3.561 -30.662 -9.133 1.00 22.75 342 VAL A N 1
ATOM 2411 C CA . VAL A 1 342 ? -2.815 -29.859 -8.157 1.00 22.75 342 VAL A CA 1
ATOM 2412 C C . VAL A 1 342 ? -3.639 -28.667 -7.698 1.00 22.75 342 VAL A C 1
ATOM 2414 O O . VAL A 1 342 ? -4.189 -27.910 -8.497 1.00 22.75 342 VAL A O 1
ATOM 2417 N N . SER A 1 343 ? -3.737 -28.548 -6.379 1.00 24.44 343 SER A N 1
ATOM 2418 C CA . SER A 1 343 ? -4.333 -27.431 -5.660 1.00 24.44 343 SER A CA 1
ATOM 2419 C C . SER A 1 343 ? -3.484 -26.160 -5.762 1.00 24.44 343 SER A C 1
ATOM 2421 O O . SER A 1 343 ? -2.313 -26.200 -6.128 1.00 24.44 343 SER A O 1
ATOM 2423 N N . GLU A 1 344 ? -4.112 -25.046 -5.396 1.00 28.08 344 GLU A N 1
ATOM 2424 C CA . GLU A 1 344 ? -3.589 -23.683 -5.237 1.00 28.08 344 GLU A CA 1
ATOM 2425 C C . GLU A 1 344 ? -2.054 -23.532 -5.113 1.00 28.08 344 GLU A C 1
ATOM 2427 O O . GLU A 1 344 ? -1.425 -24.044 -4.192 1.00 28.08 344 GLU A O 1
ATOM 2432 N N . ALA A 1 345 ? -1.489 -22.721 -6.019 1.00 31.36 345 ALA A N 1
ATOM 2433 C CA . ALA A 1 345 ? -0.125 -22.177 -6.003 1.00 31.36 345 ALA A CA 1
ATOM 2434 C C . ALA A 1 345 ? 1.043 -23.189 -5.911 1.00 31.36 345 ALA A C 1
ATOM 2436 O O . ALA A 1 345 ? 1.690 -23.332 -4.874 1.00 31.36 345 ALA A O 1
ATOM 2437 N N . GLY A 1 346 ? 1.447 -23.764 -7.051 1.00 22.42 346 GLY A N 1
ATOM 2438 C CA . GLY A 1 346 ? 2.728 -24.472 -7.151 1.00 22.42 346 GLY A CA 1
ATOM 2439 C C . GLY A 1 346 ? 3.254 -24.642 -8.578 1.00 22.42 346 GLY A C 1
ATOM 2440 O O . GLY A 1 346 ? 2.527 -25.085 -9.459 1.00 22.42 346 GLY A O 1
ATOM 2441 N N . VAL A 1 347 ? 4.543 -24.345 -8.785 1.00 24.92 347 VAL A N 1
ATOM 2442 C CA . VAL A 1 347 ? 5.363 -24.902 -9.877 1.00 24.92 347 VAL A CA 1
ATOM 2443 C C . VAL A 1 347 ? 6.768 -25.166 -9.328 1.00 24.92 347 VAL A C 1
ATOM 2445 O O . VAL A 1 347 ? 7.453 -24.238 -8.899 1.00 24.92 347 VAL A O 1
ATOM 2448 N N . TYR A 1 348 ? 7.201 -26.427 -9.361 1.00 23.98 348 TYR A N 1
ATOM 2449 C CA . TYR A 1 348 ? 8.577 -26.856 -9.082 1.00 23.98 348 TYR A CA 1
ATOM 2450 C C . TYR A 1 348 ? 9.072 -27.753 -10.231 1.00 23.98 348 TYR A C 1
ATOM 2452 O O . TYR A 1 348 ? 8.278 -28.222 -11.043 1.00 23.98 348 TYR A O 1
ATOM 2460 N N . VAL A 1 349 ? 10.389 -27.924 -10.357 1.00 27.00 349 VAL A N 1
ATOM 2461 C CA . VAL A 1 349 ? 11.054 -28.269 -11.630 1.00 27.00 349 VAL A CA 1
ATOM 2462 C C . VAL A 1 349 ? 11.518 -29.727 -11.702 1.00 27.00 349 VAL A C 1
ATOM 2464 O O . VAL A 1 349 ? 12.087 -30.239 -10.742 1.00 27.00 349 VAL A O 1
ATOM 2467 N N . ALA A 1 350 ? 11.437 -30.332 -12.894 1.00 22.98 350 ALA A N 1
ATOM 2468 C CA . ALA A 1 350 ? 12.335 -31.412 -13.316 1.00 22.98 350 ALA A CA 1
ATOM 2469 C C . ALA A 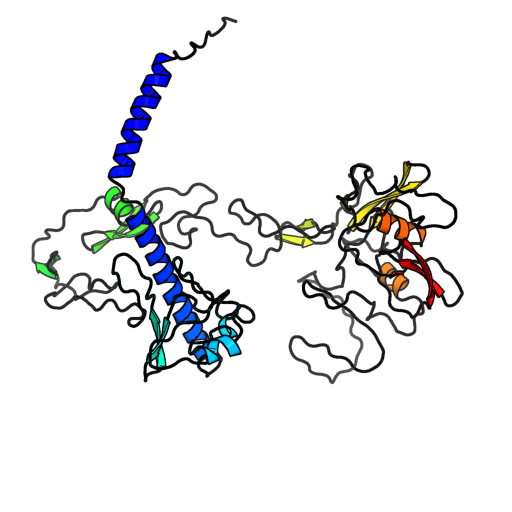1 350 ? 12.592 -31.364 -14.840 1.00 22.98 350 ALA A C 1
ATOM 2471 O O . ALA A 1 350 ? 11.650 -31.349 -15.622 1.00 22.98 350 ALA A O 1
ATOM 2472 N N . GLY A 1 351 ? 13.864 -31.377 -15.261 1.00 27.19 351 GLY A N 1
ATOM 2473 C CA . GLY A 1 351 ? 14.271 -31.666 -16.649 1.00 27.19 351 GLY A CA 1
ATOM 2474 C C . GLY A 1 351 ? 14.054 -30.571 -17.713 1.00 27.19 351 GLY A C 1
ATOM 2475 O O . GLY A 1 351 ? 13.052 -30.557 -18.415 1.00 27.19 351 GLY A O 1
ATOM 2476 N N . SER A 1 352 ? 15.075 -29.735 -17.939 1.00 31.38 352 SER A N 1
ATOM 2477 C CA . SER A 1 352 ? 15.354 -29.064 -19.230 1.00 31.38 352 SER A CA 1
ATOM 2478 C C . SER A 1 352 ? 14.192 -28.372 -19.985 1.00 31.38 352 SER A C 1
ATOM 2480 O O . SER A 1 352 ? 13.915 -28.720 -21.132 1.00 31.38 352 SER A O 1
ATOM 2482 N N . SER A 1 353 ? 13.583 -27.328 -19.405 1.00 28.50 353 SER A N 1
ATOM 2483 C CA . SER A 1 353 ? 12.973 -26.168 -20.107 1.00 28.50 353 SER A CA 1
ATOM 2484 C C . SER A 1 353 ? 12.659 -25.043 -19.103 1.00 28.50 353 SER A C 1
ATOM 2486 O O . SER A 1 353 ? 12.456 -25.323 -17.925 1.00 28.50 353 SER A O 1
ATOM 2488 N N . ILE A 1 354 ? 12.697 -23.769 -19.525 1.00 28.19 354 ILE A N 1
ATOM 2489 C CA . ILE A 1 354 ? 12.850 -22.609 -18.613 1.00 28.19 354 ILE A CA 1
ATOM 2490 C C . ILE A 1 354 ? 11.623 -21.668 -18.636 1.00 28.19 354 ILE A C 1
ATOM 2492 O O . ILE A 1 354 ? 11.141 -21.297 -19.707 1.00 28.19 354 ILE A O 1
ATOM 2496 N N . VAL A 1 355 ? 11.206 -21.198 -17.450 1.00 30.62 355 VAL A N 1
ATOM 2497 C CA . VAL A 1 355 ? 10.290 -20.058 -17.165 1.00 30.62 355 VAL A CA 1
ATOM 2498 C C . VAL A 1 355 ? 11.027 -19.050 -16.246 1.00 30.62 355 VAL A C 1
ATOM 2500 O O . VAL A 1 355 ? 12.023 -19.434 -15.634 1.00 30.62 355 VAL A O 1
ATOM 2503 N N . GLY A 1 356 ? 10.541 -17.813 -16.021 1.00 26.66 356 GLY A N 1
ATOM 2504 C CA . GLY A 1 356 ? 11.015 -17.011 -14.861 1.00 26.66 356 GLY A CA 1
ATOM 2505 C C . GLY A 1 356 ? 10.303 -15.675 -14.560 1.00 26.66 356 GLY A C 1
ATOM 2506 O O . GLY A 1 356 ? 10.321 -14.798 -15.406 1.00 26.66 356 GLY A O 1
ATOM 2507 N N . PHE A 1 357 ? 9.694 -15.520 -13.363 1.00 27.30 357 PHE A N 1
ATOM 2508 C CA . PHE A 1 357 ? 8.706 -14.484 -12.937 1.00 27.30 357 PHE A CA 1
ATOM 2509 C C . PHE A 1 357 ? 9.082 -13.053 -12.371 1.00 27.30 357 PHE A C 1
ATOM 2511 O O . PHE A 1 357 ? 8.323 -12.117 -12.565 1.00 27.30 357 PHE A O 1
ATOM 2518 N N . ARG A 1 358 ? 10.172 -12.870 -11.590 1.00 30.38 358 ARG A N 1
ATOM 2519 C CA . ARG A 1 358 ? 10.507 -11.766 -10.608 1.00 30.38 358 ARG A CA 1
ATOM 2520 C C . ARG A 1 358 ? 9.401 -11.019 -9.832 1.00 30.38 358 ARG A C 1
ATOM 2522 O O . ARG A 1 358 ? 8.500 -10.399 -10.378 1.00 30.38 358 ARG A O 1
ATOM 2529 N N . ASN A 1 359 ? 9.679 -10.834 -8.535 1.00 30.39 359 ASN A N 1
ATOM 2530 C CA . ASN A 1 359 ? 9.230 -9.676 -7.750 1.00 30.39 359 ASN A CA 1
ATOM 2531 C C . ASN A 1 359 ? 10.384 -9.057 -6.918 1.00 30.39 359 ASN A C 1
ATOM 2533 O O . ASN A 1 359 ? 11.552 -9.426 -7.084 1.00 30.39 359 ASN A O 1
ATOM 2537 N N . LEU A 1 360 ? 10.021 -8.135 -6.016 1.00 28.16 360 LEU A N 1
ATOM 2538 C CA . LEU A 1 360 ? 10.868 -7.313 -5.133 1.00 28.16 360 LEU A CA 1
ATOM 2539 C C . LEU A 1 360 ? 11.918 -8.062 -4.279 1.00 28.16 360 LEU A C 1
ATOM 2541 O O . LEU A 1 360 ? 12.826 -7.416 -3.768 1.00 28.16 360 LEU A O 1
ATOM 2545 N N . ASN A 1 361 ? 11.853 -9.396 -4.171 1.00 34.53 361 ASN A N 1
ATOM 2546 C CA . ASN A 1 361 ? 12.838 -10.212 -3.441 1.00 34.53 361 ASN A CA 1
ATOM 2547 C C . ASN A 1 361 ? 13.905 -10.888 -4.339 1.00 34.53 361 ASN A C 1
ATOM 2549 O O . ASN A 1 361 ? 14.726 -11.652 -3.840 1.00 34.53 361 ASN A O 1
ATOM 2553 N N . GLY A 1 362 ? 13.926 -10.623 -5.655 1.00 32.31 362 GLY A N 1
ATOM 2554 C CA . GLY A 1 362 ? 15.108 -10.875 -6.503 1.00 32.31 362 GLY A CA 1
ATOM 2555 C C . GLY A 1 362 ? 15.133 -12.118 -7.416 1.00 32.31 362 GLY A C 1
ATOM 2556 O O . GLY A 1 362 ? 16.104 -12.277 -8.155 1.00 32.31 362 GLY A O 1
ATOM 2557 N N . ASN A 1 363 ? 14.092 -12.957 -7.490 1.00 33.28 363 ASN A N 1
ATOM 2558 C CA . ASN A 1 363 ? 14.154 -14.267 -8.188 1.00 33.28 363 ASN A CA 1
ATOM 2559 C C . ASN A 1 363 ? 13.616 -14.272 -9.649 1.00 33.28 363 ASN A C 1
ATOM 2561 O O . ASN A 1 363 ? 12.424 -14.095 -9.852 1.00 33.28 363 ASN A O 1
ATOM 2565 N N . THR A 1 364 ? 14.518 -14.471 -10.631 1.00 30.11 364 THR A N 1
ATOM 2566 C CA . THR A 1 364 ? 14.522 -14.292 -12.126 1.00 30.11 364 THR A CA 1
ATOM 2567 C C . THR A 1 364 ? 13.285 -13.968 -12.975 1.00 30.11 364 THR A C 1
ATOM 2569 O O . THR A 1 364 ? 12.187 -14.415 -12.695 1.00 30.11 364 THR A O 1
ATOM 2572 N N . TYR A 1 365 ? 13.555 -13.258 -14.090 1.00 33.56 365 TYR A N 1
ATOM 2573 C CA . TYR A 1 365 ? 12.615 -12.668 -15.066 1.00 33.56 365 TYR A CA 1
ATOM 2574 C C . TYR A 1 365 ? 12.627 -13.389 -16.449 1.00 33.56 365 TYR A C 1
ATOM 2576 O O . TYR A 1 365 ? 13.366 -14.366 -16.583 1.00 33.56 365 TYR A O 1
ATOM 2584 N N . PRO A 1 366 ? 11.813 -12.990 -17.459 1.00 37.84 366 PRO A N 1
ATOM 2585 C CA . PRO A 1 366 ? 11.089 -13.956 -18.293 1.00 37.84 366 PRO A CA 1
ATOM 2586 C C . PRO A 1 366 ? 11.874 -14.695 -19.370 1.00 37.84 366 PRO A C 1
ATOM 2588 O O . PRO A 1 366 ? 12.600 -14.100 -20.168 1.00 37.84 366 PRO A O 1
ATOM 2591 N N . THR A 1 367 ? 11.540 -15.982 -19.478 1.00 35.09 367 THR A N 1
ATOM 2592 C CA . THR A 1 367 ? 11.704 -16.808 -20.676 1.00 35.09 367 THR A CA 1
ATOM 2593 C C . THR A 1 367 ? 10.343 -17.265 -21.202 1.00 35.09 367 THR A C 1
ATOM 2595 O O . THR A 1 367 ? 9.380 -17.459 -20.457 1.00 35.09 367 THR A O 1
ATOM 2598 N N . ILE A 1 368 ? 10.268 -17.425 -22.521 1.00 37.97 368 ILE A N 1
ATOM 2599 C CA . ILE A 1 368 ? 9.049 -17.757 -23.262 1.00 37.97 368 ILE A CA 1
ATOM 2600 C C . ILE A 1 368 ? 8.806 -19.264 -23.152 1.00 37.97 368 ILE A C 1
ATOM 2602 O O . ILE A 1 368 ? 9.391 -20.048 -23.893 1.00 37.97 368 ILE A O 1
ATOM 2606 N N . ALA A 1 369 ? 7.965 -19.665 -22.199 1.00 35.31 369 ALA A N 1
ATOM 2607 C CA . ALA A 1 369 ? 7.782 -21.075 -21.846 1.00 35.31 369 ALA A CA 1
ATOM 2608 C C . ALA A 1 369 ? 6.650 -21.798 -22.601 1.00 35.31 369 ALA A C 1
ATOM 2610 O O . ALA A 1 369 ? 6.686 -23.017 -22.724 1.00 35.31 369 ALA A O 1
ATOM 2611 N N . ASN A 1 370 ? 5.665 -21.066 -23.136 1.00 32.75 370 ASN A N 1
ATOM 2612 C CA . ASN A 1 370 ? 4.438 -21.650 -23.704 1.00 32.75 370 ASN A CA 1
ATOM 2613 C C . ASN A 1 370 ? 4.374 -21.605 -25.243 1.00 32.75 370 ASN A C 1
ATOM 2615 O O . ASN A 1 370 ? 3.286 -21.593 -25.815 1.00 32.75 370 ASN A O 1
ATOM 2619 N N . TYR A 1 371 ? 5.523 -21.593 -25.931 1.00 35.75 371 TYR A N 1
ATOM 2620 C CA . TYR A 1 371 ? 5.565 -21.770 -27.387 1.00 35.75 371 TYR A CA 1
ATOM 2621 C C . TYR A 1 371 ? 6.493 -22.919 -27.791 1.00 35.75 371 TYR A C 1
ATOM 2623 O O . TYR A 1 371 ? 7.641 -22.994 -27.354 1.00 35.75 371 TYR A O 1
ATOM 2631 N N . ASN A 1 372 ? 5.949 -23.809 -28.629 1.00 36.69 372 ASN A N 1
ATOM 2632 C CA . ASN A 1 372 ? 6.470 -25.119 -29.030 1.00 36.69 372 ASN A CA 1
ATOM 2633 C C . ASN A 1 372 ? 8.021 -25.221 -29.040 1.00 36.69 372 ASN A C 1
ATOM 2635 O O . ASN A 1 372 ? 8.660 -24.493 -29.813 1.00 36.69 372 ASN A O 1
ATOM 2639 N N . PRO A 1 373 ? 8.636 -26.152 -28.273 1.00 37.25 373 PRO A N 1
ATOM 2640 C CA . PRO A 1 373 ? 10.095 -26.298 -28.180 1.00 37.25 373 PRO A CA 1
ATOM 2641 C C . PRO A 1 373 ? 10.787 -26.694 -29.499 1.00 37.25 373 PRO A C 1
ATOM 2643 O O . PRO A 1 373 ? 12.008 -26.607 -29.597 1.00 37.25 373 PRO A O 1
ATOM 2646 N N . ALA A 1 374 ? 10.041 -27.071 -30.545 1.00 38.59 374 ALA A N 1
ATOM 2647 C CA . ALA A 1 374 ? 10.581 -27.273 -31.893 1.00 38.59 374 ALA A CA 1
ATOM 2648 C C . ALA A 1 374 ? 10.871 -25.960 -32.663 1.00 38.59 374 ALA A C 1
ATOM 2650 O O . ALA A 1 374 ? 11.482 -25.991 -33.735 1.00 38.59 374 ALA A O 1
ATOM 2651 N N . SER A 1 375 ? 10.432 -24.798 -32.162 1.00 45.59 375 SER A N 1
ATOM 2652 C CA . SER A 1 375 ? 10.552 -23.516 -32.868 1.00 45.59 375 SER A CA 1
ATOM 2653 C C . SER A 1 375 ? 11.867 -22.782 -32.553 1.00 45.59 375 SER A C 1
ATOM 2655 O O . SER A 1 375 ? 12.064 -22.235 -31.473 1.00 45.59 375 SER A O 1
ATOM 2657 N N . LYS A 1 376 ? 12.774 -22.689 -33.537 1.00 50.72 376 LYS A N 1
ATOM 2658 C CA . LYS A 1 376 ? 14.099 -22.024 -33.422 1.00 50.72 376 LYS A CA 1
ATOM 2659 C C . LYS A 1 376 ? 14.050 -20.486 -33.256 1.00 50.72 376 LYS A C 1
ATOM 2661 O O . LYS A 1 376 ? 15.049 -19.817 -33.508 1.00 50.72 376 LYS A O 1
ATOM 2666 N N . TYR A 1 377 ? 12.890 -19.920 -32.914 1.00 60.50 377 TYR A N 1
ATOM 2667 C CA . TYR A 1 377 ? 12.572 -18.491 -33.034 1.00 60.50 377 TYR A CA 1
ATOM 2668 C C . TYR A 1 377 ? 11.623 -17.986 -31.929 1.00 60.50 377 TYR A C 1
ATOM 2670 O O . TYR A 1 377 ? 10.839 -17.069 -32.168 1.00 60.50 377 TYR A O 1
ATOM 2678 N N . GLN A 1 378 ? 11.672 -18.574 -30.726 1.00 66.75 378 GLN A N 1
ATOM 2679 C CA . GLN A 1 378 ? 10.718 -18.302 -29.634 1.00 66.75 378 GLN A CA 1
ATOM 2680 C C . GLN A 1 378 ? 10.523 -16.804 -29.334 1.00 66.75 378 GLN A C 1
ATOM 2682 O O . GLN A 1 378 ? 9.385 -16.359 -29.231 1.00 66.75 378 GLN A O 1
ATOM 2687 N N . ALA A 1 379 ? 11.601 -16.011 -29.276 1.00 69.31 379 ALA A N 1
ATOM 2688 C CA . ALA A 1 379 ? 11.536 -14.561 -29.044 1.00 69.31 379 ALA A CA 1
ATOM 2689 C C . ALA A 1 379 ? 10.732 -13.799 -30.116 1.00 69.31 379 ALA A C 1
ATOM 2691 O O . ALA A 1 379 ? 9.963 -12.895 -29.793 1.00 69.31 379 ALA A O 1
ATOM 2692 N N . ALA A 1 380 ? 10.869 -14.190 -31.387 1.00 71.44 380 ALA A N 1
ATOM 2693 C CA . ALA A 1 380 ? 10.132 -13.582 -32.493 1.00 71.44 380 ALA A CA 1
ATOM 2694 C C . ALA A 1 380 ? 8.668 -14.037 -32.514 1.00 71.44 380 ALA A C 1
ATOM 2696 O O . ALA A 1 380 ? 7.776 -13.208 -32.681 1.00 71.44 380 ALA A O 1
ATOM 2697 N N . ALA A 1 381 ? 8.424 -15.332 -32.282 1.00 66.31 381 ALA A N 1
ATOM 2698 C CA . ALA A 1 381 ? 7.079 -15.894 -32.194 1.00 66.31 381 ALA A CA 1
ATOM 2699 C C . ALA A 1 381 ? 6.272 -15.277 -31.040 1.00 66.31 381 ALA A C 1
ATOM 2701 O O . ALA A 1 381 ? 5.114 -14.926 -31.236 1.00 66.31 381 ALA A O 1
ATOM 2702 N N . PHE A 1 382 ? 6.896 -15.076 -29.873 1.00 70.38 382 PHE A N 1
ATOM 2703 C CA . PHE A 1 382 ? 6.270 -14.410 -28.730 1.00 70.38 382 PHE A CA 1
ATOM 2704 C C . PHE A 1 382 ? 5.786 -13.006 -29.088 1.00 70.38 382 PHE A C 1
ATOM 2706 O O . PHE A 1 382 ? 4.599 -12.731 -28.933 1.00 70.38 382 PHE A O 1
ATOM 2713 N N . CYS A 1 383 ? 6.663 -12.148 -29.620 1.00 74.12 383 CYS A N 1
ATOM 2714 C CA . CYS A 1 383 ? 6.263 -10.789 -29.973 1.00 74.12 383 CYS A CA 1
ATOM 2715 C C . CYS A 1 383 ? 5.197 -10.759 -31.072 1.00 74.12 383 CYS A C 1
ATOM 2717 O O . CYS A 1 383 ? 4.220 -10.045 -30.910 1.00 74.12 383 CYS A O 1
ATOM 2719 N N . ALA A 1 384 ? 5.310 -11.596 -32.108 1.00 72.94 384 ALA A N 1
ATOM 2720 C CA . ALA A 1 384 ? 4.286 -11.703 -33.154 1.00 72.94 384 ALA A CA 1
ATOM 2721 C C . ALA A 1 384 ? 2.929 -12.246 -32.651 1.00 72.94 384 ALA A C 1
ATOM 2723 O O . ALA A 1 384 ? 1.914 -12.080 -33.320 1.00 72.94 384 ALA A O 1
ATOM 2724 N N . SER A 1 385 ? 2.904 -12.914 -31.492 1.00 64.75 385 SER A N 1
ATOM 2725 C CA . SER A 1 385 ? 1.681 -13.391 -30.827 1.00 64.75 385 SER A CA 1
ATOM 2726 C C . SER A 1 385 ? 1.151 -12.447 -29.740 1.00 64.75 385 SER A C 1
ATOM 2728 O O . SER A 1 385 ? 0.104 -12.721 -29.152 1.00 64.75 385 SER A O 1
ATOM 2730 N N . LEU A 1 386 ? 1.873 -11.365 -29.431 1.00 66.44 386 LEU A N 1
ATOM 2731 C CA . LEU A 1 386 ? 1.507 -10.444 -28.364 1.00 66.44 386 LEU A CA 1
ATOM 2732 C C . LEU A 1 386 ? 0.286 -9.620 -28.790 1.00 66.44 386 LEU A C 1
ATOM 2734 O O . LEU A 1 386 ? 0.300 -8.956 -29.822 1.00 66.44 386 LEU A O 1
ATOM 2738 N N . SER A 1 387 ? -0.756 -9.642 -27.961 1.00 72.25 387 SER A N 1
ATOM 2739 C CA . SER A 1 387 ? -1.908 -8.746 -28.061 1.00 72.25 387 SER A CA 1
ATOM 2740 C C . SER A 1 387 ? -1.927 -7.858 -26.826 1.00 72.25 387 SER A C 1
ATOM 2742 O O . SER A 1 387 ? -2.022 -8.361 -25.704 1.00 72.25 387 SER A O 1
ATOM 2744 N N . LEU A 1 388 ? -1.773 -6.548 -27.017 1.00 69.31 388 LEU A N 1
ATOM 2745 C CA . LEU A 1 388 ? -1.611 -5.601 -25.919 1.00 69.31 388 LEU A CA 1
ATOM 2746 C C . LEU A 1 388 ? -2.276 -4.265 -26.234 1.00 69.31 388 LEU A C 1
ATOM 2748 O O . LEU A 1 388 ? -2.006 -3.681 -27.274 1.00 69.31 388 LEU A O 1
ATOM 2752 N N . GLY A 1 389 ? -3.162 -3.786 -25.356 1.00 69.50 389 GLY A N 1
ATOM 2753 C CA . GLY A 1 389 ? -3.951 -2.569 -25.606 1.00 69.50 389 GLY A CA 1
ATOM 2754 C C . GLY A 1 389 ? -4.938 -2.688 -26.779 1.00 69.50 389 GLY A C 1
ATOM 2755 O O . GLY A 1 389 ? -5.464 -1.680 -27.229 1.00 69.50 389 GLY A O 1
ATOM 2756 N N . GLY A 1 390 ? -5.188 -3.901 -27.287 1.00 72.25 390 GLY A N 1
ATOM 2757 C CA . GLY A 1 390 ? -5.921 -4.135 -28.539 1.00 72.25 390 GLY A CA 1
ATOM 2758 C C . GLY A 1 390 ? -5.033 -4.188 -29.792 1.00 72.25 390 GLY A C 1
ATOM 2759 O O . GLY A 1 390 ? -5.538 -4.474 -30.873 1.00 72.25 390 GLY A O 1
ATOM 2760 N N . PHE A 1 391 ? -3.723 -3.967 -29.652 1.00 77.94 391 PHE A N 1
ATOM 2761 C CA . PHE A 1 391 ? -2.746 -3.972 -30.744 1.00 77.94 391 PHE A CA 1
ATOM 2762 C C . PHE A 1 391 ? -2.061 -5.337 -30.866 1.00 77.94 391 PHE A C 1
ATOM 2764 O O . PHE A 1 391 ? -1.648 -5.908 -29.855 1.00 77.94 391 PHE A O 1
ATOM 2771 N N . THR A 1 392 ? -1.941 -5.853 -32.093 1.00 80.38 392 THR A N 1
ATOM 2772 C CA . THR A 1 392 ? -1.428 -7.206 -32.414 1.00 80.38 392 THR A CA 1
ATOM 2773 C C . THR A 1 392 ? -0.271 -7.197 -33.423 1.00 80.38 392 THR A C 1
ATOM 2775 O O . THR A 1 392 ? 0.159 -8.238 -33.904 1.00 80.38 392 THR A O 1
ATOM 2778 N N . ASP A 1 393 ? 0.211 -6.013 -33.781 1.00 86.44 393 ASP A N 1
ATOM 2779 C CA . ASP A 1 393 ? 1.289 -5.697 -34.726 1.00 86.44 393 ASP A CA 1
ATOM 2780 C C . ASP A 1 393 ? 2.666 -5.596 -34.035 1.00 86.44 393 ASP A C 1
ATOM 2782 O O . ASP A 1 393 ? 3.595 -4.947 -34.517 1.00 86.44 393 ASP A O 1
ATOM 2786 N N . TRP A 1 394 ? 2.801 -6.254 -32.883 1.00 82.69 394 TRP A N 1
ATOM 2787 C CA . TRP A 1 394 ? 4.037 -6.327 -32.116 1.00 82.69 394 TRP A CA 1
ATOM 2788 C C . TRP A 1 394 ? 5.070 -7.226 -32.801 1.00 82.69 394 TRP A C 1
ATOM 2790 O O . TRP A 1 394 ? 4.765 -8.291 -33.335 1.00 82.69 394 TRP A O 1
ATOM 2800 N N . TYR A 1 395 ? 6.336 -6.823 -32.743 1.00 84.94 395 TYR A N 1
ATOM 2801 C CA . TYR A 1 395 ? 7.445 -7.570 -33.323 1.00 84.94 395 TYR A CA 1
ATOM 2802 C C . TYR A 1 395 ? 8.684 -7.554 -32.422 1.00 84.94 395 TYR A C 1
ATOM 2804 O O . TYR A 1 395 ? 8.802 -6.776 -31.470 1.00 84.94 395 TYR A O 1
ATOM 2812 N N . LEU A 1 396 ? 9.604 -8.487 -32.689 1.00 84.94 396 LEU A N 1
ATOM 2813 C CA . LEU A 1 396 ? 10.885 -8.551 -31.994 1.00 84.94 396 LEU A CA 1
ATOM 2814 C C . LEU A 1 396 ? 11.812 -7.469 -32.579 1.00 84.94 396 LEU A C 1
ATOM 2816 O O . LEU A 1 396 ? 12.149 -7.566 -33.765 1.00 84.94 396 LEU A O 1
ATOM 2820 N N . PRO A 1 397 ? 12.242 -6.471 -31.786 1.00 89.19 397 PRO A N 1
ATOM 2821 C CA . PRO A 1 397 ? 13.071 -5.369 -32.257 1.00 89.19 397 PRO A CA 1
ATOM 2822 C C . PRO A 1 397 ? 14.334 -5.845 -32.977 1.00 89.19 397 PRO A C 1
ATOM 2824 O O . PRO A 1 397 ? 15.015 -6.777 -32.543 1.00 89.19 397 PRO A O 1
ATOM 2827 N N . ALA A 1 398 ? 14.684 -5.176 -34.069 1.00 89.75 398 ALA A N 1
ATOM 2828 C CA . ALA A 1 398 ? 15.988 -5.294 -34.699 1.00 89.75 398 ALA A CA 1
ATOM 2829 C C . ALA A 1 398 ? 17.087 -4.793 -33.747 1.00 89.75 398 ALA A C 1
ATOM 2831 O O . ALA A 1 398 ? 16.839 -4.022 -32.822 1.00 89.75 398 ALA A O 1
ATOM 2832 N N . ASN A 1 399 ? 18.335 -5.194 -33.985 1.00 84.50 399 ASN A N 1
ATOM 2833 C CA . ASN A 1 399 ? 19.463 -4.906 -33.092 1.00 84.50 399 ASN A CA 1
ATOM 2834 C C . ASN A 1 399 ? 19.635 -3.394 -32.802 1.00 84.50 399 ASN A C 1
ATOM 2836 O O . ASN A 1 399 ? 19.892 -2.989 -31.670 1.00 84.50 399 ASN A O 1
ATOM 2840 N N . TYR A 1 400 ? 19.366 -2.538 -33.797 1.00 81.44 400 TYR A N 1
ATOM 2841 C CA . TYR A 1 400 ? 19.380 -1.079 -33.633 1.00 81.44 400 TYR A CA 1
ATOM 2842 C C . TYR A 1 400 ? 18.207 -0.537 -32.774 1.00 81.44 400 TYR A C 1
ATOM 2844 O O . TYR A 1 400 ? 18.328 0.516 -32.147 1.00 81.44 400 TYR A O 1
ATOM 2852 N N . GLU A 1 401 ? 17.069 -1.233 -32.716 1.00 87.12 401 GLU A N 1
ATOM 2853 C CA . GLU A 1 401 ? 15.907 -0.861 -31.891 1.00 87.12 401 GLU A CA 1
ATOM 2854 C C . GLU A 1 401 ? 16.141 -1.262 -30.438 1.00 87.12 401 GLU A C 1
ATOM 2856 O O . GLU A 1 401 ? 15.867 -0.467 -29.546 1.00 87.12 401 GLU A O 1
ATOM 2861 N N . VAL A 1 402 ? 16.753 -2.427 -30.183 1.00 84.31 402 VAL A N 1
ATOM 2862 C CA . VAL A 1 402 ? 17.169 -2.808 -28.819 1.00 84.31 402 VAL A CA 1
ATOM 2863 C C . VAL A 1 402 ? 18.228 -1.840 -28.276 1.00 84.31 402 VAL A C 1
ATOM 2865 O O . VAL A 1 402 ? 18.157 -1.427 -27.119 1.00 84.31 402 VAL A O 1
ATOM 2868 N N . CYS A 1 403 ? 19.151 -1.388 -29.131 1.00 81.94 403 CYS A N 1
ATOM 2869 C CA . CYS A 1 403 ? 20.041 -0.261 -28.840 1.00 81.94 403 CYS A CA 1
ATOM 2870 C C . CYS A 1 403 ? 19.259 1.022 -28.483 1.00 81.94 403 CYS A C 1
ATOM 2872 O O . CYS A 1 403 ? 19.579 1.676 -27.490 1.00 81.94 403 CYS A O 1
ATOM 2874 N N . THR A 1 404 ? 18.209 1.364 -29.237 1.00 81.94 404 THR A N 1
ATOM 2875 C CA . THR A 1 404 ? 17.363 2.541 -28.954 1.00 81.94 404 THR A CA 1
ATOM 2876 C C . THR A 1 404 ? 16.647 2.403 -27.600 1.00 81.94 404 THR A C 1
ATOM 2878 O O . THR A 1 404 ? 16.619 3.356 -26.822 1.00 81.94 404 THR A O 1
ATOM 2881 N N . ILE A 1 405 ? 16.151 1.206 -27.257 1.00 84.06 405 ILE A N 1
ATOM 2882 C CA . ILE A 1 405 ? 15.577 0.899 -25.934 1.00 84.06 405 ILE A CA 1
ATOM 2883 C C . ILE A 1 405 ? 16.622 1.110 -24.828 1.00 84.06 405 ILE A C 1
ATOM 2885 O O . ILE A 1 405 ? 16.314 1.768 -23.836 1.00 84.06 405 ILE A O 1
ATOM 2889 N N . ARG A 1 406 ? 17.868 0.636 -25.004 1.00 82.69 406 ARG A N 1
ATOM 2890 C CA . ARG A 1 406 ? 18.956 0.860 -24.030 1.00 82.69 406 ARG A CA 1
ATOM 2891 C C . ARG A 1 406 ? 19.184 2.351 -23.775 1.00 82.69 406 ARG A C 1
ATOM 2893 O O . ARG A 1 406 ? 19.197 2.765 -22.617 1.00 82.69 406 ARG A O 1
ATOM 2900 N N . LEU A 1 407 ? 19.288 3.153 -24.838 1.00 79.06 407 LEU A N 1
ATOM 2901 C CA . LEU A 1 407 ? 19.471 4.613 -24.771 1.00 79.06 407 LEU A CA 1
ATOM 2902 C C . LEU A 1 407 ? 18.260 5.367 -24.184 1.00 79.06 407 LEU A C 1
ATOM 2904 O O . LEU A 1 407 ? 18.364 6.543 -23.837 1.00 79.06 407 LEU A O 1
ATOM 2908 N N . SER A 1 408 ? 17.120 4.688 -24.057 1.00 79.06 408 SER A N 1
ATOM 2909 C CA . SER A 1 408 ? 15.905 5.192 -23.409 1.00 79.06 408 SER A CA 1
ATOM 2910 C C . SER A 1 408 ? 15.788 4.769 -21.940 1.00 79.06 408 SER A C 1
ATOM 2912 O O . SER A 1 408 ? 14.827 5.153 -21.281 1.00 79.06 408 SER A O 1
ATOM 2914 N N . SER A 1 409 ? 16.712 3.948 -21.437 1.00 79.25 409 SER A N 1
ATOM 2915 C CA . SER A 1 409 ? 16.615 3.267 -20.140 1.00 79.25 409 SER A CA 1
ATOM 2916 C C . SER A 1 409 ? 17.621 3.786 -19.110 1.00 79.25 409 SER A C 1
ATOM 2918 O O . SER A 1 409 ? 18.505 4.580 -19.426 1.00 79.25 409 SER A O 1
ATOM 2920 N N . ALA A 1 410 ? 17.529 3.277 -17.877 1.00 77.56 410 ALA A N 1
ATOM 2921 C CA . ALA A 1 410 ? 18.478 3.575 -16.800 1.00 77.56 410 ALA A CA 1
ATOM 2922 C C . ALA A 1 410 ? 19.923 3.105 -17.085 1.00 77.56 410 ALA A C 1
ATOM 2924 O O . ALA A 1 410 ? 20.835 3.482 -16.359 1.00 77.56 410 ALA A O 1
ATOM 2925 N N . TYR A 1 411 ? 20.140 2.311 -18.140 1.00 78.88 411 TYR A N 1
ATOM 2926 C CA . TYR A 1 411 ? 21.461 1.875 -18.607 1.00 78.88 411 TYR A CA 1
ATOM 2927 C C . TYR A 1 411 ? 22.010 2.743 -19.755 1.00 78.88 411 TYR A C 1
ATOM 2929 O O . TYR A 1 411 ? 22.741 2.249 -20.614 1.00 78.88 411 TYR A O 1
ATOM 2937 N N . CYS A 1 412 ? 21.623 4.019 -19.846 1.00 76.50 412 CYS A N 1
ATOM 2938 C CA . CYS A 1 412 ? 22.193 4.917 -20.848 1.00 76.50 412 CYS A CA 1
ATOM 2939 C C . CYS A 1 412 ? 23.528 5.515 -20.375 1.00 76.50 412 CYS A C 1
ATOM 2941 O O . CYS A 1 412 ? 23.551 6.481 -19.615 1.00 76.50 412 CYS A O 1
ATOM 2943 N N . ASP A 1 413 ? 24.638 4.960 -20.872 1.00 69.56 413 ASP A N 1
ATOM 2944 C CA . ASP A 1 413 ? 25.995 5.378 -20.496 1.00 69.56 413 ASP A CA 1
ATOM 2945 C C . ASP A 1 413 ? 26.712 6.194 -21.573 1.00 69.56 413 ASP A C 1
ATOM 2947 O O . ASP A 1 413 ? 26.672 5.901 -22.775 1.00 69.56 413 ASP A O 1
ATOM 2951 N N . SER A 1 414 ? 27.472 7.192 -21.126 1.00 52.44 414 SER A N 1
ATOM 2952 C CA . SER A 1 414 ? 28.199 8.107 -21.994 1.00 52.44 414 SER A CA 1
ATOM 2953 C C . SER A 1 414 ? 29.504 7.512 -22.547 1.00 52.44 414 SER A C 1
ATOM 2955 O O . SER A 1 414 ? 30.582 7.798 -22.031 1.00 52.44 414 SER A O 1
ATOM 2957 N N . GLY A 1 415 ? 29.426 6.749 -23.642 1.00 53.09 415 GLY A N 1
ATOM 2958 C CA . GLY A 1 415 ? 30.614 6.368 -24.426 1.00 53.09 415 GLY A CA 1
ATOM 2959 C C . GLY A 1 415 ? 30.556 5.027 -25.157 1.00 53.09 415 GLY A C 1
ATOM 2960 O O . GLY A 1 415 ? 31.411 4.780 -26.005 1.00 53.09 415 GLY A O 1
ATOM 2961 N N . VAL A 1 416 ? 29.561 4.178 -24.882 1.00 54.91 416 VAL A N 1
ATOM 2962 C CA . VAL A 1 416 ? 29.447 2.868 -25.541 1.00 54.91 416 VAL A CA 1
ATOM 2963 C C . VAL A 1 416 ? 28.618 2.967 -26.820 1.00 54.91 416 VAL A C 1
ATOM 2965 O O . VAL A 1 416 ? 27.400 3.148 -26.781 1.00 54.91 416 VAL A O 1
ATOM 2968 N N . ALA A 1 417 ? 29.278 2.804 -27.967 1.00 55.12 417 ALA A N 1
ATOM 2969 C CA . ALA A 1 417 ? 28.608 2.707 -29.257 1.00 55.12 417 ALA A CA 1
ATOM 2970 C C . ALA A 1 417 ? 27.834 1.382 -29.355 1.00 55.12 417 ALA A C 1
ATOM 2972 O O . ALA A 1 417 ? 28.416 0.319 -29.551 1.00 55.12 417 ALA A O 1
ATOM 2973 N N . CYS A 1 418 ? 26.509 1.461 -29.269 1.00 63.28 418 CYS A N 1
ATOM 2974 C CA . CYS A 1 418 ? 25.609 0.308 -29.349 1.00 63.28 418 CYS A CA 1
ATOM 2975 C C . CYS A 1 418 ? 25.309 -0.120 -30.810 1.00 63.28 418 CYS A C 1
ATOM 2977 O O . CYS A 1 418 ? 24.245 -0.664 -31.089 1.00 63.28 418 CYS A O 1
ATOM 2979 N N . TYR A 1 419 ? 26.202 0.170 -31.766 1.00 61.38 419 TYR A N 1
ATOM 2980 C CA . TYR A 1 419 ? 26.166 -0.356 -33.138 1.00 61.38 419 TYR A CA 1
ATOM 2981 C C . TYR A 1 419 ? 27.512 -0.148 -33.859 1.00 61.38 419 TYR A C 1
ATOM 2983 O O . TYR A 1 419 ? 28.214 0.839 -33.624 1.00 61.38 419 TYR A O 1
ATOM 2991 N N . TYR A 1 420 ? 27.856 -1.044 -34.789 1.00 49.88 420 TYR A N 1
ATOM 2992 C CA . TYR A 1 420 ? 29.037 -0.908 -35.649 1.00 49.88 420 TYR A CA 1
ATOM 2993 C C . TYR A 1 420 ? 28.875 0.251 -36.656 1.00 49.88 420 TYR A C 1
ATOM 2995 O O . TYR A 1 420 ? 28.178 0.138 -37.661 1.00 49.88 420 TYR A O 1
ATOM 3003 N N . GLY A 1 421 ? 29.589 1.357 -36.427 1.00 50.94 421 GLY A N 1
ATOM 3004 C CA . GLY A 1 421 ? 29.892 2.369 -37.451 1.00 50.94 421 GLY A CA 1
ATOM 3005 C C . GLY A 1 421 ? 29.042 3.645 -37.447 1.00 50.94 421 GLY A C 1
ATOM 3006 O O . GLY A 1 421 ? 29.559 4.693 -37.833 1.00 50.94 421 GLY A O 1
ATOM 3007 N N . SER A 1 422 ? 27.800 3.626 -36.955 1.00 49.78 422 SER A N 1
ATOM 3008 C CA . SER A 1 422 ? 27.008 4.850 -36.747 1.00 49.78 422 SER A CA 1
ATOM 3009 C C . SER A 1 422 ? 27.116 5.320 -35.295 1.00 49.78 422 SER A C 1
ATOM 3011 O O . SER A 1 422 ? 26.627 4.686 -34.363 1.00 49.78 422 SER A O 1
ATOM 3013 N N . ARG A 1 423 ? 27.786 6.461 -35.093 1.00 47.56 423 ARG A N 1
ATOM 3014 C CA . ARG A 1 423 ? 28.014 7.055 -33.769 1.00 47.56 423 ARG A CA 1
ATOM 3015 C C . ARG A 1 423 ? 26.729 7.670 -33.193 1.00 47.56 423 ARG A C 1
ATOM 3017 O O . ARG A 1 423 ? 26.589 8.890 -33.191 1.00 47.56 423 ARG A O 1
ATOM 3024 N N . LEU A 1 424 ? 25.836 6.843 -32.650 1.00 50.34 424 LEU A N 1
ATOM 3025 C CA . LEU A 1 424 ? 24.994 7.277 -31.531 1.00 50.34 424 LEU A CA 1
ATOM 3026 C C . LEU A 1 424 ? 25.946 7.499 -30.355 1.00 50.34 424 LEU A C 1
ATOM 3028 O O . LEU A 1 424 ? 26.571 6.557 -29.864 1.00 50.34 424 LEU A O 1
ATOM 3032 N N . THR A 1 425 ? 26.171 8.762 -30.008 1.00 48.34 425 THR A N 1
ATOM 3033 C CA . THR A 1 425 ? 27.155 9.124 -28.977 1.00 48.34 425 THR A CA 1
ATOM 3034 C C . THR A 1 425 ? 26.469 9.290 -27.630 1.00 48.34 425 THR A C 1
ATOM 3036 O O . THR A 1 425 ? 25.248 9.340 -27.531 1.00 48.34 425 THR A O 1
ATOM 3039 N N . SER A 1 426 ? 27.270 9.468 -26.583 1.00 45.22 426 SER A N 1
ATOM 3040 C CA . SER A 1 426 ? 26.857 9.866 -25.231 1.00 45.22 426 SER A CA 1
ATOM 3041 C C . SER A 1 426 ? 25.830 11.008 -25.132 1.00 45.22 426 SER A C 1
ATOM 3043 O O . SER A 1 426 ? 25.224 11.191 -24.081 1.00 45.22 426 SER A O 1
ATOM 3045 N N . LYS A 1 427 ? 25.638 11.788 -26.201 1.00 47.06 427 LYS A N 1
ATOM 3046 C CA . LYS A 1 427 ? 24.675 12.892 -26.312 1.00 47.06 427 LYS A CA 1
ATOM 3047 C C . LYS A 1 427 ? 23.242 12.441 -26.674 1.00 47.06 427 LYS A C 1
ATOM 3049 O O . LYS A 1 427 ? 22.350 13.285 -26.761 1.00 47.06 427 LYS A O 1
ATOM 3054 N N . ASP A 1 428 ? 23.025 11.142 -26.901 1.00 53.44 428 ASP A N 1
ATOM 3055 C CA . ASP A 1 428 ? 21.764 10.568 -27.396 1.00 53.44 428 ASP A CA 1
ATOM 3056 C C . ASP A 1 428 ? 20.919 9.814 -26.351 1.00 53.44 428 ASP A C 1
ATOM 3058 O O . ASP A 1 428 ? 19.874 9.274 -26.715 1.00 53.44 428 ASP A O 1
ATOM 3062 N N . CYS A 1 429 ? 21.283 9.837 -25.060 1.00 63.56 429 CYS A N 1
ATOM 3063 C CA . CYS A 1 429 ? 20.311 9.527 -24.001 1.00 63.56 429 CYS A CA 1
ATOM 3064 C C . CYS A 1 429 ? 19.108 10.465 -24.163 1.00 63.56 429 CYS A C 1
ATOM 3066 O O . CYS A 1 429 ? 19.288 11.686 -24.261 1.00 63.56 429 CYS A O 1
ATOM 3068 N N . MET A 1 430 ? 17.896 9.916 -24.284 1.00 58.88 430 MET A N 1
ATOM 3069 C CA . MET A 1 430 ? 16.768 10.734 -24.734 1.00 58.88 430 MET A CA 1
ATOM 3070 C C . MET A 1 430 ? 16.394 11.824 -23.720 1.00 58.88 430 MET A C 1
ATOM 3072 O O . MET A 1 430 ? 16.221 11.562 -22.538 1.00 58.88 430 MET A O 1
ATOM 3076 N N . ASN A 1 431 ? 16.276 13.051 -24.242 1.00 51.03 431 ASN A N 1
ATOM 3077 C CA . ASN A 1 431 ? 16.272 14.335 -23.531 1.00 51.03 431 ASN A CA 1
ATOM 3078 C C . ASN A 1 431 ? 17.536 14.621 -22.697 1.00 51.03 431 ASN A C 1
ATOM 3080 O O . ASN A 1 431 ? 17.690 14.203 -21.555 1.00 51.03 431 ASN A O 1
ATOM 3084 N N . GLY A 1 432 ? 18.424 15.437 -23.277 1.00 46.69 432 GLY A N 1
ATOM 3085 C CA . GLY A 1 432 ? 19.710 15.841 -22.705 1.00 46.69 432 GLY A CA 1
ATOM 3086 C C . GLY A 1 432 ? 19.617 16.808 -21.519 1.00 46.69 432 GLY A C 1
ATOM 3087 O O . GLY A 1 432 ? 20.072 17.945 -21.614 1.00 46.69 432 GLY A O 1
ATOM 3088 N N . SER A 1 433 ? 19.095 16.333 -20.390 1.00 42.81 433 SER A N 1
ATOM 3089 C CA . SER A 1 433 ? 19.175 16.990 -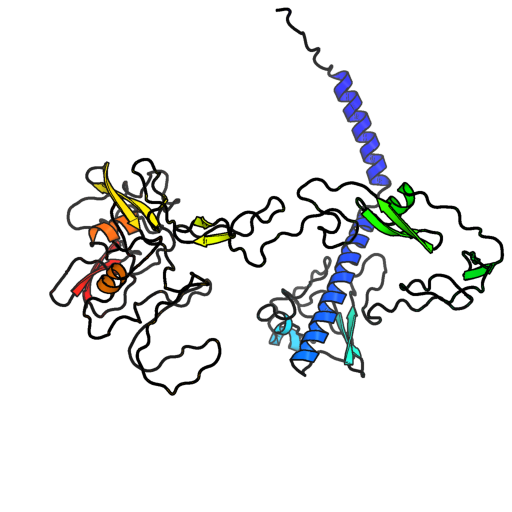19.082 1.00 42.81 433 SER A CA 1
ATOM 3090 C C . SER A 1 433 ? 19.409 15.951 -17.978 1.00 42.81 433 SER A C 1
ATOM 3092 O O . SER A 1 433 ? 18.551 15.707 -17.135 1.00 42.81 433 SER A O 1
ATOM 3094 N N . THR A 1 434 ? 20.632 15.400 -17.975 1.00 43.44 434 THR A N 1
ATOM 3095 C CA . THR A 1 434 ? 21.217 14.434 -17.012 1.00 43.44 434 THR A CA 1
ATOM 3096 C C . THR A 1 434 ? 20.716 12.976 -17.104 1.00 43.44 434 THR A C 1
ATOM 3098 O O . THR A 1 434 ? 19.565 12.748 -17.467 1.00 43.44 434 THR A O 1
ATOM 3101 N N . PRO A 1 435 ? 21.554 11.969 -16.763 1.00 47.66 435 PRO A N 1
ATOM 3102 C CA . PRO A 1 435 ? 21.219 10.535 -16.844 1.00 47.66 435 PRO A CA 1
ATOM 3103 C C . PRO A 1 435 ? 20.242 10.044 -15.750 1.00 47.66 435 PRO A C 1
ATOM 3105 O O . PRO A 1 435 ? 20.340 8.915 -15.281 1.00 47.66 435 PRO A O 1
ATOM 3108 N N . THR A 1 436 ? 19.317 10.893 -15.298 1.00 47.75 436 THR A N 1
ATOM 3109 C CA . THR A 1 436 ? 18.448 10.633 -14.134 1.00 47.75 436 THR A CA 1
ATOM 3110 C C . THR A 1 436 ? 16.983 10.359 -14.481 1.00 47.75 436 THR A C 1
ATOM 3112 O O . THR A 1 436 ? 16.226 9.992 -13.587 1.00 47.75 436 THR A O 1
ATOM 3115 N N . ASN A 1 437 ? 16.570 10.498 -15.748 1.00 57.75 437 ASN A N 1
ATOM 3116 C CA . ASN A 1 437 ? 15.167 10.345 -16.154 1.00 57.75 437 ASN A CA 1
ATOM 3117 C C . ASN A 1 437 ? 14.987 9.365 -17.338 1.00 57.75 437 ASN A C 1
ATOM 3119 O O . ASN A 1 437 ? 14.928 9.797 -18.491 1.00 57.75 437 ASN A O 1
ATOM 3123 N N . PRO A 1 438 ? 14.948 8.042 -17.085 1.00 69.06 438 PRO A N 1
ATOM 3124 C CA . PRO A 1 438 ? 14.733 7.038 -18.124 1.00 69.06 438 PRO A CA 1
ATOM 3125 C C . PRO A 1 438 ? 13.279 7.036 -18.617 1.00 69.06 438 PRO A C 1
ATOM 3127 O O . PRO A 1 438 ? 12.345 7.000 -17.821 1.00 69.06 438 PRO A O 1
ATOM 3130 N N . LEU A 1 439 ? 13.087 6.996 -19.938 1.00 76.94 439 LEU A N 1
ATOM 3131 C CA . LEU A 1 439 ? 11.760 6.879 -20.556 1.00 76.94 439 LEU A CA 1
ATOM 3132 C C . LEU A 1 439 ? 11.241 5.436 -20.527 1.00 76.94 439 LEU A C 1
ATOM 3134 O O . LEU A 1 439 ? 10.050 5.222 -20.338 1.00 76.94 439 LEU A O 1
ATOM 3138 N N . VAL A 1 440 ? 12.126 4.448 -20.713 1.00 76.31 440 VAL A N 1
ATOM 3139 C CA . VAL A 1 440 ? 11.805 3.015 -20.639 1.00 76.31 440 VAL A CA 1
ATOM 3140 C C . VAL A 1 440 ? 12.337 2.453 -19.316 1.00 76.31 440 VAL A C 1
ATOM 3142 O O . VAL A 1 440 ? 13.550 2.275 -19.163 1.00 76.31 440 VAL A O 1
ATOM 3145 N N . PRO A 1 441 ? 11.454 2.159 -18.354 1.00 66.88 441 PRO A N 1
ATOM 3146 C CA . PRO A 1 441 ? 11.809 1.617 -17.054 1.00 66.88 441 PRO A CA 1
ATOM 3147 C C . PRO A 1 441 ? 11.770 0.089 -17.076 1.00 66.88 441 PRO A C 1
ATOM 3149 O O . PRO A 1 441 ? 11.492 -0.536 -18.103 1.00 66.88 441 PRO A O 1
ATOM 3152 N N . ASP A 1 442 ? 12.081 -0.517 -15.929 1.00 67.44 442 ASP A N 1
ATOM 3153 C CA . ASP A 1 442 ? 12.002 -1.965 -15.703 1.00 67.44 442 ASP A CA 1
ATOM 3154 C C . ASP A 1 442 ? 12.783 -2.804 -16.739 1.00 67.44 442 ASP A C 1
ATOM 3156 O O . ASP A 1 442 ? 12.541 -3.998 -16.948 1.00 67.44 442 ASP A O 1
ATOM 3160 N N . ILE A 1 443 ? 13.757 -2.178 -17.402 1.00 72.25 443 ILE A N 1
ATOM 3161 C CA . ILE A 1 443 ? 14.879 -2.858 -18.035 1.00 72.25 443 ILE A CA 1
ATOM 3162 C C . ILE A 1 443 ? 15.781 -3.347 -16.903 1.00 72.25 443 ILE A C 1
ATOM 3164 O O . ILE A 1 443 ? 15.999 -2.637 -15.922 1.00 72.25 443 ILE A O 1
ATOM 3168 N N . VAL A 1 444 ? 16.300 -4.564 -17.029 1.00 71.38 444 VAL A N 1
ATOM 3169 C CA . VAL A 1 444 ? 17.222 -5.162 -16.058 1.00 71.38 444 VAL A CA 1
ATOM 3170 C C . VAL A 1 444 ? 18.573 -5.428 -16.709 1.00 71.38 444 VAL A C 1
ATOM 3172 O O . VAL A 1 444 ? 18.680 -5.550 -17.927 1.00 71.38 444 VAL A O 1
ATOM 3175 N N . SER A 1 445 ? 19.613 -5.545 -15.888 1.00 75.69 445 SER A N 1
ATOM 3176 C CA . SER A 1 445 ? 20.946 -5.939 -16.341 1.00 75.69 445 SER A CA 1
ATOM 3177 C C . SER A 1 445 ? 20.908 -7.321 -17.003 1.00 75.69 445 SER A C 1
ATOM 3179 O O . SER A 1 445 ? 20.366 -8.273 -16.432 1.00 75.69 445 SER A O 1
ATOM 3181 N N . GLY A 1 446 ? 21.478 -7.425 -18.206 1.00 70.75 446 GLY A N 1
ATOM 3182 C CA . GLY A 1 446 ? 21.585 -8.660 -18.976 1.00 70.75 446 GLY A CA 1
ATOM 3183 C C . GLY A 1 446 ? 21.277 -8.497 -20.465 1.00 70.75 446 GLY A C 1
ATOM 3184 O O . GLY A 1 446 ? 21.049 -7.398 -20.972 1.00 70.75 446 GLY A O 1
ATOM 3185 N N . GLY A 1 447 ? 21.291 -9.630 -21.167 1.00 76.19 447 GLY A N 1
ATOM 3186 C CA . GLY A 1 447 ? 21.081 -9.719 -22.609 1.00 76.19 447 GLY A CA 1
ATOM 3187 C C . GLY A 1 447 ? 19.614 -9.690 -23.026 1.00 76.19 447 GLY A C 1
ATOM 3188 O O . GLY A 1 447 ? 18.809 -10.437 -22.470 1.00 76.19 447 GLY A O 1
ATOM 3189 N N . TYR A 1 448 ? 19.293 -8.890 -24.042 1.00 81.56 448 TYR A N 1
ATOM 3190 C CA . TYR A 1 448 ? 17.984 -8.833 -24.694 1.00 81.56 448 TYR A CA 1
ATOM 3191 C C . TYR A 1 448 ? 18.088 -9.284 -26.150 1.00 81.56 448 TYR A C 1
ATOM 3193 O O . TYR A 1 448 ? 18.956 -8.811 -26.886 1.00 81.56 448 TYR A O 1
ATOM 3201 N N . TRP A 1 449 ? 17.196 -10.182 -26.566 1.00 84.81 449 TRP A N 1
ATOM 3202 C CA . TRP A 1 449 ? 17.116 -10.685 -27.935 1.00 84.81 449 TRP A CA 1
ATOM 3203 C C . TRP A 1 449 ? 16.765 -9.591 -28.946 1.00 84.81 449 TRP A C 1
ATOM 3205 O O . TRP A 1 449 ? 15.910 -8.744 -28.689 1.00 84.81 449 TRP A O 1
ATOM 3215 N N . SER A 1 450 ? 17.371 -9.682 -30.132 1.00 87.44 450 SER A N 1
ATOM 3216 C CA . SER A 1 450 ? 16.960 -8.940 -31.323 1.00 87.44 450 SER A CA 1
ATOM 3217 C C . SER A 1 450 ? 16.567 -9.880 -32.467 1.00 87.44 450 SER A C 1
ATOM 3219 O O . SER A 1 450 ? 16.981 -11.041 -32.508 1.00 87.44 450 SER A O 1
ATOM 3221 N N . SER A 1 451 ? 15.809 -9.372 -33.437 1.00 89.25 451 SER A N 1
ATOM 3222 C CA . SER A 1 451 ? 15.473 -10.089 -34.676 1.00 89.25 451 SER A CA 1
ATOM 3223 C C . SER A 1 451 ? 16.620 -10.145 -35.694 1.00 89.25 451 SER A C 1
ATOM 3225 O O . SER A 1 451 ? 16.506 -10.817 -36.720 1.00 89.25 451 SER A O 1
ATOM 3227 N N . THR A 1 452 ? 17.751 -9.482 -35.433 1.00 90.75 452 THR A N 1
ATOM 3228 C CA . THR A 1 452 ? 18.890 -9.467 -36.357 1.00 90.75 452 THR A CA 1
ATOM 3229 C C . THR A 1 452 ? 19.698 -10.760 -36.255 1.00 90.75 452 THR A C 1
ATOM 3231 O O . THR A 1 452 ? 20.226 -11.122 -35.202 1.00 90.75 452 THR A O 1
ATOM 3234 N N . GLN A 1 453 ? 19.826 -11.458 -37.382 1.00 90.62 453 GLN A N 1
ATOM 3235 C CA . GLN A 1 453 ? 20.603 -12.688 -37.475 1.00 90.62 453 GLN A CA 1
ATOM 3236 C C . GLN A 1 453 ? 22.116 -12.413 -37.427 1.00 90.62 453 GLN A C 1
ATOM 3238 O O . GLN A 1 453 ? 22.603 -11.525 -38.119 1.00 90.62 453 GLN A O 1
ATOM 3243 N N . HIS A 1 454 ? 22.858 -13.232 -36.674 1.00 88.50 454 HIS A N 1
ATOM 3244 C CA . HIS A 1 454 ? 24.327 -13.252 -36.683 1.00 88.50 454 HIS A CA 1
ATOM 3245 C C . HIS A 1 454 ? 24.868 -14.426 -37.517 1.00 88.50 454 HIS A C 1
ATOM 3247 O O . HIS A 1 454 ? 25.793 -14.264 -38.306 1.00 88.50 454 HIS A O 1
ATOM 3253 N N . THR A 1 455 ? 24.298 -15.625 -37.367 1.00 89.81 455 THR A N 1
ATOM 3254 C CA . THR A 1 455 ? 24.575 -16.801 -38.220 1.00 89.81 455 THR A CA 1
ATOM 3255 C C . THR A 1 455 ? 23.282 -17.591 -38.440 1.00 89.81 455 THR A C 1
ATOM 3257 O O . THR A 1 455 ? 22.249 -17.280 -37.851 1.00 89.81 455 THR A O 1
ATOM 3260 N N . ALA A 1 456 ? 23.311 -18.667 -39.231 1.00 86.00 456 ALA A N 1
ATOM 3261 C CA . ALA A 1 456 ? 22.157 -19.564 -39.356 1.00 86.00 456 ALA A CA 1
ATOM 3262 C C . ALA A 1 456 ? 21.614 -20.045 -37.987 1.00 86.00 456 ALA A C 1
ATOM 3264 O O . ALA A 1 456 ? 20.397 -20.124 -37.799 1.00 86.00 456 ALA A O 1
ATOM 3265 N N . THR A 1 457 ? 22.494 -20.292 -37.009 1.00 80.50 457 THR A N 1
ATOM 3266 C CA . THR A 1 457 ? 22.147 -20.752 -35.653 1.00 80.50 457 THR A CA 1
ATOM 3267 C C . THR A 1 457 ? 22.048 -19.638 -34.613 1.00 80.50 457 THR A C 1
ATOM 3269 O O . THR A 1 457 ? 21.425 -19.861 -33.579 1.00 80.50 457 THR A O 1
ATOM 3272 N N . ASN A 1 458 ? 22.627 -18.457 -34.861 1.00 83.38 458 ASN A N 1
ATOM 3273 C CA . ASN A 1 458 ? 22.774 -17.402 -33.853 1.00 83.38 458 ASN A CA 1
ATOM 3274 C C . ASN A 1 458 ? 22.031 -16.111 -34.234 1.00 83.38 458 ASN A C 1
ATOM 3276 O O . ASN A 1 458 ? 21.997 -15.716 -35.401 1.00 83.38 458 ASN A O 1
ATOM 3280 N N . ALA A 1 459 ? 21.494 -15.411 -33.240 1.00 85.50 459 ALA A N 1
ATOM 3281 C CA . ALA A 1 459 ? 20.960 -14.053 -33.365 1.00 85.50 459 ALA A CA 1
ATOM 3282 C C . ALA A 1 459 ? 21.755 -13.091 -32.468 1.00 85.50 459 ALA A C 1
ATOM 3284 O O . ALA A 1 459 ? 22.456 -13.529 -31.553 1.00 85.50 459 ALA A O 1
ATOM 3285 N N . TYR A 1 460 ? 21.683 -11.790 -32.742 1.00 89.50 460 TYR A N 1
ATOM 3286 C CA . TYR A 1 460 ? 22.300 -10.783 -31.879 1.00 89.50 460 TYR A CA 1
ATOM 3287 C C . TYR A 1 460 ? 21.479 -10.579 -30.603 1.00 89.50 460 TYR A C 1
ATOM 3289 O O . TYR A 1 460 ? 20.253 -10.436 -30.665 1.00 89.50 460 TYR A O 1
ATOM 3297 N N . ILE A 1 461 ? 22.171 -10.491 -29.467 1.00 85.50 461 ILE A N 1
ATOM 3298 C CA . ILE A 1 461 ? 21.649 -9.845 -28.259 1.00 85.50 461 ILE A CA 1
ATOM 3299 C C . ILE A 1 461 ? 22.268 -8.457 -28.099 1.00 85.50 461 ILE A C 1
ATOM 3301 O O . ILE A 1 461 ? 23.410 -8.240 -28.504 1.00 85.50 461 ILE A O 1
ATOM 3305 N N . GLN A 1 462 ? 21.554 -7.574 -27.410 1.00 86.50 462 GLN A N 1
ATOM 3306 C CA . GLN A 1 462 ? 22.098 -6.371 -26.781 1.00 86.50 462 GLN A CA 1
ATOM 3307 C C . GLN A 1 462 ? 22.249 -6.644 -25.283 1.00 86.50 462 GLN A C 1
ATOM 3309 O O . GLN A 1 462 ? 21.250 -6.915 -24.614 1.00 86.50 462 GLN A O 1
ATOM 3314 N N . ASN A 1 463 ? 23.458 -6.550 -24.730 1.00 84.69 463 ASN A N 1
ATOM 3315 C CA . ASN A 1 463 ? 23.620 -6.499 -23.280 1.00 84.69 463 ASN A CA 1
ATOM 3316 C C . ASN A 1 463 ? 23.330 -5.074 -22.787 1.00 84.69 463 ASN A C 1
ATOM 3318 O O . ASN A 1 463 ? 23.864 -4.096 -23.318 1.00 84.69 463 ASN A O 1
ATOM 3322 N N . MET A 1 464 ? 22.465 -4.947 -21.783 1.00 79.50 464 MET A N 1
ATOM 3323 C CA . MET A 1 464 ? 22.110 -3.653 -21.205 1.00 79.50 464 MET A CA 1
ATOM 3324 C C . MET A 1 464 ? 23.211 -3.107 -20.293 1.00 79.50 464 MET A C 1
ATOM 3326 O O . MET A 1 464 ? 23.435 -1.902 -20.304 1.00 79.50 464 MET A O 1
ATOM 3330 N N . SER A 1 465 ? 23.955 -3.950 -19.566 1.00 80.00 465 SER A N 1
ATOM 3331 C CA . SER A 1 465 ? 24.918 -3.465 -18.562 1.00 80.00 465 SER A CA 1
ATOM 3332 C C . SER A 1 465 ? 26.159 -2.801 -19.155 1.00 80.00 465 SER A C 1
ATOM 3334 O O . SER A 1 465 ? 26.630 -1.811 -18.615 1.00 80.00 465 SER A O 1
ATOM 3336 N N . ASP A 1 466 ? 26.691 -3.347 -20.248 1.00 79.94 466 ASP A N 1
ATOM 3337 C CA . ASP A 1 466 ? 27.951 -2.905 -20.864 1.00 79.94 466 ASP A CA 1
ATOM 3338 C C . ASP A 1 466 ? 27.775 -2.368 -22.293 1.00 79.94 466 ASP A C 1
ATOM 3340 O O . ASP A 1 466 ? 28.750 -1.959 -22.914 1.00 79.94 466 ASP A O 1
ATOM 3344 N N . GLY A 1 467 ? 26.547 -2.383 -22.827 1.00 79.81 467 GLY A N 1
ATOM 3345 C CA . GLY A 1 467 ? 26.220 -1.927 -24.179 1.00 79.81 467 GLY A CA 1
ATOM 3346 C C . GLY A 1 467 ? 26.746 -2.811 -25.318 1.00 79.81 467 GLY A C 1
ATOM 3347 O O . GLY A 1 467 ? 26.539 -2.466 -26.483 1.00 79.81 467 GLY A O 1
ATOM 3348 N N . SER A 1 468 ? 27.368 -3.956 -25.026 1.00 84.38 468 SER A N 1
ATOM 3349 C CA . SER A 1 468 ? 27.903 -4.870 -26.039 1.00 84.38 468 SER A CA 1
ATOM 3350 C C . SER A 1 468 ? 26.814 -5.588 -26.845 1.00 84.38 468 SER A C 1
ATOM 3352 O O . SER A 1 468 ? 25.700 -5.830 -26.369 1.00 84.38 468 SER A O 1
ATOM 3354 N N . GLN A 1 469 ? 27.155 -5.955 -28.083 1.00 86.50 469 GLN A N 1
ATOM 3355 C CA . GLN A 1 469 ? 26.318 -6.765 -28.967 1.00 86.50 469 GLN A CA 1
ATOM 3356 C C . GLN A 1 469 ? 27.089 -7.983 -29.458 1.00 86.50 469 GLN A C 1
ATOM 3358 O O . GLN A 1 469 ? 28.182 -7.852 -30.006 1.00 86.50 469 GLN A O 1
ATOM 3363 N N . SER A 1 470 ? 26.492 -9.161 -29.287 1.00 88.81 470 SER A N 1
ATOM 3364 C CA . SER A 1 470 ? 27.148 -10.452 -29.517 1.00 88.81 470 SER A CA 1
ATOM 3365 C C . SER A 1 470 ? 26.157 -11.487 -30.049 1.00 88.81 470 SER A C 1
ATOM 3367 O O . SER A 1 470 ? 24.970 -11.456 -29.719 1.00 88.81 470 SER A O 1
ATOM 3369 N N . GLY A 1 471 ? 26.639 -12.406 -30.889 1.00 90.00 471 GLY A N 1
ATOM 3370 C CA . GLY A 1 471 ? 25.819 -13.449 -31.508 1.00 90.00 471 GLY A CA 1
ATOM 3371 C C . GLY A 1 471 ? 25.714 -14.718 -30.670 1.00 90.00 471 GLY A C 1
ATOM 3372 O O . GLY A 1 471 ? 26.659 -15.506 -30.644 1.00 90.00 471 GLY A O 1
ATOM 3373 N N . TYR A 1 472 ? 24.545 -14.989 -30.093 1.00 83.56 472 TYR A N 1
ATOM 3374 C CA . TYR A 1 472 ? 24.287 -16.200 -29.302 1.00 83.56 472 TYR A CA 1
ATOM 3375 C C . TYR A 1 472 ? 23.337 -17.164 -30.005 1.00 83.56 472 TYR A C 1
ATOM 3377 O O . TYR A 1 472 ? 22.550 -16.765 -30.863 1.00 83.56 472 TYR A O 1
ATOM 3385 N N . ASN A 1 473 ? 23.419 -18.446 -29.645 1.00 78.44 473 ASN A N 1
ATOM 3386 C CA . ASN A 1 473 ? 22.570 -19.498 -30.198 1.00 78.44 473 ASN A CA 1
ATOM 3387 C C . ASN A 1 473 ? 21.087 -19.169 -29.954 1.00 78.44 473 ASN A C 1
ATOM 3389 O O . ASN A 1 473 ? 20.699 -18.854 -28.832 1.00 78.44 473 ASN A O 1
ATOM 3393 N N . LYS A 1 474 ? 20.252 -19.274 -30.993 1.00 70.38 474 LYS A N 1
ATOM 3394 C CA . LYS A 1 474 ? 18.808 -18.984 -30.950 1.00 70.38 474 LYS A CA 1
ATOM 3395 C C . LYS A 1 474 ? 18.025 -19.838 -29.932 1.00 70.38 474 LYS A C 1
ATOM 3397 O O . LYS A 1 474 ? 16.888 -19.496 -29.627 1.00 70.38 474 LYS A O 1
ATOM 3402 N N . SER A 1 475 ? 18.607 -20.920 -29.401 1.00 66.75 475 SER A N 1
ATOM 3403 C CA . SER A 1 475 ? 18.041 -21.719 -28.299 1.00 66.75 475 SER A CA 1
ATOM 3404 C C . SER A 1 475 ? 18.426 -21.238 -26.888 1.00 66.75 475 SER A C 1
ATOM 3406 O O . SER A 1 475 ? 18.034 -21.862 -25.904 1.00 66.75 475 SER A O 1
ATOM 3408 N N . SER A 1 476 ? 19.245 -20.191 -26.754 1.00 67.00 476 SER A N 1
ATOM 3409 C CA . SER A 1 476 ? 19.666 -19.648 -25.457 1.00 67.00 476 SER A CA 1
ATOM 3410 C C . SER A 1 476 ? 18.584 -18.766 -24.820 1.00 67.00 476 SER A C 1
ATOM 3412 O O . SER A 1 476 ? 17.805 -18.098 -25.498 1.00 67.00 476 SER A O 1
ATOM 3414 N N . SER A 1 477 ? 18.549 -18.735 -23.488 1.00 66.62 477 SER A N 1
ATOM 3415 C CA . SER A 1 477 ? 17.602 -17.908 -22.732 1.00 66.62 477 SER A CA 1
ATOM 3416 C C . SER A 1 477 ? 18.156 -16.509 -22.474 1.00 66.62 477 SER A C 1
ATOM 3418 O O . SER A 1 477 ? 19.108 -16.347 -21.715 1.00 66.62 477 SER A O 1
ATOM 3420 N N . TYR A 1 478 ? 17.522 -15.511 -23.088 1.00 69.88 478 TYR A N 1
ATOM 3421 C CA . TYR A 1 478 ? 17.779 -14.081 -22.906 1.00 69.88 478 TYR A CA 1
ATOM 3422 C C . TYR A 1 478 ? 16.447 -13.326 -22.846 1.00 69.88 478 TYR A C 1
ATOM 3424 O O . TYR A 1 478 ? 15.414 -13.832 -23.295 1.00 69.88 478 TYR A O 1
ATOM 3432 N N . PHE A 1 479 ? 16.463 -12.116 -22.288 1.00 71.19 479 PHE A N 1
ATOM 3433 C CA . PHE A 1 479 ? 15.260 -11.306 -22.129 1.00 71.19 479 PHE A CA 1
ATOM 3434 C C . PHE A 1 479 ? 14.672 -10.897 -23.484 1.00 71.19 479 PHE A C 1
ATOM 3436 O O . PHE A 1 479 ? 15.362 -10.830 -24.498 1.00 71.19 479 PHE A O 1
ATOM 3443 N N . THR A 1 480 ? 13.377 -10.595 -23.505 1.00 73.44 480 THR A N 1
ATOM 3444 C CA . THR A 1 480 ? 12.675 -10.105 -24.697 1.00 73.44 480 THR A CA 1
ATOM 3445 C C . THR A 1 480 ? 11.861 -8.864 -24.330 1.00 73.44 480 THR A C 1
ATOM 3447 O O . THR A 1 480 ? 11.207 -8.816 -23.285 1.00 73.44 480 THR A O 1
ATOM 3450 N N . ARG A 1 481 ? 11.920 -7.838 -25.182 1.00 75.94 481 ARG A N 1
ATOM 3451 C CA . ARG A 1 481 ? 11.039 -6.660 -25.164 1.00 75.94 481 ARG A CA 1
ATOM 3452 C C . ARG A 1 481 ? 10.478 -6.530 -26.565 1.00 75.94 481 ARG A C 1
ATOM 3454 O O . ARG A 1 481 ? 11.256 -6.461 -27.506 1.00 75.94 481 ARG A O 1
ATOM 3461 N N . CYS A 1 482 ? 9.162 -6.545 -26.693 1.00 81.12 482 CYS A N 1
ATOM 3462 C CA . CYS A 1 482 ? 8.505 -6.372 -27.979 1.00 81.12 482 CYS A CA 1
ATOM 3463 C C . CYS A 1 482 ? 8.316 -4.885 -28.262 1.00 81.12 482 CYS A C 1
ATOM 3465 O O . CYS A 1 482 ? 8.212 -4.076 -27.335 1.00 81.12 482 CYS A O 1
ATOM 3467 N N . VAL A 1 483 ? 8.279 -4.535 -29.540 1.00 88.25 483 VAL A N 1
ATOM 3468 C CA . VAL A 1 483 ? 8.029 -3.168 -29.998 1.00 88.25 483 VAL A CA 1
ATOM 3469 C C . VAL A 1 483 ? 6.980 -3.176 -31.098 1.00 88.25 483 VAL A C 1
ATOM 3471 O O . VAL A 1 483 ? 6.764 -4.207 -31.734 1.00 88.25 483 VAL A O 1
ATOM 3474 N N . ARG A 1 484 ? 6.345 -2.032 -31.325 1.00 89.50 484 ARG A N 1
ATOM 3475 C CA . ARG A 1 484 ? 5.570 -1.761 -32.538 1.00 89.50 484 ARG A CA 1
ATOM 3476 C C . ARG A 1 484 ? 5.875 -0.360 -33.053 1.00 89.50 484 ARG A C 1
ATOM 3478 O O . ARG A 1 484 ? 6.315 0.507 -32.294 1.00 89.50 484 ARG A O 1
ATOM 3485 N N . GLN A 1 485 ? 5.657 -0.159 -34.344 1.00 87.44 485 GLN A N 1
ATOM 3486 C CA . GLN A 1 485 ? 5.793 1.123 -35.027 1.00 87.44 485 GLN A CA 1
ATOM 3487 C C . GLN A 1 485 ? 4.394 1.591 -35.446 1.00 87.44 485 GLN A C 1
ATOM 3489 O O . GLN A 1 485 ? 3.575 0.762 -35.834 1.00 87.44 485 GLN A O 1
ATOM 3494 N N . PHE A 1 486 ? 4.149 2.900 -35.391 1.00 77.62 486 PHE A N 1
ATOM 3495 C CA . PHE A 1 486 ? 2.918 3.560 -35.836 1.00 77.62 486 PHE A CA 1
ATOM 3496 C C . PHE A 1 486 ? 3.254 4.840 -36.624 1.00 77.62 486 PHE A C 1
ATOM 3498 O O . PHE A 1 486 ? 4.407 5.325 -36.489 1.00 77.62 486 PHE A O 1
#

Foldseek 3Di:
DDDDDDDDDDPVVVVVVVVVVVVVVVVVPVVPPPVVVVLVVLLVVQQVLQVLVQQLQVVCCVVPVDHFPLAAQDKFFEWAWPDDPVVQVVVSHTYPNVSCVVCPRHVGRAARPPDPDPTGSQKIWHAHPVGRIKIWRPVRPPPDTHMVPPPQDPDQCLVQAQWDGRVRPDINHDDDPQWAQEPRNYTHNDYPDDDDDQQRQCVVVVAQAWDWAQDPRRDTDTHGNHDADPPWDQCCVVDHRHTDHDFCQPPAQWDGRRRPDINHDDDQLFDQDPVRYTFHALAADDPPDDFLDRHPQAGWDFQDDPRDGDFIKGWHAPPPDDDPDDDDDDDDDDDDDDDDDDDPDDDDDDDDDDAWHDDPVDTDDGDQGPDDPVDLASLQVVQCPDQGSNDNQKGFAAQSVVLRLLLLELLLDAAADLDPPRDPGSCRSPPPDDSPDHSHYPDDFAWEFGPAAPDPQWGWTQGSNRSDIDTDGSSDDTHTMIMHTD

Sequence (486 aa):
MKPLFIKAFSLAEILIVLAIFGALSAVIIATINPNARLATGRNAVRLNDLTVIQAAVERFVNNAGVWPAGLATEYKAICKGGVASSVCLSSGLVDLSELSFNQKYLASIPSDPSNSSALSSGYEIAKTAGGNILVRAPLAELNVSISTTNGGSCEPQCSGKNCGDDGCGGSCGTCAVGLFCSNSGSCTTTPTCLYEGDTNFCSRLNKDCQFSGLDNCNVYKTVNCGTCVSPQTCGGSGTAGLCGCTPNCSIKNCGDDGCGGSCGTCSNGLTCNSSGYCVPSTQECTASMPYGTTCGGGILICKRGNGNCNVNLVVAPAGCIINFCSSQDSIKYKWENPNDYVSEAGVYVAGSSIVGFRNLNGNTYPTIANYNPASKYQAAAFCASLSLGGFTDWYLPANYEVCTIRLSSAYCDSGVACYYGSRLTSKDCMNGSTPTNPLVPDIVSGGYWSSTQHTATNAYIQNMSDGSQSGYNKSSSYFTRCVRQF

Organism: NCBI:txid1974561

InterPro domains:
  IPR011460 Lcl, C-terminal [PF07603] (373-484)
  IPR045584 Pilin-like [SSF54523] (9-84)